Protein AF-A0A7V2CZA7-F1 (afdb_monomer)

Secondary structure (DSSP, 8-state):
----EESSSEEETTTTEEES-SS--SEEE-----TTS----SEEEE-HHHHHHHHHH--S--EEEE--BT--EEETTEEEEEEE-SSSTT-EEEEEEETTEEEEE--S--SSPPSSSPPP-----SEEEEE-TT-SGGG-PPPHHHHHHHHHHHHHHHHHTT-EEEEE--TTTHHHHHHHHHHHTT--EEE-HHHHHHHHHHHHH-TTPPP-EE--TT--TTSEEEE-GGGTTSHHHHTSTTEEEEEE-GGGGSTTHHHHHT-SEEE---SS--HHHHHHHHHHH--SEEEEESSSHHHHHHHHHHTT--EEESSS----------PPP-----------------PPPHHHHHHHHHHHHHH---HHHHHHHHHHHHHTS-HHHHHHHHHHHTT-SSSS-TT------HHHHHHHHHHHHT--HHHHHHHHHHHS-HHHHHHHHHTTTS------HHHHHHHHHHHHH-SSHHHHHHHHHHHH-

Foldseek 3Di:
DFDWADDQFTDGVQQRETEQRLEEEAEYEQQAQDNSSDDNYQEYEFAPLRVVSNCLVDDDDHHYPHDHAPDWDDDPFWIWHWWWFQQFARRTWIWIGGPVWIEIERPFHAQDHFPLYDHTDDAATQEYEYECQQLDPLLPADDLVVLLVVLQVVCVVLLVVQHEEEEAAALTRGLQRSQQSNVVVVFAEEEEPSNVSSLVSSVVVPVPRDDHHHDDPPPRTRGHYYYHLVCCPPPRNVPGPSYAYEYEALVVSPVCVCVVSVHPYYTNHYSGYHNVRVVVNCVRNVYQEYEYDYHPQLSSQVVCVVVVHHYDYSDDPNPLPQPADPDDDDDDDDDDDDDDDDDDDDDAALVNLVVVLVVQLVPDPRPSVNSVSVNVSLNPDDPVLSQCSVCVVVVHNAPDDDDQDLPCDPLLLLLLLCLLLVHDSVVLVVQCVVVVHSVVSSCVSCVVRDHDDHDHSVNSNVLSVQSSVDPDSVSNSVSSNVVSD

Mean predicted aligned error: 14.5 Å

Structure (mmCIF, N/CA/C/O backbone):
data_AF-A0A7V2CZA7-F1
#
_entry.id   AF-A0A7V2CZA7-F1
#
loop_
_atom_site.group_PDB
_atom_site.id
_atom_site.type_symbol
_atom_site.label_atom_id
_atom_site.label_alt_id
_atom_site.label_comp_id
_atom_site.label_asym_id
_atom_site.label_entity_id
_atom_site.label_seq_id
_atom_site.pdbx_PDB_ins_code
_atom_site.Cartn_x
_atom_site.Cartn_y
_atom_site.Cartn_z
_atom_site.occupancy
_atom_site.B_iso_or_equiv
_atom_site.auth_seq_id
_atom_site.auth_comp_id
_atom_site.auth_asym_id
_atom_site.auth_atom_id
_atom_site.pdbx_PDB_model_num
ATOM 1 N N . MET A 1 1 ? 8.203 3.284 -24.049 1.00 83.50 1 MET A N 1
ATOM 2 C CA . MET A 1 1 ? 7.772 2.847 -22.708 1.00 83.50 1 MET A CA 1
ATOM 3 C C . MET A 1 1 ? 8.100 3.965 -21.741 1.00 83.50 1 MET A C 1
ATOM 5 O O . MET A 1 1 ? 9.229 4.439 -21.784 1.00 83.50 1 MET A O 1
ATOM 9 N N . ILE A 1 2 ? 7.146 4.369 -20.901 1.00 89.81 2 ILE A N 1
ATOM 10 C CA . ILE A 1 2 ? 7.311 5.478 -19.946 1.00 89.81 2 ILE A CA 1
ATOM 11 C C . ILE A 1 2 ? 8.544 5.245 -19.054 1.00 89.81 2 ILE A C 1
ATOM 13 O O . ILE A 1 2 ? 8.735 4.148 -18.523 1.00 89.81 2 ILE A O 1
ATOM 17 N N . GLU A 1 3 ? 9.399 6.254 -18.887 1.00 92.38 3 GLU A N 1
ATOM 18 C CA . GLU A 1 3 ? 10.562 6.176 -17.996 1.00 92.38 3 GLU A CA 1
ATOM 19 C C . GLU A 1 3 ? 10.116 6.343 -16.537 1.00 92.38 3 GLU A C 1
ATOM 21 O O . GLU A 1 3 ? 9.298 7.203 -16.219 1.00 92.38 3 GLU A O 1
ATOM 26 N N . VAL A 1 4 ? 10.661 5.517 -15.641 1.00 94.56 4 VAL A N 1
ATOM 27 C CA . VAL A 1 4 ? 10.362 5.554 -14.204 1.00 94.56 4 VAL A CA 1
ATOM 28 C C . VAL A 1 4 ? 11.678 5.688 -13.451 1.00 94.56 4 VAL A C 1
ATOM 30 O O . VAL A 1 4 ? 12.551 4.829 -13.590 1.00 94.56 4 VAL A O 1
ATOM 33 N N . ARG A 1 5 ? 11.836 6.762 -12.672 1.00 92.56 5 ARG A N 1
ATOM 34 C CA . ARG A 1 5 ? 13.053 7.041 -11.894 1.00 92.56 5 ARG A CA 1
ATOM 35 C C . ARG A 1 5 ? 12.774 6.999 -10.397 1.00 92.56 5 ARG A C 1
ATOM 37 O O . ARG A 1 5 ? 11.763 7.531 -9.948 1.00 92.56 5 ARG A O 1
ATOM 44 N N . ALA A 1 6 ? 13.694 6.416 -9.633 1.00 86.19 6 ALA A N 1
ATOM 45 C CA . ALA A 1 6 ? 13.681 6.447 -8.173 1.00 86.19 6 ALA A CA 1
ATOM 46 C C . ALA A 1 6 ? 14.638 7.545 -7.669 1.00 86.19 6 ALA A C 1
ATOM 48 O O . ALA A 1 6 ? 15.853 7.360 -7.636 1.00 86.19 6 ALA A O 1
ATOM 49 N N . GLU A 1 7 ? 14.098 8.711 -7.307 1.00 77.31 7 GLU A N 1
ATOM 50 C CA . GLU A 1 7 ? 14.854 9.921 -6.929 1.00 77.31 7 GLU A CA 1
ATOM 51 C C . GLU A 1 7 ? 14.333 10.506 -5.596 1.00 77.31 7 GLU A C 1
ATOM 53 O O . GLU A 1 7 ? 13.890 11.657 -5.502 1.00 77.31 7 GLU A O 1
ATOM 58 N N . GLY A 1 8 ? 14.339 9.687 -4.535 1.00 65.56 8 GLY A N 1
ATOM 59 C CA . GLY A 1 8 ? 13.712 10.041 -3.251 1.00 65.56 8 GLY A CA 1
ATOM 60 C C . GLY A 1 8 ? 12.179 10.056 -3.330 1.00 65.56 8 GLY A C 1
ATOM 61 O O . GLY A 1 8 ? 11.529 10.905 -2.715 1.00 65.56 8 GLY A O 1
ATOM 62 N N . GLY A 1 9 ? 11.635 9.153 -4.148 1.00 79.06 9 GLY A N 1
ATOM 63 C CA . GLY A 1 9 ? 10.251 9.053 -4.610 1.00 79.06 9 GLY A CA 1
ATOM 64 C C . GLY A 1 9 ? 10.223 8.541 -6.056 1.00 79.06 9 GLY A C 1
ATOM 65 O O . GLY A 1 9 ? 11.267 8.500 -6.713 1.00 79.06 9 GLY A O 1
ATOM 66 N N . ILE A 1 10 ? 9.047 8.169 -6.562 1.00 94.12 10 ILE A N 1
ATOM 67 C CA . ILE A 1 10 ? 8.890 7.692 -7.942 1.00 94.12 10 ILE A CA 1
ATOM 68 C C . ILE A 1 10 ? 8.581 8.894 -8.836 1.00 94.12 10 ILE A C 1
ATOM 70 O O . ILE A 1 10 ? 7.590 9.590 -8.621 1.00 94.12 10 ILE A O 1
ATOM 74 N N . HIS A 1 11 ? 9.423 9.154 -9.831 1.00 95.56 11 HIS A N 1
ATOM 75 C CA . HIS A 1 11 ? 9.265 10.261 -10.770 1.00 95.56 11 HIS A CA 1
ATOM 76 C C . HIS A 1 11 ? 9.038 9.741 -12.188 1.00 95.56 11 HIS A C 1
ATOM 78 O O . HIS A 1 11 ? 9.745 8.834 -12.637 1.00 95.56 11 HIS A O 1
ATOM 84 N N . LEU A 1 12 ? 8.079 10.351 -12.889 1.00 95.38 12 LEU A N 1
ATOM 85 C CA . LEU A 1 12 ? 7.796 10.122 -14.305 1.00 95.38 12 LEU A CA 1
ATOM 86 C C . LEU A 1 12 ? 8.189 11.383 -15.101 1.00 95.38 12 LEU A C 1
ATOM 88 O O . LEU A 1 12 ? 7.359 12.287 -15.244 1.00 95.38 12 LEU A O 1
ATOM 92 N N . PRO A 1 13 ? 9.437 11.493 -15.604 1.00 92.88 13 PRO A N 1
ATOM 93 C CA . PRO A 1 13 ? 9.952 12.726 -16.205 1.00 92.88 13 PRO A CA 1
ATOM 94 C C . PRO A 1 13 ? 9.136 13.223 -17.403 1.00 92.88 13 PRO A C 1
ATOM 96 O O . PRO A 1 13 ? 8.923 14.428 -17.540 1.00 92.88 13 PRO A O 1
ATOM 99 N N . GLN A 1 14 ? 8.652 12.308 -18.249 1.00 91.88 14 GLN A N 1
ATOM 100 C CA . GLN A 1 14 ? 7.836 12.646 -19.419 1.00 91.88 14 GLN A CA 1
ATOM 101 C C . GLN A 1 14 ? 6.513 13.303 -19.008 1.00 91.88 14 GLN A C 1
ATOM 103 O O . GLN A 1 14 ? 6.164 14.372 -19.506 1.00 91.88 14 GLN A O 1
ATOM 108 N N . ALA A 1 15 ? 5.821 12.706 -18.034 1.00 90.62 15 ALA A N 1
ATOM 109 C CA . ALA A 1 15 ? 4.555 13.207 -17.508 1.00 90.62 15 ALA A CA 1
ATOM 110 C C . ALA A 1 15 ? 4.728 14.412 -16.561 1.00 90.62 15 ALA A C 1
ATOM 112 O O . ALA A 1 15 ? 3.780 15.161 -16.336 1.00 90.62 15 ALA A O 1
ATOM 113 N N . GLY A 1 16 ? 5.931 14.623 -16.014 1.00 92.75 16 GLY A N 1
ATOM 114 C CA . GLY A 1 16 ? 6.218 15.696 -15.060 1.00 92.75 16 GLY A CA 1
ATOM 115 C C . GLY A 1 16 ? 5.486 15.532 -13.725 1.00 92.75 16 GLY A C 1
ATOM 116 O O . GLY A 1 16 ? 5.157 16.531 -13.083 1.00 92.75 16 GLY A O 1
ATOM 117 N N . ILE A 1 17 ? 5.196 14.290 -13.324 1.00 95.75 17 ILE A N 1
ATOM 118 C CA . ILE A 1 17 ? 4.459 13.958 -12.099 1.00 95.75 17 ILE A CA 1
ATOM 119 C C . ILE A 1 17 ? 5.266 13.001 -11.218 1.00 95.75 17 ILE A C 1
ATOM 121 O O . ILE A 1 17 ? 5.978 12.117 -11.703 1.00 95.75 17 ILE A O 1
ATOM 125 N N . TRP A 1 18 ? 5.149 13.192 -9.907 1.00 97.12 18 TRP A N 1
ATOM 126 C CA . TRP A 1 18 ? 5.698 12.300 -8.888 1.00 97.12 18 TRP A CA 1
ATOM 127 C C . TRP A 1 18 ? 4.602 11.408 -8.309 1.00 97.12 18 TRP A C 1
ATOM 129 O O . TRP A 1 18 ? 3.487 11.881 -8.131 1.00 97.12 18 TRP A O 1
ATOM 139 N N . LEU A 1 19 ? 4.905 10.157 -7.978 1.00 96.75 19 LEU A N 1
ATOM 140 C CA . LEU A 1 19 ? 3.955 9.222 -7.367 1.00 96.75 19 LEU A CA 1
ATOM 141 C C . LEU A 1 19 ? 4.321 9.031 -5.890 1.00 96.75 19 LEU A C 1
ATOM 143 O O . LEU A 1 19 ? 5.456 8.650 -5.594 1.00 96.75 19 LEU A O 1
ATOM 147 N N . ASP A 1 20 ? 3.398 9.390 -4.992 1.00 95.19 20 ASP A N 1
ATOM 148 C CA . ASP A 1 20 ? 3.524 9.327 -3.526 1.00 95.19 20 ASP A CA 1
ATOM 149 C C . ASP A 1 20 ? 4.887 9.771 -2.941 1.00 95.19 20 ASP A C 1
ATOM 151 O O . ASP A 1 20 ? 5.477 9.093 -2.092 1.00 95.19 20 ASP A O 1
ATOM 155 N N . PRO A 1 21 ? 5.462 10.913 -3.368 1.00 94.12 21 PRO A N 1
ATOM 156 C CA . PRO A 1 21 ? 6.739 11.354 -2.824 1.00 94.12 21 PRO A CA 1
ATOM 157 C C . PRO A 1 21 ? 6.596 11.786 -1.355 1.00 94.12 21 PRO A C 1
ATOM 159 O O . PRO A 1 21 ? 5.762 12.610 -0.996 1.00 94.12 21 PRO A O 1
ATOM 162 N N . ARG A 1 22 ? 7.515 11.328 -0.498 1.00 90.50 22 ARG A N 1
ATOM 163 C CA . ARG A 1 22 ? 7.552 11.694 0.937 1.00 90.50 22 ARG A CA 1
ATOM 164 C C . ARG A 1 22 ? 8.067 13.108 1.219 1.00 90.50 22 ARG A C 1
ATOM 166 O O . ARG A 1 22 ? 8.106 13.554 2.364 1.00 90.50 22 ARG A O 1
ATOM 173 N N . THR A 1 23 ? 8.512 13.813 0.187 1.00 91.75 23 THR A N 1
ATOM 174 C CA . THR A 1 23 ? 9.027 15.182 0.263 1.00 91.75 23 THR A CA 1
ATOM 175 C C . THR A 1 23 ? 8.195 16.099 -0.617 1.00 91.75 23 THR A C 1
ATOM 177 O O . THR A 1 23 ? 7.607 15.662 -1.602 1.00 91.75 23 THR A O 1
ATOM 180 N N . ALA A 1 24 ? 8.112 17.382 -0.258 1.00 94.25 24 ALA A N 1
ATOM 181 C CA . ALA A 1 24 ? 7.331 18.355 -1.018 1.00 94.25 24 ALA A CA 1
ATOM 182 C C . ALA A 1 24 ? 7.803 18.425 -2.483 1.00 94.25 24 ALA A C 1
ATOM 184 O O . ALA A 1 24 ? 9.002 18.449 -2.757 1.00 94.25 24 ALA A O 1
ATOM 185 N N . ARG A 1 25 ? 6.843 18.464 -3.413 1.00 95.31 25 ARG A N 1
ATOM 186 C CA . ARG A 1 25 ? 7.056 18.519 -4.869 1.00 95.31 25 ARG A CA 1
ATOM 187 C C . ARG A 1 25 ? 6.058 19.483 -5.500 1.00 95.31 25 ARG A C 1
ATOM 189 O O . ARG A 1 25 ? 5.041 19.816 -4.885 1.00 95.31 25 ARG A O 1
ATOM 196 N N . ASP A 1 26 ? 6.340 19.899 -6.730 1.00 95.31 26 ASP A N 1
ATOM 197 C CA . ASP A 1 26 ? 5.469 20.811 -7.471 1.00 95.31 26 ASP A CA 1
ATOM 198 C C . ASP A 1 26 ? 4.156 20.161 -7.904 1.00 95.31 26 ASP A C 1
ATOM 200 O O . ASP A 1 26 ? 3.103 20.775 -7.742 1.00 95.31 26 ASP A O 1
ATOM 204 N N . PHE A 1 27 ? 4.210 18.931 -8.422 1.00 96.69 27 PHE A N 1
ATOM 205 C CA . PHE A 1 27 ? 3.036 18.164 -8.827 1.00 96.69 27 PHE A CA 1
ATOM 206 C C . PHE A 1 27 ? 3.210 16.686 -8.475 1.00 96.69 27 PHE A C 1
ATOM 208 O O . PHE A 1 27 ? 4.170 16.047 -8.913 1.00 96.69 27 PHE A O 1
ATOM 215 N N . ALA A 1 28 ? 2.296 16.159 -7.662 1.00 97.25 28 ALA A N 1
ATOM 216 C CA . ALA A 1 28 ? 2.326 1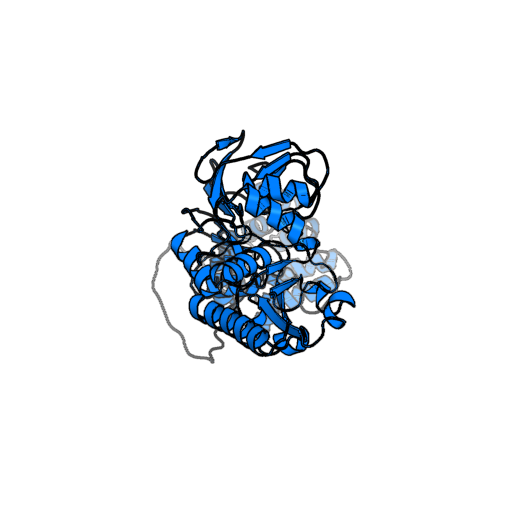4.775 -7.213 1.00 97.25 28 ALA A CA 1
ATOM 217 C C . ALA A 1 28 ? 0.955 14.109 -7.345 1.00 97.25 28 ALA A C 1
ATOM 219 O O . ALA A 1 28 ? -0.076 14.727 -7.097 1.00 97.25 28 ALA A O 1
ATOM 220 N N . PHE A 1 29 ? 0.946 12.836 -7.703 1.00 98.12 29 PHE A N 1
ATOM 221 C CA . PHE A 1 29 ? -0.166 11.946 -7.437 1.00 98.12 29 PHE A CA 1
ATOM 222 C C . PHE A 1 29 ? -0.088 11.485 -5.979 1.00 98.12 29 PHE A C 1
ATOM 224 O O . PHE A 1 29 ? 0.994 11.115 -5.522 1.00 98.12 29 PHE A O 1
ATOM 231 N N . VAL A 1 30 ? -1.220 11.541 -5.276 1.00 98.19 30 VAL A N 1
ATOM 232 C CA . VAL A 1 30 ? -1.384 11.022 -3.914 1.00 98.19 30 VAL A CA 1
ATOM 233 C C . VAL A 1 30 ? -2.401 9.889 -3.973 1.00 98.19 30 VAL A C 1
ATOM 235 O O . VAL A 1 30 ? -3.602 10.140 -4.107 1.00 98.19 30 VAL A O 1
ATOM 238 N N . SER A 1 31 ? -1.924 8.649 -3.882 1.00 98.31 31 SER A N 1
ATOM 239 C CA . SER A 1 31 ? -2.760 7.453 -4.004 1.00 98.31 31 SER A CA 1
ATOM 240 C C . SER A 1 31 ? -3.778 7.355 -2.872 1.00 98.31 31 SER A C 1
ATOM 242 O O . SER A 1 31 ? -4.944 7.034 -3.119 1.00 98.31 31 SER A O 1
ATOM 244 N N . HIS A 1 32 ? -3.354 7.668 -1.644 1.00 98.19 32 HIS A N 1
ATOM 245 C CA . HIS A 1 32 ? -4.165 7.624 -0.432 1.00 98.19 32 HIS A CA 1
ATOM 246 C C . HIS A 1 32 ? -3.547 8.458 0.709 1.00 98.19 32 HIS A C 1
ATOM 248 O O . HIS A 1 32 ? -2.438 8.977 0.612 1.00 98.19 32 HIS A O 1
ATOM 254 N N . ALA A 1 33 ? -4.283 8.609 1.815 1.00 96.88 33 ALA A N 1
ATOM 255 C CA . ALA A 1 33 ? -3.936 9.528 2.903 1.00 96.88 33 ALA A CA 1
ATOM 256 C C . ALA A 1 33 ? -3.160 8.891 4.082 1.00 96.88 33 ALA A C 1
ATOM 258 O O . ALA A 1 33 ? -3.311 9.342 5.225 1.00 96.88 33 ALA A O 1
ATOM 259 N N . HIS A 1 34 ? -2.342 7.850 3.877 1.00 94.81 34 HIS A N 1
ATOM 260 C CA . HIS A 1 34 ? -1.392 7.424 4.921 1.00 94.81 34 HIS A CA 1
ATOM 261 C C . HIS A 1 34 ? -0.171 8.335 4.977 1.00 94.81 34 HIS A C 1
ATOM 263 O O . HIS A 1 34 ? 0.193 9.001 4.016 1.00 94.81 34 HIS A O 1
ATOM 269 N N . SER A 1 35 ? 0.446 8.409 6.158 1.00 90.94 35 SER A N 1
ATOM 270 C CA . SER A 1 35 ? 1.525 9.361 6.464 1.00 90.94 35 SER A CA 1
ATOM 271 C C . SER A 1 35 ? 2.778 9.197 5.606 1.00 90.94 35 SER A C 1
ATOM 273 O O . SER A 1 35 ? 3.539 10.144 5.454 1.00 90.94 35 SER A O 1
ATOM 275 N N . ASP A 1 36 ? 3.006 8.003 5.086 1.00 89.25 36 ASP A N 1
ATOM 276 C CA . ASP A 1 36 ? 4.138 7.613 4.256 1.00 89.25 36 ASP A CA 1
ATOM 277 C C . ASP A 1 36 ? 3.904 7.820 2.753 1.00 89.25 36 ASP A C 1
ATOM 279 O O . ASP A 1 36 ? 4.855 7.678 1.989 1.00 89.25 36 ASP A O 1
ATOM 283 N N . HIS A 1 37 ? 2.706 8.272 2.362 1.00 92.88 37 HIS A N 1
ATOM 284 C CA . HIS A 1 37 ? 2.325 8.584 0.976 1.00 92.88 37 HIS A CA 1
ATOM 285 C C . HIS A 1 37 ? 1.979 10.066 0.762 1.00 92.88 37 HIS A C 1
ATOM 287 O O . HIS A 1 37 ? 1.570 10.476 -0.321 1.00 92.88 37 HIS A O 1
ATOM 293 N N . ILE A 1 38 ? 2.138 10.898 1.795 1.00 94.12 38 ILE A N 1
ATOM 294 C CA . ILE A 1 38 ? 1.705 12.297 1.777 1.00 94.12 38 ILE A CA 1
ATOM 295 C C . ILE A 1 38 ? 2.837 13.247 2.164 1.00 94.12 38 ILE A C 1
ATOM 297 O O . ILE A 1 38 ? 3.563 13.033 3.135 1.00 94.12 38 ILE A O 1
ATOM 301 N N . ALA A 1 39 ? 2.930 14.372 1.458 1.00 94.00 39 ALA A N 1
ATOM 302 C CA . ALA A 1 39 ? 3.701 15.529 1.892 1.00 94.00 39 ALA A CA 1
ATOM 303 C C . ALA A 1 39 ? 3.018 16.841 1.468 1.00 94.00 39 ALA A C 1
ATOM 305 O O . ALA A 1 39 ? 1.948 16.867 0.859 1.00 94.00 39 ALA A O 1
ATOM 306 N N . ARG A 1 40 ? 3.626 17.980 1.818 1.00 95.19 40 ARG A N 1
ATOM 307 C CA . ARG A 1 40 ? 3.103 19.315 1.480 1.00 95.19 40 ARG A CA 1
ATOM 308 C C . ARG A 1 40 ? 3.419 19.694 0.026 1.00 95.19 40 ARG A C 1
ATOM 310 O O . ARG A 1 40 ? 4.203 20.607 -0.212 1.00 95.19 40 ARG A O 1
ATOM 317 N N . HIS A 1 41 ? 2.850 18.976 -0.940 1.00 95.69 41 HIS A N 1
ATOM 318 C CA . HIS A 1 41 ? 2.989 19.307 -2.365 1.00 95.69 41 HIS A CA 1
ATOM 319 C C . HIS A 1 41 ? 2.184 20.558 -2.732 1.00 95.69 41 HIS A C 1
ATOM 321 O O . HIS A 1 41 ? 1.156 20.841 -2.111 1.00 95.69 41 HIS A O 1
ATOM 327 N N . ARG A 1 42 ? 2.642 21.283 -3.761 1.00 96.88 42 ARG A N 1
ATOM 328 C CA . ARG A 1 42 ? 1.978 22.497 -4.263 1.00 96.88 42 ARG A CA 1
ATOM 329 C C . ARG A 1 42 ? 0.693 22.170 -5.029 1.00 96.88 42 ARG A C 1
ATOM 331 O O . ARG A 1 42 ? -0.332 22.810 -4.805 1.00 96.88 42 ARG A O 1
ATOM 338 N N . ARG A 1 43 ? 0.753 21.174 -5.918 1.00 97.56 43 ARG A N 1
ATOM 339 C CA . ARG A 1 43 ? -0.379 20.633 -6.682 1.00 97.56 43 ARG A CA 1
ATOM 340 C C . ARG A 1 43 ? -0.451 19.123 -6.486 1.00 97.56 43 ARG A C 1
ATOM 342 O O . ARG A 1 43 ? 0.584 18.456 -6.510 1.00 97.56 43 ARG A O 1
ATOM 349 N N . VAL A 1 44 ? -1.656 18.590 -6.322 1.00 97.94 44 VAL A N 1
ATOM 350 C CA . VAL A 1 44 ? -1.888 17.157 -6.113 1.00 97.94 44 VAL A CA 1
ATOM 351 C C . VAL A 1 44 ? -2.991 16.621 -7.022 1.00 97.94 44 VAL A C 1
ATOM 353 O O . VAL A 1 44 ? -3.991 17.298 -7.219 1.00 97.94 44 VAL A O 1
ATOM 356 N N . LEU A 1 45 ? -2.809 15.418 -7.567 1.00 98.50 45 LEU A N 1
ATOM 357 C CA . LEU A 1 45 ? -3.845 14.614 -8.228 1.00 98.50 45 LEU A CA 1
ATOM 358 C C . LEU A 1 45 ? -4.278 13.506 -7.268 1.00 98.50 45 LEU A C 1
ATOM 360 O O . LEU A 1 45 ? -3.419 12.781 -6.771 1.00 98.50 45 LEU A O 1
ATOM 364 N N . LEU A 1 46 ? -5.575 13.389 -6.987 1.00 98.69 46 LEU A N 1
ATOM 365 C CA . LEU A 1 46 ? -6.101 12.411 -6.029 1.00 98.69 46 LEU A CA 1
ATOM 366 C C . LEU A 1 46 ? -7.618 12.201 -6.174 1.00 98.69 46 LEU A C 1
ATOM 368 O O . LEU A 1 46 ? -8.294 12.923 -6.907 1.00 98.69 46 LEU A O 1
ATOM 372 N N . SER A 1 47 ? -8.164 11.227 -5.446 1.00 98.69 47 SER A N 1
ATOM 373 C CA . SER A 1 47 ? -9.609 10.984 -5.374 1.00 98.69 47 SER A CA 1
ATOM 374 C C . SER A 1 47 ? -10.322 11.928 -4.391 1.00 98.69 47 SER A C 1
ATOM 376 O O . SER A 1 47 ? -9.717 12.504 -3.482 1.00 98.69 47 SER A O 1
ATOM 378 N N . GLY A 1 48 ? -11.645 12.055 -4.536 1.00 98.25 48 GLY A N 1
ATOM 379 C CA . GLY A 1 48 ? -12.482 12.871 -3.645 1.00 98.25 48 GLY A CA 1
ATOM 380 C C . GLY A 1 48 ? -12.384 12.482 -2.161 1.00 98.25 48 GLY A C 1
ATOM 381 O O . GLY A 1 48 ? -12.116 13.355 -1.332 1.00 98.25 48 GLY A O 1
ATOM 382 N N . PRO A 1 49 ? -12.545 11.199 -1.784 1.00 98.25 49 PRO A N 1
ATOM 383 C CA . PRO A 1 49 ? -12.405 10.798 -0.386 1.00 98.25 49 PRO A CA 1
ATOM 384 C C . PRO A 1 49 ? -10.981 10.999 0.156 1.00 98.25 49 PRO A C 1
ATOM 386 O O . PRO A 1 49 ? -10.819 11.457 1.291 1.00 98.25 49 PRO A O 1
ATOM 389 N N . THR A 1 50 ? -9.947 10.763 -0.663 1.00 98.56 50 THR A N 1
ATOM 390 C CA . THR A 1 50 ? -8.551 11.034 -0.278 1.00 98.56 50 THR A CA 1
ATOM 391 C C . THR A 1 50 ? -8.327 12.515 0.024 1.00 98.56 50 THR A C 1
ATOM 393 O O . THR A 1 50 ? -7.616 12.819 0.977 1.00 98.56 50 THR A O 1
ATOM 396 N N . SER A 1 51 ? -8.990 13.437 -0.686 1.00 97.94 51 SER A N 1
ATOM 397 C CA . SER A 1 51 ? -8.910 14.892 -0.438 1.00 97.94 51 SER A CA 1
ATOM 398 C C . SER A 1 51 ? -9.422 15.235 0.956 1.00 97.94 51 SER A C 1
ATOM 400 O O . SER A 1 51 ? -8.733 15.874 1.757 1.00 97.94 51 SER A O 1
ATOM 402 N N . ARG A 1 52 ? -10.601 14.708 1.305 1.00 97.56 52 ARG A N 1
ATOM 403 C CA . ARG A 1 52 ? -11.211 14.919 2.623 1.00 97.56 52 ARG A CA 1
ATOM 404 C C . ARG A 1 52 ? -10.332 14.375 3.750 1.00 97.56 52 ARG A C 1
ATOM 406 O O . ARG A 1 52 ? -10.136 15.054 4.757 1.00 97.56 52 ARG A O 1
ATOM 413 N N . LEU A 1 53 ? -9.772 13.177 3.576 1.00 97.75 53 LEU A N 1
ATOM 414 C CA . LEU A 1 53 ? -8.883 12.550 4.560 1.00 97.75 53 LEU A CA 1
ATOM 415 C C . LEU A 1 53 ? -7.532 13.270 4.673 1.00 97.75 53 LEU A C 1
ATOM 417 O O . LEU A 1 53 ? -7.010 13.440 5.780 1.00 97.75 53 LEU A O 1
ATOM 421 N N . LEU A 1 54 ? -6.980 13.727 3.548 1.00 96.62 54 LEU A N 1
ATOM 422 C CA . LEU A 1 54 ? -5.750 14.509 3.500 1.00 96.62 54 LEU A CA 1
ATOM 423 C C . LEU A 1 54 ? -5.916 15.829 4.258 1.00 96.62 54 LEU A C 1
ATOM 425 O O . LEU A 1 54 ? -5.035 16.178 5.041 1.00 96.62 54 LEU A O 1
ATOM 429 N N . GLY A 1 55 ? -7.057 16.510 4.112 1.00 95.69 55 GLY A N 1
ATOM 430 C CA . GLY A 1 55 ? -7.362 17.752 4.830 1.00 95.69 55 GLY A CA 1
ATOM 431 C C . GLY A 1 55 ? -7.348 17.614 6.359 1.00 95.69 55 GLY A C 1
ATOM 432 O O . GLY A 1 55 ? -6.954 18.546 7.057 1.00 95.69 55 GLY A O 1
ATOM 433 N N . VAL A 1 56 ? -7.695 16.435 6.893 1.00 94.50 56 VAL A N 1
ATOM 434 C CA . VAL A 1 56 ? -7.598 16.139 8.337 1.00 94.50 56 VAL A CA 1
ATOM 435 C C . VAL A 1 56 ? -6.145 15.938 8.784 1.00 94.50 56 VAL A C 1
ATOM 437 O O . VAL A 1 56 ? -5.791 16.267 9.916 1.00 94.50 56 VAL A O 1
ATOM 440 N N . ARG A 1 57 ? -5.291 15.382 7.917 1.00 92.25 57 ARG A N 1
ATOM 441 C CA . ARG A 1 57 ? -3.910 14.995 8.256 1.00 92.25 57 ARG A CA 1
ATOM 442 C C . ARG A 1 57 ? -2.873 16.075 7.974 1.00 92.25 57 ARG A C 1
ATOM 444 O O . ARG A 1 57 ? -1.893 16.178 8.710 1.00 92.25 57 ARG A O 1
ATOM 451 N N . LEU A 1 58 ? -3.066 16.857 6.919 1.00 92.12 58 LEU A N 1
ATOM 452 C CA . LEU A 1 58 ? -2.148 17.901 6.482 1.00 92.12 58 LEU A CA 1
ATOM 453 C C . LEU A 1 58 ? -2.886 19.199 6.195 1.00 92.12 58 LEU A C 1
ATOM 455 O O . LEU A 1 58 ? -3.441 19.412 5.116 1.00 92.12 58 LEU A O 1
ATOM 459 N N . SER A 1 59 ? -2.754 20.126 7.137 1.00 87.56 59 SER A N 1
ATOM 460 C CA . SER A 1 59 ? -3.096 21.522 6.913 1.00 87.56 59 SER A CA 1
ATOM 461 C C . SER A 1 59 ? -2.163 22.180 5.889 1.00 87.56 59 SER A C 1
ATOM 463 O O . SER A 1 59 ? -1.018 21.756 5.671 1.00 87.56 59 SER A O 1
ATOM 465 N N . GLY A 1 60 ? -2.666 23.247 5.274 1.00 86.88 60 GLY A N 1
ATOM 466 C CA . GLY A 1 60 ? -1.949 24.069 4.305 1.00 86.88 60 GLY A CA 1
ATOM 467 C C . GLY A 1 60 ? -2.685 24.165 2.975 1.00 86.88 60 GLY A C 1
ATOM 468 O O . GLY A 1 60 ? -3.467 23.286 2.620 1.00 86.88 60 GLY A O 1
ATOM 469 N N . GLU A 1 61 ? -2.414 25.246 2.253 1.00 89.88 61 GLU A N 1
ATOM 470 C CA . GLU A 1 61 ? -2.956 25.467 0.918 1.00 89.88 61 GLU A CA 1
ATOM 471 C C . GLU A 1 61 ? -2.279 24.541 -0.095 1.00 89.88 61 GLU A C 1
ATOM 473 O O . GLU A 1 61 ? -1.064 24.324 -0.058 1.00 89.88 61 GLU A O 1
ATOM 478 N N . ARG A 1 62 ? -3.084 23.984 -0.999 1.00 95.94 62 ARG A N 1
ATOM 479 C CA . ARG A 1 62 ? -2.637 23.191 -2.143 1.00 95.94 62 ARG A CA 1
ATOM 480 C C . ARG A 1 62 ? -3.670 23.280 -3.254 1.00 95.94 62 ARG A C 1
ATOM 482 O O . ARG A 1 62 ? -4.852 23.482 -2.989 1.00 95.94 62 ARG A O 1
ATOM 489 N N . VAL A 1 63 ? -3.220 23.118 -4.491 1.00 97.88 63 VAL A N 1
ATOM 490 C CA . VAL A 1 63 ? -4.112 22.979 -5.645 1.00 97.88 63 VAL A CA 1
ATOM 491 C C . VAL A 1 63 ? -4.468 21.504 -5.795 1.00 97.88 63 VAL A C 1
ATOM 493 O O . VAL A 1 63 ? -3.573 20.681 -5.982 1.00 97.88 63 VAL A O 1
ATOM 496 N N . GLU A 1 64 ? -5.753 21.168 -5.715 1.00 97.88 64 GLU A N 1
ATOM 497 C CA . GLU A 1 64 ? -6.228 19.785 -5.828 1.00 97.88 64 GLU A CA 1
ATOM 498 C C . GLU A 1 64 ? -6.891 19.527 -7.183 1.00 97.88 64 GLU A C 1
ATOM 500 O O . GLU A 1 64 ? -7.890 20.144 -7.541 1.00 97.88 64 GLU A O 1
ATOM 505 N N . GLU A 1 65 ? -6.336 18.577 -7.927 1.00 97.88 65 GLU A N 1
ATOM 506 C CA . GLU A 1 65 ? -6.943 17.965 -9.101 1.00 97.88 65 GLU A CA 1
ATOM 507 C C . GLU A 1 65 ? -7.702 16.721 -8.639 1.00 97.88 65 GLU A C 1
ATOM 509 O O . GLU A 1 65 ? -7.164 15.614 -8.618 1.00 97.88 65 GLU A O 1
ATOM 514 N N . VAL A 1 66 ? -8.949 16.914 -8.213 1.00 98.25 66 VAL A N 1
ATOM 515 C CA . VAL A 1 66 ? -9.797 15.813 -7.749 1.00 98.25 66 VAL A CA 1
ATOM 516 C C . VAL A 1 66 ? -10.389 15.084 -8.952 1.00 98.25 66 VAL A C 1
ATOM 518 O O . VAL A 1 66 ? -11.070 15.703 -9.772 1.00 98.25 66 VAL A O 1
ATOM 521 N N . LEU A 1 67 ? -10.148 13.775 -9.059 1.00 98.00 67 LEU A N 1
ATOM 522 C CA . LEU A 1 67 ? -10.656 12.949 -10.157 1.00 98.00 67 LEU A CA 1
ATOM 523 C C . LEU A 1 67 ? -11.582 11.832 -9.636 1.00 98.00 67 LEU A C 1
ATOM 525 O O . LEU A 1 67 ? -11.200 11.110 -8.712 1.00 98.00 67 LEU A O 1
ATOM 529 N N . PRO A 1 68 ? -12.796 11.665 -10.198 1.00 98.00 68 PRO A N 1
ATOM 530 C CA . PRO A 1 68 ? -13.639 10.509 -9.907 1.00 98.00 68 PRO A CA 1
ATOM 531 C C . PRO A 1 68 ? -13.019 9.206 -10.424 1.00 98.00 68 PRO A C 1
ATOM 533 O O . PRO A 1 68 ? -12.305 9.196 -11.428 1.00 98.00 68 PRO A O 1
ATOM 536 N N . PHE A 1 69 ? -13.342 8.089 -9.774 1.00 98.56 69 PHE A N 1
ATOM 537 C CA . PHE A 1 69 ? -12.923 6.774 -10.251 1.00 98.56 69 PHE A CA 1
ATOM 538 C C . PHE A 1 69 ? -13.494 6.463 -11.640 1.00 98.56 69 PHE A C 1
ATOM 540 O O . PHE A 1 69 ? -14.656 6.748 -11.922 1.00 98.56 69 PHE A O 1
ATOM 547 N N . GLY A 1 70 ? -12.669 5.871 -12.505 1.00 98.06 70 GLY A N 1
ATOM 548 C CA . GLY A 1 70 ? -13.043 5.461 -13.861 1.00 98.06 70 GLY A CA 1
ATOM 549 C C . GLY A 1 70 ? -13.259 6.607 -14.856 1.00 98.06 70 GLY A C 1
ATOM 550 O O . GLY A 1 70 ? -13.569 6.337 -16.013 1.00 98.06 70 GLY A O 1
ATOM 551 N N . ALA A 1 71 ? -13.092 7.867 -14.441 1.00 96.88 71 ALA A N 1
ATOM 552 C CA . ALA A 1 71 ? -13.239 9.028 -15.311 1.00 96.88 71 ALA A CA 1
ATOM 553 C C . ALA A 1 71 ? -11.866 9.462 -15.862 1.00 96.88 71 ALA A C 1
ATOM 555 O O . ALA A 1 71 ? -11.091 10.063 -15.114 1.00 96.88 71 ALA A O 1
ATOM 556 N N . PRO A 1 72 ? -11.535 9.184 -17.138 1.00 97.25 72 PRO A N 1
ATOM 557 C CA . PRO A 1 72 ? -10.282 9.641 -17.725 1.00 97.25 72 PRO A CA 1
ATOM 558 C C . PRO A 1 72 ? -10.259 11.168 -17.842 1.00 97.25 72 PRO A C 1
ATOM 560 O O . PRO A 1 72 ? -11.252 11.790 -18.229 1.00 97.25 72 PRO A O 1
ATOM 563 N N . ARG A 1 73 ? -9.105 11.774 -17.557 1.00 97.94 73 ARG A N 1
ATOM 564 C CA . ARG A 1 73 ? -8.866 13.209 -17.738 1.00 97.94 73 ARG A CA 1
ATOM 565 C C . ARG A 1 73 ? -7.530 13.460 -18.415 1.00 97.94 73 ARG A C 1
ATOM 567 O O . ARG A 1 73 ? -6.507 12.901 -18.021 1.00 97.94 73 ARG A O 1
ATOM 574 N N . ASP A 1 74 ? -7.563 14.336 -19.409 1.00 97.25 74 ASP A N 1
ATOM 575 C CA . ASP A 1 74 ? -6.380 14.774 -20.135 1.00 97.25 74 ASP A CA 1
ATOM 576 C C . ASP A 1 74 ? -5.649 15.876 -19.353 1.00 97.25 74 ASP A C 1
ATOM 578 O O . ASP A 1 74 ? -6.248 16.846 -18.876 1.00 97.25 74 ASP A O 1
ATOM 582 N N . PHE A 1 75 ? -4.341 15.698 -19.215 1.00 93.94 75 PHE A N 1
ATOM 583 C CA . PHE A 1 75 ? -3.368 16.679 -18.749 1.00 93.94 75 PHE A CA 1
ATOM 584 C C . PHE A 1 75 ? -2.421 16.984 -19.914 1.00 93.94 75 PHE A C 1
ATOM 586 O O . PHE A 1 75 ? -2.305 16.177 -20.832 1.00 93.94 75 PHE A O 1
ATOM 593 N N . ASP A 1 76 ? -1.699 18.108 -19.864 1.00 88.25 76 ASP A N 1
ATOM 594 C CA . ASP A 1 76 ? -0.862 18.602 -20.976 1.00 88.25 76 ASP A CA 1
ATOM 595 C C . ASP A 1 76 ? 0.042 17.546 -21.639 1.00 88.25 76 ASP A C 1
ATOM 597 O O . ASP A 1 76 ? 0.393 17.687 -22.806 1.00 88.25 76 ASP A O 1
ATOM 601 N N . ARG A 1 77 ? 0.461 16.515 -20.893 1.00 91.38 77 ARG A N 1
ATOM 602 C CA . ARG A 1 77 ? 1.408 15.492 -21.357 1.00 91.38 77 ARG A CA 1
ATOM 603 C C . ARG A 1 77 ? 0.898 14.059 -21.259 1.00 91.38 77 ARG A C 1
ATOM 605 O O . ARG A 1 77 ? 1.565 13.166 -21.751 1.00 91.38 77 ARG A O 1
ATOM 612 N N . PHE A 1 78 ? -0.217 13.801 -20.585 1.00 96.06 78 PHE A N 1
ATOM 613 C CA . PHE A 1 78 ? -0.686 12.438 -20.323 1.00 96.06 78 PHE A CA 1
ATOM 614 C C . PHE A 1 78 ? -2.184 12.422 -20.041 1.00 96.06 78 PHE A C 1
ATOM 616 O O . PHE A 1 78 ? -2.751 13.414 -19.587 1.00 96.06 78 PHE A O 1
ATOM 623 N N . ARG A 1 79 ? -2.815 11.267 -20.226 1.00 98.06 79 ARG A N 1
ATOM 624 C CA . ARG A 1 79 ? -4.162 10.995 -19.725 1.00 98.06 79 ARG A CA 1
ATOM 625 C C . ARG A 1 79 ? -4.066 10.185 -18.439 1.00 98.06 79 ARG A C 1
ATOM 627 O O . ARG A 1 79 ? -3.281 9.244 -18.359 1.00 98.06 79 ARG A O 1
ATOM 634 N N . ALA A 1 80 ? -4.845 10.559 -17.430 1.00 98.38 80 ALA A N 1
ATOM 635 C CA . ALA A 1 80 ? -4.917 9.843 -16.161 1.00 98.38 80 ALA A CA 1
ATOM 636 C C . ALA A 1 80 ? -6.332 9.355 -15.868 1.00 98.38 80 ALA A C 1
ATOM 638 O O . ALA A 1 80 ? -7.302 10.085 -16.068 1.00 98.38 80 ALA A O 1
ATOM 639 N N . THR A 1 81 ? -6.421 8.143 -15.327 1.00 98.75 81 THR A N 1
ATOM 640 C CA . THR A 1 81 ? -7.646 7.553 -14.782 1.00 98.75 81 THR A CA 1
ATOM 641 C C . THR A 1 81 ? -7.340 6.987 -13.402 1.00 98.75 81 THR A C 1
ATOM 643 O O . THR A 1 81 ? -6.383 6.228 -13.244 1.00 98.75 81 THR A O 1
ATOM 646 N N . LEU A 1 82 ? -8.149 7.339 -12.399 1.00 98.88 82 LEU A N 1
ATOM 647 C CA . LEU A 1 82 ? -8.054 6.720 -11.077 1.00 98.88 82 LEU A CA 1
ATOM 648 C C . LEU A 1 82 ? -8.916 5.461 -11.030 1.00 98.88 82 LEU A C 1
ATOM 650 O O . LEU A 1 82 ? -10.081 5.489 -11.426 1.00 98.88 82 LEU A O 1
ATOM 654 N N . LEU A 1 83 ? -8.362 4.372 -10.511 1.00 98.81 83 LEU A N 1
ATOM 655 C CA . LEU A 1 83 ? -9.077 3.124 -10.247 1.00 98.81 83 LEU A CA 1
ATOM 656 C C . LEU A 1 83 ? -9.051 2.864 -8.736 1.00 98.81 83 LEU A C 1
ATOM 658 O O . LEU A 1 83 ? -8.032 3.144 -8.112 1.00 98.81 83 LEU A O 1
ATOM 662 N N . PRO A 1 84 ? -10.133 2.379 -8.111 1.00 98.62 84 PRO A N 1
ATOM 663 C CA . PRO A 1 84 ? -10.121 2.076 -6.683 1.00 98.62 84 PRO A CA 1
ATOM 664 C C . PRO A 1 84 ? -9.062 1.015 -6.357 1.00 98.62 84 PRO A C 1
ATOM 666 O O . PRO A 1 84 ? -8.929 0.027 -7.075 1.00 98.62 84 PRO A O 1
ATOM 669 N N . ALA A 1 85 ? -8.311 1.210 -5.271 1.00 98.50 85 ALA A N 1
ATOM 670 C CA . ALA A 1 85 ? -7.230 0.307 -4.864 1.00 98.50 85 ALA A CA 1
ATOM 671 C C . ALA A 1 85 ? -7.642 -0.714 -3.788 1.00 98.50 85 ALA A C 1
ATOM 673 O O . ALA A 1 85 ? -6.892 -1.647 -3.516 1.00 98.50 85 ALA A O 1
ATOM 674 N N . GLY A 1 86 ? -8.804 -0.555 -3.145 1.00 97.44 86 GLY A N 1
ATOM 675 C CA . GLY A 1 86 ? -9.274 -1.474 -2.094 1.00 97.44 86 GLY A CA 1
ATOM 676 C C . GLY A 1 86 ? -8.527 -1.408 -0.761 1.00 97.44 86 GLY A C 1
ATOM 677 O O . GLY A 1 86 ? -8.822 -2.187 0.138 1.00 97.44 86 GLY A O 1
ATOM 678 N N . HIS A 1 87 ? -7.586 -0.477 -0.603 1.00 97.75 87 HIS A N 1
ATOM 679 C CA . HIS A 1 87 ? -6.747 -0.360 0.591 1.00 97.75 87 HIS A CA 1
ATOM 680 C C . HIS A 1 87 ? -7.423 0.410 1.742 1.00 97.75 87 HIS A C 1
ATOM 682 O O . HIS A 1 87 ? -7.693 -0.138 2.807 1.00 97.75 87 HIS A O 1
ATOM 688 N N . VAL A 1 88 ? -7.752 1.684 1.516 1.00 97.69 88 VAL A N 1
ATOM 689 C CA . VAL A 1 88 ? -8.543 2.537 2.422 1.00 97.69 88 VAL A CA 1
ATOM 690 C C . VAL A 1 88 ? -9.564 3.327 1.605 1.00 97.69 88 VAL A C 1
ATOM 692 O O . VAL A 1 88 ? -9.444 3.383 0.384 1.00 97.69 88 VAL A O 1
ATOM 695 N N . LEU A 1 89 ? -10.560 3.951 2.244 1.00 98.00 89 LEU A N 1
ATOM 696 C CA . LEU A 1 89 ? -11.553 4.769 1.536 1.00 98.00 89 LEU A CA 1
ATOM 697 C C . LEU A 1 89 ? -10.876 5.841 0.665 1.00 98.00 89 LEU A C 1
ATOM 699 O O . LEU A 1 89 ? -10.098 6.656 1.168 1.00 98.00 89 LEU A O 1
ATOM 703 N N . GLY A 1 90 ? -11.181 5.837 -0.632 1.00 98.06 90 GLY A N 1
ATOM 704 C CA . GLY A 1 90 ? -10.586 6.721 -1.632 1.00 98.06 90 GLY A CA 1
ATOM 705 C C . GLY A 1 90 ? -9.215 6.304 -2.152 1.00 98.06 90 GLY A C 1
ATOM 706 O O . GLY A 1 90 ? -8.708 6.978 -3.053 1.00 98.06 90 GLY A O 1
ATOM 707 N N . ALA A 1 91 ? -8.603 5.239 -1.631 1.00 98.56 91 ALA A N 1
ATOM 708 C CA . ALA A 1 91 ? -7.318 4.769 -2.133 1.00 98.56 91 ALA A CA 1
ATOM 709 C C . ALA A 1 91 ? -7.422 4.443 -3.623 1.00 98.56 91 ALA A C 1
ATOM 711 O O . ALA A 1 91 ? -8.387 3.815 -4.069 1.00 98.56 91 ALA A O 1
ATOM 712 N N . SER A 1 92 ? -6.437 4.894 -4.392 1.00 98.69 92 SER A N 1
ATOM 713 C CA . SER A 1 92 ? -6.503 4.877 -5.847 1.00 98.69 92 SER A CA 1
ATOM 714 C C . SER A 1 92 ? -5.222 4.358 -6.486 1.00 98.69 92 SER A C 1
ATOM 716 O O . SER A 1 92 ? -4.127 4.802 -6.152 1.00 98.69 92 SER A O 1
ATOM 718 N N . MET A 1 93 ? -5.381 3.455 -7.452 1.00 98.81 93 MET A N 1
ATOM 719 C CA . MET A 1 93 ? -4.378 3.187 -8.471 1.00 98.81 93 MET A CA 1
ATOM 720 C C . MET A 1 93 ? -4.463 4.277 -9.544 1.00 98.81 93 MET A C 1
ATOM 722 O O . MET A 1 93 ? -5.552 4.757 -9.873 1.00 98.81 93 MET A O 1
ATOM 726 N N . LEU A 1 94 ? -3.326 4.636 -10.131 1.00 98.69 94 LEU A N 1
ATOM 727 C CA . LEU A 1 94 ? -3.236 5.571 -11.247 1.00 98.69 94 LEU A CA 1
ATOM 728 C C . LEU A 1 94 ? -2.921 4.808 -12.532 1.00 98.69 94 LEU A C 1
ATOM 730 O O . LEU A 1 94 ? -1.807 4.309 -12.696 1.00 98.69 94 LEU A O 1
ATOM 734 N N . LEU A 1 95 ? -3.877 4.768 -13.459 1.00 98.75 95 LEU A N 1
ATOM 735 C CA . LEU A 1 95 ? -3.613 4.417 -14.850 1.00 98.75 95 LEU A CA 1
ATOM 736 C C . LEU A 1 95 ? -3.201 5.687 -15.596 1.00 98.75 95 LEU A C 1
ATOM 738 O O . LEU A 1 95 ? -3.991 6.626 -15.707 1.00 98.75 95 LEU A O 1
ATOM 742 N N . LEU A 1 96 ? -1.972 5.704 -16.099 1.00 98.06 96 LEU A N 1
ATOM 743 C CA . LEU A 1 96 ? -1.407 6.792 -16.885 1.00 98.06 96 LEU A CA 1
ATOM 744 C C . LEU A 1 96 ? -1.151 6.323 -18.316 1.00 98.06 96 LEU A C 1
ATOM 746 O O . LEU A 1 96 ? -0.450 5.337 -18.544 1.00 98.06 96 LEU A O 1
ATOM 750 N N . GLU A 1 97 ? -1.683 7.066 -19.277 1.00 97.88 97 GLU A N 1
ATOM 751 C CA . GLU A 1 97 ? -1.518 6.831 -20.709 1.00 97.88 97 GLU A CA 1
ATOM 752 C C . GLU A 1 97 ? -0.721 7.991 -21.323 1.00 97.88 97 GLU A C 1
ATOM 754 O O . GLU A 1 97 ? -1.063 9.164 -21.155 1.00 97.88 97 GLU A O 1
ATOM 759 N N . HIS A 1 98 ? 0.365 7.658 -22.018 1.00 94.69 98 HIS A N 1
ATOM 760 C CA . HIS A 1 98 ? 1.258 8.587 -22.710 1.00 94.69 98 HIS A CA 1
ATOM 761 C C . HIS A 1 98 ? 1.503 8.083 -24.139 1.00 94.69 98 HIS A C 1
ATOM 763 O O . HIS A 1 98 ? 1.370 6.890 -24.409 1.00 94.69 98 HIS A O 1
ATOM 769 N N . GLU A 1 99 ? 1.974 8.947 -25.041 1.00 90.69 99 GLU A N 1
ATOM 770 C CA . GLU A 1 99 ? 2.365 8.557 -26.412 1.00 90.69 99 GLU A CA 1
ATOM 771 C C . GLU A 1 99 ? 3.424 7.434 -26.450 1.00 90.69 99 GLU A C 1
ATOM 773 O O . GLU A 1 99 ? 3.559 6.714 -27.434 1.00 90.69 99 GLU A O 1
ATOM 778 N N . GLU A 1 100 ? 4.165 7.250 -25.354 1.00 89.00 100 GLU A N 1
ATOM 779 C CA . GLU A 1 100 ? 5.243 6.264 -25.232 1.00 89.00 100 GLU A CA 1
ATOM 780 C C . GLU A 1 100 ? 4.788 4.929 -24.616 1.00 89.00 100 GLU A C 1
ATOM 782 O O . GLU A 1 100 ? 5.616 4.020 -24.490 1.00 89.00 100 GLU A O 1
ATOM 787 N N . GLY A 1 101 ? 3.529 4.810 -24.180 1.00 94.94 101 GLY A N 1
ATOM 788 C CA . GLY A 1 101 ? 2.960 3.605 -23.568 1.00 94.94 101 GLY A CA 1
ATOM 789 C C . GLY A 1 101 ? 2.053 3.900 -22.369 1.00 94.94 101 GLY A C 1
ATOM 790 O O . GLY A 1 101 ? 1.748 5.052 -22.066 1.00 94.94 101 GLY A O 1
ATOM 791 N N . SER A 1 102 ? 1.645 2.845 -21.662 1.00 97.69 102 SER A N 1
ATOM 792 C CA . SER A 1 102 ? 0.793 2.932 -20.470 1.00 97.69 102 SER A CA 1
ATOM 793 C C . SER A 1 102 ? 1.485 2.406 -19.213 1.00 97.69 102 SER A C 1
ATOM 795 O O . SER A 1 102 ? 2.312 1.487 -19.260 1.00 97.69 102 SER A O 1
ATOM 797 N N . LEU A 1 103 ? 1.147 3.006 -18.074 1.00 98.44 103 LEU A N 1
ATOM 798 C CA . LEU A 1 103 ? 1.663 2.653 -16.759 1.00 98.44 103 LEU A CA 1
ATOM 799 C C . LEU A 1 103 ? 0.511 2.569 -15.760 1.00 98.44 103 LEU A C 1
ATOM 801 O O . LEU A 1 103 ? -0.267 3.511 -15.648 1.00 98.44 103 LEU A O 1
ATOM 805 N N . LEU A 1 104 ? 0.431 1.471 -15.012 1.00 98.75 104 LEU A N 1
ATOM 806 C CA . LEU A 1 104 ? -0.433 1.363 -13.839 1.00 98.75 104 LEU A CA 1
ATOM 807 C C . LEU A 1 104 ? 0.439 1.452 -12.588 1.00 98.75 104 LEU A C 1
ATOM 809 O O . LEU A 1 104 ? 1.327 0.622 -12.398 1.00 98.75 104 LEU A O 1
ATOM 813 N N . TYR A 1 105 ? 0.195 2.452 -11.747 1.00 98.62 105 TYR A N 1
ATOM 814 C CA . TYR A 1 105 ? 0.786 2.553 -10.416 1.00 98.62 105 TYR A CA 1
ATOM 815 C C . TYR A 1 105 ? -0.254 2.192 -9.366 1.00 98.62 105 TYR A C 1
ATOM 817 O O . TYR A 1 105 ? -1.327 2.791 -9.350 1.00 98.62 105 TYR A O 1
ATOM 825 N N . THR A 1 106 ? 0.045 1.233 -8.493 1.00 98.69 106 THR A N 1
ATOM 826 C CA . THR A 1 106 ? -0.962 0.720 -7.556 1.00 98.69 106 THR A CA 1
ATOM 827 C C . THR A 1 106 ? -1.185 1.616 -6.344 1.00 98.69 106 THR A C 1
ATOM 829 O O . THR A 1 106 ? -2.267 1.565 -5.768 1.00 98.69 106 THR A O 1
ATOM 832 N N . GLY A 1 107 ? -0.174 2.389 -5.925 1.00 97.38 107 GLY A N 1
ATOM 833 C CA . GLY A 1 107 ? -0.092 2.806 -4.521 1.00 97.38 107 GLY A CA 1
ATOM 834 C C . GLY A 1 107 ? -0.144 1.577 -3.606 1.00 97.38 107 GLY A C 1
ATOM 835 O O . GLY A 1 107 ? 0.241 0.484 -4.032 1.00 97.38 107 GLY A O 1
ATOM 836 N N . ASP A 1 108 ? -0.687 1.737 -2.405 1.00 98.06 108 ASP A N 1
ATOM 837 C CA . ASP A 1 108 ? -1.068 0.594 -1.574 1.00 98.06 108 ASP A CA 1
ATOM 838 C C . ASP A 1 108 ? -2.433 0.057 -2.007 1.00 98.06 108 ASP A C 1
ATOM 840 O O . ASP A 1 108 ? -3.361 0.826 -2.284 1.00 98.06 108 ASP A O 1
ATOM 844 N N . PHE A 1 109 ? -2.567 -1.268 -2.086 1.00 98.44 109 PHE A N 1
ATOM 845 C CA . PHE A 1 109 ? -3.771 -1.898 -2.630 1.00 98.44 109 PHE A CA 1
ATOM 846 C C . PHE A 1 109 ? -4.119 -3.217 -1.947 1.00 98.44 109 PHE A C 1
ATOM 848 O O . PHE A 1 109 ? -3.266 -3.908 -1.395 1.00 98.44 109 PHE A O 1
ATOM 855 N N . ASN A 1 110 ? -5.385 -3.615 -2.056 1.00 97.56 110 ASN A N 1
ATOM 856 C CA . ASN A 1 110 ? -5.863 -4.922 -1.631 1.00 97.56 110 ASN A CA 1
ATOM 857 C C . ASN A 1 110 ? -6.976 -5.411 -2.552 1.00 97.56 110 ASN A C 1
ATOM 859 O O . ASN A 1 110 ? -8.001 -4.754 -2.710 1.00 97.56 110 ASN A O 1
ATOM 863 N N . LEU A 1 111 ? -6.780 -6.584 -3.160 1.00 96.62 111 LEU A N 1
ATOM 864 C CA . LEU A 1 111 ? -7.778 -7.175 -4.061 1.00 96.62 111 LEU A CA 1
ATOM 865 C C . LEU A 1 111 ? -8.953 -7.808 -3.316 1.00 96.62 111 LEU A C 1
ATOM 867 O O . LEU A 1 111 ? -9.984 -8.094 -3.923 1.00 96.62 111 LEU A O 1
ATOM 871 N N . ARG A 1 112 ? -8.793 -8.081 -2.018 1.00 93.94 112 ARG A N 1
ATOM 872 C CA . ARG A 1 112 ? -9.860 -8.652 -1.200 1.00 93.94 112 ARG A CA 1
ATOM 873 C C . ARG A 1 112 ? -10.848 -7.537 -0.849 1.00 93.94 112 ARG A C 1
ATOM 875 O O . ARG A 1 112 ? -10.408 -6.491 -0.378 1.00 93.94 112 ARG A O 1
ATOM 882 N N . PRO A 1 113 ? -12.160 -7.735 -1.060 1.00 90.00 113 PRO A N 1
ATOM 883 C CA . PRO A 1 113 ? -13.143 -6.688 -0.816 1.00 90.00 113 PRO A CA 1
ATOM 884 C C . PRO A 1 113 ? -13.206 -6.351 0.680 1.00 90.00 113 PRO A C 1
ATOM 886 O O . PRO A 1 113 ? -13.535 -7.208 1.499 1.00 90.00 113 PRO A O 1
ATOM 889 N N . GLY A 1 114 ? -12.887 -5.102 1.023 1.00 87.31 114 GLY A N 1
ATOM 890 C CA . GLY A 1 114 ? -13.102 -4.543 2.357 1.00 87.31 114 GLY A CA 1
ATOM 891 C C . GLY A 1 114 ? -14.520 -3.990 2.515 1.00 87.31 114 GLY A C 1
ATOM 892 O O . GLY A 1 114 ? -15.196 -3.680 1.537 1.00 87.31 114 GLY A O 1
ATOM 893 N N . ILE A 1 115 ? -14.976 -3.832 3.760 1.00 92.00 115 ILE A N 1
ATOM 894 C CA . ILE A 1 115 ? -16.336 -3.331 4.063 1.00 92.00 115 ILE A CA 1
ATOM 895 C C . ILE A 1 115 ? -16.394 -1.827 4.383 1.00 92.00 115 ILE A C 1
ATOM 897 O O . ILE A 1 115 ? -17.454 -1.282 4.704 1.00 92.00 115 ILE A O 1
ATOM 901 N N . ALA A 1 116 ? -15.243 -1.156 4.344 1.00 93.62 116 ALA A N 1
ATOM 902 C CA . ALA A 1 116 ? -15.092 0.264 4.661 1.00 93.62 116 ALA A CA 1
ATOM 903 C C . ALA A 1 116 ? -14.403 1.063 3.536 1.00 93.62 116 ALA A C 1
ATOM 905 O O . ALA A 1 116 ? -14.036 2.216 3.744 1.00 93.62 116 ALA A O 1
ATOM 906 N N . CYS A 1 117 ? -14.215 0.469 2.358 1.00 95.25 117 CYS A N 1
ATOM 907 C CA . CYS A 1 117 ? -13.565 1.085 1.202 1.00 95.25 117 CYS A CA 1
ATOM 908 C C . CYS A 1 117 ? -14.167 0.558 -0.110 1.00 95.25 117 CYS A C 1
ATOM 910 O O . CYS A 1 117 ? -14.945 -0.395 -0.123 1.00 95.25 117 CYS A O 1
ATOM 912 N N . GLU A 1 118 ? -13.824 1.204 -1.220 1.00 97.12 118 GLU A N 1
ATOM 913 C CA . GLU A 1 118 ? -14.211 0.786 -2.562 1.00 97.12 118 GLU A CA 1
ATOM 914 C C . GLU A 1 118 ? -13.554 -0.551 -2.937 1.00 97.12 118 GLU A C 1
ATOM 916 O O . GLU A 1 118 ? -12.397 -0.793 -2.613 1.00 97.12 118 GLU A O 1
ATOM 921 N N . THR A 1 119 ? -14.255 -1.420 -3.672 1.00 97.19 119 THR A N 1
ATOM 922 C CA . THR A 1 119 ? -13.645 -2.653 -4.201 1.00 97.19 119 THR A CA 1
ATOM 923 C C . THR A 1 119 ? -12.572 -2.314 -5.231 1.00 97.19 119 THR A C 1
ATOM 925 O O . THR A 1 119 ? -12.811 -1.488 -6.112 1.00 97.19 119 THR A O 1
ATOM 928 N N . ALA A 1 120 ? -11.407 -2.960 -5.133 1.00 98.06 120 ALA A N 1
ATOM 929 C CA . ALA A 1 120 ? -10.307 -2.712 -6.051 1.00 98.06 120 ALA A CA 1
ATOM 930 C C . ALA A 1 120 ? -10.688 -2.997 -7.512 1.00 98.06 120 ALA A C 1
ATOM 932 O O . ALA A 1 120 ? -11.368 -3.980 -7.813 1.00 98.06 120 ALA A O 1
ATOM 933 N N . ALA A 1 121 ? -10.191 -2.162 -8.417 1.00 97.94 121 ALA A N 1
ATOM 934 C CA . ALA A 1 121 ? -10.262 -2.365 -9.854 1.00 97.94 121 ALA A CA 1
ATOM 935 C C . ALA A 1 121 ? -8.898 -2.066 -10.481 1.00 97.94 121 ALA A C 1
ATOM 937 O O . ALA A 1 121 ? -8.117 -1.266 -9.970 1.00 97.94 121 ALA A O 1
ATOM 938 N N . TRP A 1 122 ? -8.618 -2.704 -11.609 1.00 97.94 122 TRP A N 1
ATOM 939 C CA . TRP A 1 122 ? -7.350 -2.590 -12.323 1.00 97.94 122 TRP A CA 1
ATOM 940 C C . TRP A 1 122 ? -7.600 -2.571 -13.829 1.00 97.94 122 TRP A C 1
ATOM 942 O O . TRP A 1 122 ? -8.681 -2.918 -14.309 1.00 97.94 122 TRP A O 1
ATOM 952 N N . ALA A 1 123 ? -6.582 -2.163 -14.578 1.00 98.00 123 ALA A N 1
ATOM 953 C CA . ALA A 1 123 ? -6.604 -2.125 -16.031 1.00 98.00 123 ALA A CA 1
ATOM 954 C C . ALA A 1 123 ? -5.283 -2.675 -16.591 1.00 98.00 123 ALA A C 1
ATOM 956 O O . ALA A 1 123 ? -4.255 -2.572 -15.916 1.00 98.00 123 ALA A O 1
ATOM 957 N N . PRO A 1 124 ? -5.279 -3.237 -17.812 1.00 98.31 124 PRO A N 1
ATOM 958 C CA . PRO A 1 124 ? -4.041 -3.607 -18.485 1.00 98.31 124 PRO A CA 1
ATOM 959 C C . PRO A 1 124 ? -3.115 -2.399 -18.668 1.00 98.31 124 PRO A C 1
ATOM 961 O O . PRO A 1 124 ? -3.572 -1.301 -18.988 1.00 98.31 124 PRO A O 1
ATOM 964 N N . ALA A 1 125 ? -1.808 -2.606 -18.511 1.00 98.25 125 ALA A N 1
ATOM 965 C CA . ALA A 1 125 ? -0.800 -1.572 -18.736 1.00 98.25 125 ALA A CA 1
ATOM 966 C C . ALA A 1 125 ? 0.535 -2.181 -19.175 1.00 98.25 125 ALA A C 1
ATOM 968 O O . ALA A 1 125 ? 0.877 -3.289 -18.775 1.00 98.25 125 ALA A O 1
ATOM 969 N N . GLU A 1 126 ? 1.332 -1.457 -19.967 1.00 98.19 126 GLU A N 1
ATOM 970 C CA . GLU A 1 126 ? 2.641 -1.965 -20.400 1.00 98.19 126 GLU A CA 1
ATOM 971 C C . GLU A 1 126 ? 3.656 -2.049 -19.249 1.00 98.19 126 GLU A C 1
ATOM 973 O O . GLU A 1 126 ? 4.475 -2.970 -19.212 1.00 98.19 126 GLU A O 1
ATOM 978 N N . THR A 1 127 ? 3.623 -1.086 -18.322 1.00 98.38 127 THR A N 1
ATOM 979 C CA . THR A 1 127 ? 4.413 -1.088 -17.081 1.00 98.38 127 THR A CA 1
ATOM 980 C C . THR A 1 127 ? 3.485 -1.159 -15.876 1.00 98.38 127 THR A C 1
ATOM 982 O O . THR A 1 127 ? 2.608 -0.313 -15.727 1.00 98.38 127 THR A O 1
ATOM 985 N N . LEU A 1 128 ? 3.727 -2.108 -14.977 1.00 98.69 128 LEU A N 1
ATOM 986 C CA . LEU A 1 128 ? 3.097 -2.144 -13.659 1.00 98.69 128 LEU A CA 1
ATOM 987 C C . LEU A 1 128 ? 4.108 -1.684 -12.610 1.00 98.69 128 LEU A C 1
ATOM 989 O O . LEU A 1 128 ? 5.163 -2.295 -12.477 1.00 98.69 128 LEU A O 1
ATOM 993 N N . VAL A 1 129 ? 3.796 -0.627 -11.868 1.00 98.38 129 VAL A N 1
ATOM 994 C CA . VAL A 1 129 ? 4.543 -0.215 -10.676 1.00 98.38 129 VAL A CA 1
ATOM 995 C C . VAL A 1 129 ? 3.695 -0.571 -9.461 1.00 98.38 129 VAL A C 1
ATOM 997 O O . VAL A 1 129 ? 2.635 0.024 -9.277 1.00 98.38 129 VAL A O 1
ATOM 1000 N N . MET A 1 130 ? 4.124 -1.544 -8.656 1.00 98.31 130 MET A N 1
ATOM 1001 C CA . MET A 1 130 ? 3.279 -2.098 -7.593 1.00 98.31 130 MET A CA 1
ATOM 1002 C C . MET A 1 130 ? 3.954 -2.196 -6.230 1.00 98.31 130 MET A C 1
ATOM 1004 O O . MET A 1 130 ? 5.153 -2.476 -6.142 1.00 98.31 130 MET A O 1
ATOM 1008 N N . GLU A 1 131 ? 3.160 -2.006 -5.174 1.00 96.94 131 GLU A N 1
ATOM 1009 C CA . GLU A 1 131 ? 3.595 -2.291 -3.809 1.00 96.94 131 GLU A CA 1
ATOM 1010 C C . GLU A 1 131 ? 3.828 -3.792 -3.580 1.00 96.94 131 GLU A C 1
ATOM 1012 O O . GLU A 1 131 ? 3.221 -4.652 -4.223 1.00 96.94 131 GLU A O 1
ATOM 1017 N N . THR A 1 132 ? 4.723 -4.108 -2.648 1.00 97.06 132 THR A N 1
ATOM 1018 C CA . THR A 1 132 ? 5.063 -5.482 -2.268 1.00 97.06 132 THR A CA 1
ATOM 1019 C C . THR A 1 132 ? 5.236 -5.627 -0.756 1.00 97.06 132 THR A C 1
ATOM 1021 O O . THR A 1 132 ? 6.108 -6.367 -0.285 1.00 97.06 132 THR A O 1
ATOM 1024 N N . THR A 1 133 ? 4.388 -4.951 0.034 1.00 94.25 133 THR A N 1
ATOM 1025 C CA . THR A 1 133 ? 4.419 -4.989 1.512 1.00 94.25 133 THR A CA 1
ATOM 1026 C C . THR A 1 133 ? 4.473 -6.419 2.045 1.00 94.25 133 THR A C 1
ATOM 1028 O O . THR A 1 133 ? 5.253 -6.730 2.947 1.00 94.25 133 THR A O 1
ATOM 1031 N N . PHE A 1 134 ? 3.711 -7.314 1.414 1.00 95.44 134 PHE A N 1
ATOM 1032 C CA . PHE A 1 134 ? 3.632 -8.737 1.737 1.00 95.44 134 PHE A CA 1
ATOM 1033 C C . PHE A 1 134 ? 4.161 -9.643 0.611 1.00 95.44 134 PHE A C 1
ATOM 1035 O O . PHE A 1 134 ? 3.670 -10.749 0.398 1.00 95.44 134 PHE A O 1
ATOM 1042 N N . GLY A 1 135 ? 5.224 -9.204 -0.072 1.00 95.06 135 GLY A N 1
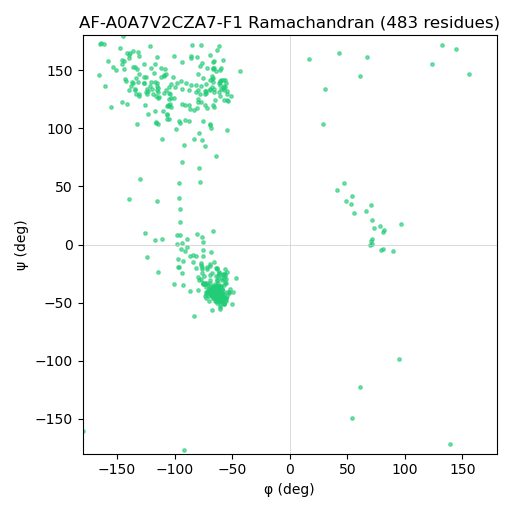ATOM 1043 C CA . GLY A 1 135 ? 5.865 -9.878 -1.212 1.00 95.06 135 GLY A CA 1
ATOM 1044 C C . GLY A 1 135 ? 6.583 -11.211 -0.942 1.00 95.06 135 GLY A C 1
ATOM 1045 O O . GLY A 1 135 ? 7.288 -11.701 -1.817 1.00 95.06 135 GLY A O 1
ATOM 1046 N N . LEU A 1 136 ? 6.416 -11.837 0.229 1.00 92.69 136 LEU A N 1
ATOM 1047 C CA . LEU A 1 136 ? 7.004 -13.154 0.528 1.00 92.69 136 LEU A CA 1
ATOM 1048 C C . LEU A 1 136 ? 5.937 -14.257 0.586 1.00 92.69 136 LEU A C 1
ATOM 1050 O O . LEU A 1 136 ? 4.882 -14.028 1.180 1.00 92.69 136 LEU A O 1
ATOM 1054 N N . PRO A 1 137 ? 6.240 -15.496 0.140 1.00 91.75 137 PRO A N 1
ATOM 1055 C CA . PRO A 1 137 ? 5.299 -16.622 0.176 1.00 91.75 137 PRO A CA 1
ATOM 1056 C C . PRO A 1 137 ? 4.683 -16.930 1.549 1.00 91.75 137 PRO A C 1
ATOM 1058 O O . PRO A 1 137 ? 3.606 -17.514 1.619 1.00 91.75 137 PRO A O 1
ATOM 1061 N N . ARG A 1 138 ? 5.343 -16.544 2.650 1.00 89.25 138 ARG A N 1
ATOM 1062 C CA . ARG A 1 138 ? 4.812 -16.710 4.015 1.00 89.25 138 ARG A CA 1
ATOM 1063 C C . ARG A 1 138 ? 3.617 -15.803 4.336 1.00 89.25 138 ARG A C 1
ATOM 1065 O O . ARG A 1 138 ? 2.908 -16.076 5.295 1.00 89.25 138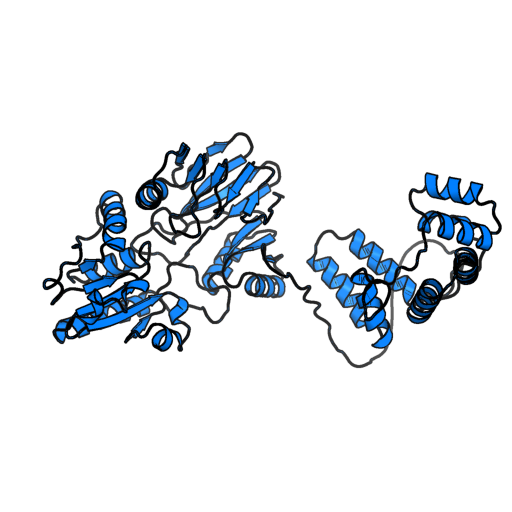 ARG A O 1
ATOM 1072 N N . TYR A 1 139 ? 3.377 -14.751 3.552 1.00 94.81 139 TYR A N 1
ATOM 1073 C CA . TYR A 1 139 ? 2.228 -13.849 3.703 1.00 94.81 139 TYR A CA 1
ATOM 1074 C C . TYR A 1 139 ? 1.064 -14.231 2.783 1.00 94.81 139 TYR A C 1
ATOM 1076 O O . TYR A 1 139 ? 0.380 -13.387 2.200 1.00 94.81 139 TYR A O 1
ATOM 1084 N N . ARG A 1 140 ? 0.829 -15.535 2.648 1.00 94.06 140 ARG A N 1
ATOM 1085 C CA . ARG A 1 140 ? -0.425 -16.068 2.120 1.00 94.06 140 ARG A CA 1
ATOM 1086 C C . ARG A 1 140 ? -1.462 -16.011 3.231 1.00 94.06 140 ARG A C 1
ATOM 1088 O O . ARG A 1 140 ? -1.489 -16.871 4.108 1.00 94.06 140 ARG A O 1
ATOM 1095 N N . PHE A 1 141 ? -2.253 -14.945 3.232 1.00 93.75 141 PHE A N 1
ATOM 1096 C CA . PHE A 1 141 ? -3.241 -14.718 4.279 1.00 93.75 141 PHE A CA 1
ATOM 1097 C C . PHE A 1 141 ? -4.366 -15.759 4.231 1.00 93.75 141 PHE A C 1
ATOM 1099 O O . PHE A 1 141 ? -4.815 -16.101 3.129 1.00 93.75 141 PHE A O 1
ATOM 1106 N N . PRO A 1 142 ? -4.871 -16.200 5.399 1.00 91.12 142 PRO A N 1
ATOM 1107 C CA . PRO A 1 142 ? -6.036 -17.080 5.482 1.00 91.12 142 PRO A CA 1
ATOM 1108 C C . PRO A 1 142 ? -7.298 -16.417 4.891 1.00 91.12 142 PRO A C 1
ATOM 1110 O O . PRO A 1 142 ? -7.280 -15.217 4.582 1.00 91.12 142 PRO A O 1
ATOM 1113 N N . PRO A 1 143 ? -8.400 -17.174 4.734 1.00 92.38 143 PRO A N 1
ATOM 1114 C CA . PRO A 1 143 ? -9.693 -16.622 4.335 1.00 92.38 143 PRO A CA 1
ATOM 1115 C C . PRO A 1 143 ? -10.134 -15.486 5.261 1.00 92.38 143 PRO A C 1
ATOM 1117 O O . PRO A 1 143 ? -10.144 -15.648 6.486 1.00 92.38 143 PRO A O 1
ATOM 1120 N N . THR A 1 144 ? -10.511 -14.350 4.679 1.00 93.25 144 THR A N 1
ATOM 1121 C CA . THR A 1 144 ? -10.857 -13.121 5.408 1.00 93.25 144 THR A CA 1
ATOM 1122 C C . THR A 1 144 ? -12.000 -13.365 6.393 1.00 93.25 144 THR A C 1
ATOM 1124 O O . THR A 1 144 ? -11.943 -12.926 7.539 1.00 93.25 144 THR A O 1
ATOM 1127 N N . GLU A 1 145 ? -12.989 -14.156 5.987 1.00 93.12 145 GLU A N 1
ATOM 1128 C CA . GLU A 1 145 ? -14.186 -14.486 6.758 1.00 93.12 145 GLU A CA 1
ATOM 1129 C C . GLU A 1 145 ? -13.835 -15.228 8.052 1.00 93.12 145 GLU A C 1
ATOM 1131 O O . GLU A 1 145 ? -14.394 -14.930 9.105 1.00 93.12 145 GLU A O 1
ATOM 1136 N N . SER A 1 146 ? -12.863 -16.148 8.007 1.00 92.00 146 SER A N 1
ATOM 1137 C CA . SER A 1 146 ? -12.415 -16.864 9.210 1.00 92.00 146 SER A CA 1
ATOM 1138 C C . SER A 1 146 ? -11.708 -15.949 10.209 1.00 92.00 146 SER A C 1
ATOM 1140 O O . SER A 1 146 ? -11.912 -16.077 11.415 1.00 92.00 146 SER A O 1
ATOM 1142 N N . VAL A 1 147 ? -10.918 -14.987 9.719 1.00 94.94 147 VAL A N 1
ATOM 1143 C CA . VAL A 1 147 ? -10.212 -14.030 10.579 1.00 94.94 147 VAL A CA 1
ATOM 1144 C C . VAL A 1 147 ? -11.205 -13.062 11.215 1.00 94.94 147 VAL A C 1
ATOM 1146 O O . VAL A 1 147 ? -11.100 -12.769 12.406 1.00 94.94 147 VAL A O 1
ATOM 1149 N N . ILE A 1 148 ? -12.192 -12.604 10.440 1.00 96.56 148 ILE A N 1
ATOM 1150 C CA . ILE A 1 148 ? -13.296 -11.776 10.932 1.00 96.56 148 ILE A CA 1
ATOM 1151 C C . ILE A 1 148 ? -14.094 -12.525 12.002 1.00 96.56 148 ILE A C 1
ATOM 1153 O O . ILE A 1 148 ? -14.361 -11.952 13.055 1.00 96.56 148 ILE A O 1
ATOM 1157 N N . ALA A 1 149 ? -14.438 -13.797 11.777 1.00 94.69 149 ALA A N 1
ATOM 1158 C CA . ALA A 1 149 ? -15.151 -14.602 12.765 1.00 94.69 149 ALA A CA 1
ATOM 1159 C C . ALA A 1 149 ? -14.380 -14.662 14.094 1.00 94.69 149 ALA A C 1
ATOM 1161 O O . ALA A 1 149 ? -14.930 -14.285 15.126 1.00 94.69 149 ALA A O 1
ATOM 1162 N N . SER A 1 150 ? -13.080 -14.987 14.055 1.00 92.50 150 SER A N 1
ATOM 1163 C CA . SER A 1 150 ? -12.227 -15.004 15.253 1.00 92.50 150 SER A CA 1
ATOM 1164 C C . SER A 1 150 ? -12.127 -13.643 15.948 1.00 92.50 150 SER A C 1
ATOM 1166 O O . SER A 1 150 ? -12.076 -13.577 17.175 1.00 92.50 150 SER A O 1
ATOM 1168 N N . PHE A 1 151 ? -12.097 -12.546 15.186 1.00 98.25 151 PHE A N 1
ATOM 1169 C CA . PHE A 1 151 ? -12.113 -11.196 15.749 1.00 98.25 151 PHE A CA 1
ATOM 1170 C C . PHE A 1 151 ? -13.420 -10.909 16.500 1.00 98.25 151 PHE A C 1
ATOM 1172 O O . PHE A 1 151 ? -13.395 -10.408 17.625 1.00 98.25 151 PHE A O 1
ATOM 1179 N N . LEU A 1 152 ? -14.561 -11.231 15.890 1.00 98.19 152 LEU A N 1
ATOM 1180 C CA . LEU A 1 152 ? -15.869 -10.992 16.489 1.00 98.19 152 LEU A CA 1
ATOM 1181 C C . LEU A 1 152 ? -16.117 -11.897 17.703 1.00 98.19 152 LEU A C 1
ATOM 1183 O O . LEU A 1 152 ? -16.667 -11.418 18.693 1.00 98.19 152 LEU A O 1
ATOM 1187 N N . ASP A 1 153 ? -15.676 -13.157 17.655 1.00 95.75 153 ASP A N 1
ATOM 1188 C CA . ASP A 1 153 ? -15.718 -14.087 18.791 1.00 95.75 153 ASP A CA 1
ATOM 1189 C C . ASP A 1 153 ? -14.900 -13.549 19.967 1.00 95.75 153 ASP A C 1
ATOM 1191 O O . ASP A 1 153 ? -15.429 -13.411 21.067 1.00 95.75 153 ASP A O 1
ATOM 1195 N N . PHE A 1 154 ? -13.659 -13.115 19.721 1.00 97.12 154 PHE A N 1
ATOM 1196 C CA . PHE A 1 154 ? -12.817 -12.502 20.749 1.00 97.12 154 PHE A CA 1
ATOM 1197 C C . PHE A 1 154 ? -13.502 -11.307 21.428 1.00 97.12 154 PHE A C 1
ATOM 1199 O O . PHE A 1 154 ? -13.448 -11.162 22.654 1.00 97.12 154 PHE A O 1
ATOM 1206 N N . CYS A 1 155 ? -14.136 -10.433 20.640 1.00 97.88 155 CYS A N 1
ATOM 1207 C CA . CYS A 1 155 ? -14.851 -9.279 21.173 1.00 97.88 155 CYS A CA 1
ATOM 1208 C C . CYS A 1 155 ? -16.069 -9.699 22.006 1.00 97.88 155 CYS A C 1
ATOM 1210 O O . CYS A 1 155 ? -16.234 -9.177 23.109 1.00 97.88 155 CYS A O 1
ATOM 1212 N N . ARG A 1 156 ? -16.883 -10.647 21.522 1.00 97.75 156 ARG A N 1
ATOM 1213 C CA . ARG A 1 156 ? -18.056 -11.164 22.247 1.00 97.75 156 ARG A CA 1
ATOM 1214 C C . ARG A 1 156 ? -17.671 -11.813 23.569 1.00 97.75 156 ARG A C 1
ATOM 1216 O O . ARG A 1 156 ? -18.162 -11.373 24.602 1.00 97.75 156 ARG A O 1
ATOM 1223 N N . GLU A 1 157 ? -16.742 -12.765 23.547 1.00 95.38 157 GLU A N 1
ATOM 1224 C CA . GLU A 1 157 ? -16.267 -13.463 24.748 1.00 95.38 157 GLU A CA 1
ATOM 1225 C C . GLU A 1 157 ? -15.752 -12.475 25.797 1.00 95.38 157 GLU A C 1
ATOM 1227 O O . GLU A 1 157 ? -16.117 -12.538 26.968 1.00 95.38 157 GLU A O 1
ATOM 1232 N N . THR A 1 158 ? -14.941 -11.502 25.367 1.00 96.25 158 THR A N 1
ATOM 1233 C CA . THR A 1 158 ? -14.405 -10.489 26.281 1.00 96.25 158 THR A CA 1
ATOM 1234 C C . THR A 1 158 ? -15.523 -9.668 26.928 1.00 96.25 158 THR A C 1
ATOM 1236 O O . THR A 1 158 ? -15.428 -9.340 28.109 1.00 96.25 158 THR A O 1
ATOM 1239 N N . LEU A 1 159 ? -16.569 -9.309 26.179 1.00 96.81 159 LEU A N 1
ATOM 1240 C CA . LEU A 1 159 ? -17.702 -8.545 26.706 1.00 96.81 159 LEU A CA 1
ATOM 1241 C C . LEU A 1 159 ? -18.583 -9.390 27.640 1.00 96.81 159 LEU A C 1
ATOM 1243 O O . LEU A 1 159 ? -19.000 -8.889 28.685 1.00 96.81 159 LEU A O 1
ATOM 1247 N N . GLU A 1 160 ? -18.833 -10.656 27.299 1.00 95.69 160 GLU A N 1
ATOM 1248 C CA . GLU A 1 160 ? -19.603 -11.613 28.110 1.00 95.69 160 GLU A CA 1
ATOM 1249 C C . GLU A 1 160 ? -18.930 -11.899 29.462 1.00 95.69 160 GLU A C 1
ATOM 1251 O O . GLU A 1 160 ? -19.607 -12.004 30.485 1.00 95.69 160 GLU A O 1
ATOM 1256 N N . GLU A 1 161 ? -17.596 -11.914 29.501 1.00 94.00 161 GLU A N 1
ATOM 1257 C CA . GLU A 1 161 ? -16.789 -12.027 30.727 1.00 94.00 161 GLU A CA 1
ATOM 1258 C C . GLU A 1 161 ? -16.734 -10.721 31.550 1.00 94.00 161 GLU A C 1
ATOM 1260 O O . GLU A 1 161 ? -16.052 -10.642 32.576 1.00 94.00 161 GLU A O 1
ATOM 1265 N N . GLY A 1 162 ? -17.431 -9.664 31.118 1.00 93.31 162 GLY A N 1
ATOM 1266 C CA . GLY A 1 162 ? -17.403 -8.352 31.767 1.00 93.31 162 GLY A CA 1
ATOM 1267 C C . GLY A 1 162 ? -16.084 -7.597 31.564 1.00 93.31 162 GLY A C 1
ATOM 1268 O O . GLY A 1 162 ? -15.747 -6.709 32.353 1.00 93.31 162 GLY A O 1
ATOM 1269 N N . GLY A 1 163 ? -15.318 -7.947 30.534 1.00 95.88 163 GLY A N 1
ATOM 1270 C CA . GLY A 1 163 ? -14.096 -7.270 30.124 1.00 95.88 163 GLY A CA 1
ATOM 1271 C C . GLY A 1 163 ? -14.317 -6.182 29.071 1.00 95.88 163 GLY A C 1
ATOM 1272 O O . GLY A 1 163 ? -15.437 -5.866 28.666 1.00 95.88 163 GLY A O 1
ATOM 1273 N N . VAL A 1 164 ? -13.209 -5.590 28.622 1.00 98.19 164 VAL A N 1
ATOM 1274 C CA . VAL A 1 164 ? -13.187 -4.592 27.539 1.00 98.19 164 VAL A CA 1
ATOM 1275 C C . VAL A 1 164 ? -12.256 -5.075 26.426 1.00 98.19 164 VAL A C 1
ATOM 1277 O O . VAL A 1 164 ? -11.039 -5.124 26.646 1.00 98.19 164 VAL A O 1
ATOM 1280 N N . PRO A 1 165 ? -12.773 -5.412 25.230 1.00 98.44 165 PRO A N 1
ATOM 1281 C CA . PRO A 1 165 ? -11.922 -5.741 24.098 1.00 98.44 165 PRO A CA 1
ATOM 1282 C C . PRO A 1 165 ? -11.285 -4.462 23.550 1.00 98.44 165 PRO A C 1
ATOM 1284 O O . PRO A 1 165 ? -11.961 -3.520 23.133 1.00 98.44 165 PRO A O 1
ATOM 1287 N N . VAL A 1 166 ? -9.956 -4.429 23.572 1.00 98.25 166 VAL A N 1
ATOM 1288 C CA . VAL A 1 166 ? -9.130 -3.338 23.058 1.00 98.25 166 VAL A CA 1
ATOM 1289 C C . VAL A 1 166 ? -8.509 -3.778 21.738 1.00 98.25 166 VAL A C 1
ATOM 1291 O O . VAL A 1 166 ? -7.603 -4.608 21.702 1.00 98.25 166 VAL A O 1
ATOM 1294 N N . VAL A 1 167 ? -8.992 -3.199 20.646 1.00 98.50 167 VAL A N 1
ATOM 1295 C CA . VAL A 1 167 ? -8.578 -3.510 19.278 1.00 98.50 167 VAL A CA 1
ATOM 1296 C C . VAL A 1 167 ? -7.467 -2.559 18.854 1.00 98.50 167 VAL A C 1
ATOM 1298 O O . VAL A 1 167 ? -7.650 -1.342 18.839 1.00 98.50 167 VAL A O 1
ATOM 1301 N N . LEU A 1 168 ? -6.309 -3.106 18.499 1.00 97.4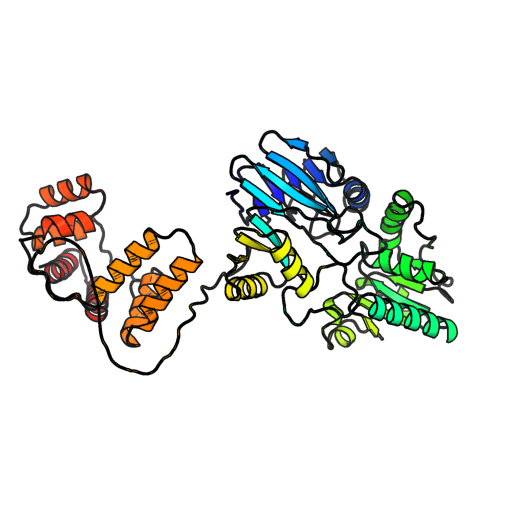4 168 LEU A N 1
ATOM 1302 C CA . LEU A 1 168 ? -5.147 -2.375 18.011 1.00 97.44 168 LEU A CA 1
ATOM 1303 C C . LEU A 1 168 ? -5.139 -2.400 16.481 1.00 97.44 168 LEU A C 1
ATOM 1305 O O . LEU A 1 168 ? -4.832 -3.430 15.876 1.00 97.44 168 LEU A O 1
ATOM 1309 N N . ALA A 1 169 ? -5.467 -1.261 15.871 1.00 95.94 169 ALA A N 1
ATOM 1310 C CA . ALA A 1 169 ? -5.626 -1.097 14.428 1.00 95.94 169 ALA A CA 1
ATOM 1311 C C . ALA A 1 169 ? -5.106 0.274 13.965 1.00 95.94 169 ALA A C 1
ATOM 1313 O O . ALA A 1 169 ? -5.262 1.272 14.671 1.00 95.94 169 ALA A O 1
ATOM 1314 N N . TYR A 1 170 ? -4.475 0.342 12.788 1.00 93.94 170 TYR A N 1
ATOM 1315 C CA . TYR A 1 170 ? -3.972 1.604 12.230 1.00 93.94 170 TYR A CA 1
ATOM 1316 C C . TYR A 1 170 ? -5.090 2.644 12.096 1.00 93.94 170 TYR A C 1
ATOM 1318 O O . TYR A 1 170 ? -6.219 2.312 11.745 1.00 93.94 170 TYR A O 1
ATOM 1326 N N . SER A 1 171 ? -4.773 3.915 12.373 1.00 94.88 171 SER A N 1
ATOM 1327 C CA . SER A 1 171 ? -5.798 4.953 12.553 1.00 94.88 171 SER A CA 1
ATOM 1328 C C . SER A 1 171 ? -6.655 5.251 11.315 1.00 94.88 171 SER A C 1
ATOM 1330 O O . SER A 1 171 ? -7.728 5.835 11.457 1.00 94.88 171 SER A O 1
ATOM 1332 N N . LEU A 1 172 ? -6.160 4.912 10.120 1.00 95.81 172 LEU A N 1
ATOM 1333 C CA . LEU A 1 172 ? -6.859 5.031 8.841 1.00 95.81 172 LEU A CA 1
ATOM 1334 C C . LEU A 1 172 ? -6.857 3.664 8.149 1.00 95.81 172 LEU A C 1
ATOM 1336 O O . LEU A 1 172 ? -5.783 3.078 8.033 1.00 95.81 172 LEU A O 1
ATOM 1340 N N . GLY A 1 173 ? -8.016 3.208 7.675 1.00 95.62 173 GLY A N 1
ATOM 1341 C CA . GLY A 1 173 ? -8.207 1.880 7.090 1.00 95.62 173 GLY A CA 1
ATOM 1342 C C . GLY A 1 173 ? -8.710 0.901 8.141 1.00 95.62 173 GLY A C 1
ATOM 1343 O O . GLY A 1 173 ? -9.890 0.914 8.498 1.00 95.62 173 GLY A O 1
ATOM 1344 N N . LYS A 1 174 ? -7.792 0.107 8.700 1.00 96.38 174 LYS A N 1
ATOM 1345 C CA . LYS A 1 174 ? -8.097 -0.993 9.624 1.00 96.38 174 LYS A CA 1
ATOM 1346 C C . LYS A 1 174 ? -8.984 -0.607 10.801 1.00 96.38 174 LYS A C 1
ATOM 1348 O O . LYS A 1 174 ? -9.833 -1.396 11.202 1.00 96.38 174 LYS A O 1
ATOM 1353 N N . ALA A 1 175 ? -8.802 0.581 11.383 1.00 97.81 175 ALA A N 1
ATOM 1354 C CA . ALA A 1 175 ? -9.641 1.020 12.497 1.00 97.81 175 ALA A CA 1
ATOM 1355 C C . ALA A 1 175 ? -11.104 1.235 12.080 1.00 97.81 175 ALA A C 1
ATOM 1357 O O . ALA A 1 175 ? -12.002 0.903 12.849 1.00 97.81 175 ALA A O 1
ATOM 1358 N N . GLN A 1 176 ? -11.348 1.773 10.883 1.00 98.19 176 GLN A N 1
ATOM 1359 C CA . GLN A 1 176 ? -12.692 1.978 10.341 1.00 98.19 176 GLN A CA 1
ATOM 1360 C C . GLN A 1 176 ? -13.332 0.652 9.917 1.00 98.19 176 GLN A C 1
ATOM 1362 O O . GLN A 1 176 ? -14.519 0.451 10.163 1.00 98.19 176 GLN A O 1
ATOM 1367 N N . GLU A 1 177 ? -12.550 -0.279 9.366 1.00 97.81 177 GLU A N 1
ATOM 1368 C CA . GLU A 1 177 ? -13.023 -1.638 9.082 1.00 97.81 177 GLU A CA 1
ATOM 1369 C C . GLU A 1 177 ? -13.406 -2.383 10.371 1.00 97.81 177 GLU A C 1
ATOM 1371 O O . GLU A 1 177 ? -14.510 -2.909 10.479 1.00 97.81 177 GLU A O 1
ATOM 1376 N N . ALA A 1 178 ? -12.544 -2.364 11.391 1.00 98.31 178 ALA A N 1
ATOM 1377 C CA . ALA A 1 178 ? -12.818 -2.993 12.683 1.00 98.31 178 ALA A CA 1
ATOM 1378 C C . ALA A 1 178 ? -14.041 -2.386 13.389 1.00 98.31 178 ALA A C 1
ATOM 1380 O O . ALA A 1 178 ? -14.811 -3.108 14.023 1.00 98.31 178 ALA A O 1
ATOM 1381 N N . LEU A 1 179 ? -14.229 -1.068 13.262 1.00 98.44 179 LEU A N 1
ATOM 1382 C CA . LEU A 1 179 ? -15.407 -0.353 13.755 1.00 98.44 179 LEU A CA 1
ATOM 1383 C C . LEU A 1 179 ? -16.667 -0.879 13.078 1.00 98.44 179 LEU A C 1
ATOM 1385 O O . LEU A 1 179 ? -17.601 -1.267 13.777 1.00 98.44 179 LEU A O 1
ATOM 1389 N N . ARG A 1 180 ? -16.664 -0.929 11.740 1.00 98.06 180 ARG A N 1
ATOM 1390 C CA . ARG A 1 180 ? -17.783 -1.431 10.942 1.00 98.06 180 ARG A CA 1
ATOM 1391 C C . ARG A 1 180 ? -18.133 -2.866 11.330 1.00 98.06 180 ARG A C 1
ATOM 1393 O O . ARG A 1 180 ? -19.268 -3.126 11.701 1.00 98.06 180 ARG A O 1
ATOM 1400 N N . LEU A 1 181 ? -17.136 -3.752 11.362 1.00 98.12 181 LEU A N 1
ATOM 1401 C CA . LEU A 1 181 ? -17.295 -5.157 11.748 1.00 98.12 181 LEU A CA 1
ATOM 1402 C C . LEU A 1 181 ? -17.924 -5.318 13.136 1.00 98.12 181 LEU A C 1
ATOM 1404 O O . LEU A 1 181 ? -18.862 -6.093 13.309 1.00 98.12 181 LEU A O 1
ATOM 1408 N N . ALA A 1 182 ? -17.406 -4.601 14.137 1.00 98.44 182 ALA A N 1
ATOM 1409 C CA . ALA A 1 182 ? -17.904 -4.718 15.501 1.00 98.44 182 ALA A CA 1
ATOM 1410 C C . ALA A 1 182 ? -19.330 -4.160 15.644 1.00 98.44 182 ALA A C 1
ATOM 1412 O O . ALA A 1 182 ? -20.171 -4.773 16.303 1.00 98.44 182 ALA A O 1
ATOM 1413 N N . ALA A 1 183 ? -19.610 -3.020 15.013 1.00 98.06 183 ALA A N 1
ATOM 1414 C CA . ALA A 1 183 ? -20.917 -2.380 15.077 1.00 98.06 183 ALA A CA 1
ATOM 1415 C C . ALA A 1 183 ? -21.996 -3.167 14.318 1.00 98.06 183 ALA A C 1
ATOM 1417 O O . ALA A 1 183 ? -23.089 -3.349 14.851 1.00 98.06 183 ALA A O 1
ATOM 1418 N N . ASP A 1 184 ? -21.681 -3.706 13.136 1.00 96.94 184 ASP A N 1
ATOM 1419 C CA . ASP A 1 184 ? -22.593 -4.560 12.361 1.00 96.94 184 ASP A CA 1
ATOM 1420 C C . ASP A 1 184 ? -22.917 -5.865 13.118 1.00 96.94 184 ASP A C 1
ATOM 1422 O O . ASP A 1 184 ? -24.006 -6.420 12.987 1.00 96.94 184 ASP A O 1
ATOM 1426 N N . ALA A 1 185 ? -22.008 -6.321 13.988 1.00 97.62 185 ALA A N 1
ATOM 1427 C CA . ALA A 1 185 ? -22.239 -7.424 14.921 1.00 97.62 185 ALA A CA 1
ATOM 1428 C C . ALA A 1 185 ? -23.010 -7.020 16.201 1.00 97.62 185 ALA A C 1
ATOM 1430 O O . ALA A 1 185 ? -23.103 -7.814 17.138 1.00 97.62 185 ALA A O 1
ATOM 1431 N N . GLY A 1 186 ? -23.554 -5.800 16.267 1.00 97.75 186 GLY A N 1
ATOM 1432 C CA . GLY A 1 186 ? -24.379 -5.310 17.374 1.00 97.75 186 GLY A CA 1
ATOM 1433 C C . GLY A 1 186 ? -23.601 -4.808 18.594 1.00 97.75 186 GLY A C 1
ATOM 1434 O O . GLY A 1 186 ? -24.202 -4.567 19.642 1.00 97.75 186 GLY A O 1
ATOM 1435 N N . MET A 1 187 ? -22.277 -4.642 18.498 1.00 98.19 187 MET A N 1
ATOM 1436 C CA . MET A 1 187 ? -21.457 -4.168 19.616 1.00 98.19 187 MET A CA 1
ATOM 1437 C C . MET A 1 187 ? -21.331 -2.643 19.615 1.00 98.19 187 MET A C 1
ATOM 1439 O O . MET A 1 187 ? -21.103 -2.009 18.588 1.00 98.19 187 MET A O 1
ATOM 1443 N N . SER A 1 188 ? -21.414 -2.036 20.799 1.00 98.06 188 SER A N 1
ATOM 1444 C CA . SER A 1 188 ? -21.143 -0.603 20.958 1.00 98.06 188 SER A CA 1
ATOM 1445 C C . SER A 1 188 ? -19.644 -0.326 20.834 1.00 98.06 188 SER A C 1
ATOM 1447 O O . SER A 1 188 ? -18.843 -0.955 21.527 1.00 98.06 188 SER A O 1
ATOM 1449 N N . VAL A 1 189 ? -19.262 0.646 20.000 1.00 98.50 189 VAL A N 1
ATOM 1450 C CA . VAL A 1 189 ? -17.852 0.946 19.704 1.00 98.50 189 VAL A CA 1
ATOM 1451 C C . VAL A 1 189 ? -17.443 2.327 20.216 1.00 98.50 189 VAL A C 1
ATOM 1453 O O . VAL A 1 189 ? -18.089 3.343 19.952 1.00 98.50 189 VAL A O 1
ATOM 1456 N N . MET A 1 190 ? -16.313 2.368 20.918 1.00 98.44 190 MET A N 1
ATOM 1457 C CA . MET A 1 190 ? -15.554 3.576 21.215 1.00 98.44 190 MET A CA 1
ATOM 1458 C C . MET A 1 190 ? -14.246 3.597 20.432 1.00 98.44 190 MET A C 1
ATOM 1460 O O . MET A 1 190 ? -13.595 2.572 20.248 1.00 98.44 190 MET A O 1
ATOM 1464 N N . VAL A 1 191 ? -13.805 4.786 20.035 1.00 98.44 191 VAL A N 1
ATOM 1465 C CA . VAL A 1 191 ? -12.553 4.970 19.298 1.00 98.44 191 VAL A CA 1
ATOM 1466 C C . VAL A 1 191 ? -11.640 5.991 19.961 1.00 98.44 191 VAL A C 1
ATOM 1468 O O . VAL A 1 191 ? -12.073 7.010 20.509 1.00 98.44 191 VAL A O 1
ATOM 1471 N N . HIS A 1 192 ? -10.337 5.739 19.887 1.00 97.81 192 HIS A N 1
ATOM 1472 C CA . HIS A 1 192 ? -9.314 6.694 20.291 1.00 97.81 192 HIS A CA 1
ATOM 1473 C C . HIS A 1 192 ? -9.415 8.003 19.484 1.00 97.81 192 HIS A C 1
ATOM 1475 O O . HIS A 1 192 ? -9.807 8.005 18.318 1.00 97.81 192 HIS A O 1
ATOM 1481 N N . GLY A 1 193 ? -8.996 9.133 20.069 1.00 94.94 193 GLY A N 1
ATOM 1482 C CA . GLY A 1 193 ? -9.129 10.456 19.440 1.00 94.94 193 GLY A CA 1
ATOM 1483 C C . GLY A 1 193 ? -8.464 10.579 18.060 1.00 94.94 193 GLY A C 1
ATOM 1484 O O . GLY A 1 193 ? -9.013 11.234 17.181 1.00 94.94 193 GLY A O 1
ATOM 1485 N N . ALA A 1 194 ? -7.331 9.900 17.846 1.00 92.25 194 ALA A N 1
ATOM 1486 C CA . ALA A 1 194 ? -6.647 9.866 16.546 1.00 92.25 194 ALA A CA 1
ATOM 1487 C C . ALA A 1 194 ? -7.429 9.112 15.451 1.00 92.25 194 ALA A C 1
ATOM 1489 O O . ALA A 1 194 ? -7.221 9.372 14.272 1.00 92.25 194 ALA A O 1
ATOM 1490 N N . ILE A 1 195 ? -8.308 8.181 15.837 1.00 97.50 195 ILE A N 1
ATOM 1491 C CA . ILE A 1 195 ? -9.199 7.453 14.923 1.00 97.50 195 ILE A CA 1
ATOM 1492 C C . ILE A 1 195 ? -10.477 8.258 14.700 1.00 97.50 195 ILE A C 1
ATOM 1494 O O . ILE A 1 195 ? -10.945 8.351 13.572 1.00 97.50 195 ILE A O 1
ATOM 1498 N N . HIS A 1 196 ? -11.007 8.880 15.759 1.00 97.88 196 HIS A N 1
ATOM 1499 C CA . HIS A 1 196 ? -12.271 9.615 15.728 1.00 97.88 196 HIS A CA 1
ATOM 1500 C C . HIS A 1 196 ? -12.351 10.622 14.577 1.00 97.88 196 HIS A C 1
ATOM 1502 O O . HIS A 1 196 ? -13.301 10.581 13.806 1.00 97.88 196 HIS A O 1
ATOM 1508 N N . ALA A 1 197 ? -11.345 11.491 14.424 1.00 95.25 197 ALA A N 1
ATOM 1509 C CA . ALA A 1 197 ? -11.354 12.523 13.383 1.00 95.25 197 ALA A CA 1
ATOM 1510 C C . ALA A 1 197 ? -11.424 11.939 11.959 1.00 95.25 197 ALA A C 1
ATOM 1512 O O . ALA A 1 197 ? -12.086 12.496 11.093 1.00 95.25 197 ALA A O 1
ATOM 1513 N N . LEU A 1 198 ? -10.773 10.797 11.721 1.00 97.12 198 LEU A N 1
ATOM 1514 C CA . LEU A 1 198 ? -10.783 10.119 10.423 1.00 97.12 198 LEU A CA 1
ATOM 1515 C C . LEU A 1 198 ? -12.077 9.322 10.216 1.00 97.12 198 LEU A C 1
ATOM 1517 O O . LEU A 1 198 ? -12.638 9.338 9.128 1.00 97.12 198 LEU A O 1
ATOM 1521 N N . ALA A 1 199 ? -12.584 8.669 11.264 1.00 97.94 199 ALA A N 1
ATOM 1522 C CA . ALA A 1 199 ? -13.861 7.961 11.230 1.00 97.94 199 ALA A CA 1
ATOM 1523 C C . ALA A 1 199 ? -15.048 8.910 10.980 1.00 97.94 199 ALA A C 1
ATOM 1525 O O . ALA A 1 199 ? -16.015 8.513 10.341 1.00 97.94 199 ALA A O 1
ATOM 1526 N N . GLN A 1 200 ? -14.966 10.174 11.414 1.00 97.62 200 GLN A N 1
ATOM 1527 C CA . GLN A 1 200 ? -15.972 11.189 11.078 1.00 97.62 200 GLN A CA 1
ATOM 1528 C C . GLN A 1 200 ? -16.034 11.455 9.572 1.00 97.62 200 GLN A C 1
ATOM 1530 O O . GLN A 1 200 ? -17.123 11.510 9.017 1.00 97.62 200 GLN A O 1
ATOM 1535 N N . VAL A 1 201 ? -14.883 11.528 8.895 1.00 97.62 201 VAL A N 1
ATOM 1536 C CA . VAL A 1 201 ? -14.853 11.665 7.430 1.00 97.62 201 VAL A CA 1
ATOM 1537 C C . VAL A 1 201 ? -15.505 10.458 6.754 1.00 97.62 201 VAL A C 1
ATOM 1539 O O . VAL A 1 201 ? -16.245 10.631 5.793 1.00 97.62 201 VAL A O 1
ATOM 1542 N N . TYR A 1 202 ? -15.288 9.244 7.272 1.00 97.88 202 TYR A N 1
ATOM 1543 C CA . TYR A 1 202 ? -15.972 8.050 6.762 1.00 97.88 202 TYR A CA 1
ATOM 1544 C C . TYR A 1 202 ? -17.488 8.161 6.945 1.00 97.88 202 TYR A C 1
ATOM 1546 O O . TYR A 1 202 ? -18.215 7.920 5.991 1.00 97.88 202 TYR A O 1
ATOM 1554 N N . ALA A 1 203 ? -17.961 8.585 8.119 1.00 97.06 203 ALA A N 1
ATOM 1555 C CA . ALA A 1 203 ? -19.389 8.765 8.384 1.00 97.06 203 ALA A CA 1
ATOM 1556 C C . ALA A 1 203 ? -20.056 9.840 7.513 1.00 97.06 203 ALA A C 1
ATOM 1558 O O . ALA A 1 203 ? -21.235 9.734 7.197 1.00 97.06 203 ALA A O 1
ATOM 1559 N N . GLU A 1 204 ? -19.314 10.869 7.109 1.00 96.75 204 GLU A N 1
ATOM 1560 C CA . GLU A 1 204 ? -19.817 11.892 6.188 1.00 96.75 204 GLU A CA 1
ATOM 1561 C C . GLU A 1 204 ? -19.890 11.404 4.735 1.00 96.75 204 GLU A C 1
ATOM 1563 O O . GLU A 1 204 ? -20.750 11.852 3.980 1.00 96.75 204 GLU A O 1
ATOM 1568 N N . LEU A 1 205 ? -18.966 10.530 4.325 1.00 96.62 205 LEU A N 1
ATOM 1569 C CA . LEU A 1 205 ? -18.847 10.062 2.941 1.00 96.62 205 LEU A CA 1
ATOM 1570 C C . LEU A 1 205 ? -19.611 8.761 2.669 1.00 96.62 205 LEU A C 1
ATOM 1572 O O . LEU A 1 205 ? -19.975 8.502 1.524 1.00 96.62 205 LEU A O 1
ATOM 1576 N N . LEU A 1 206 ? -19.846 7.950 3.698 1.00 95.00 206 LEU A N 1
ATOM 1577 C CA . LEU A 1 206 ? -20.531 6.665 3.621 1.00 95.00 206 LEU A CA 1
ATOM 1578 C C . LEU A 1 206 ? -21.833 6.744 4.441 1.00 95.00 206 LEU A C 1
ATOM 1580 O O . LEU A 1 206 ? -21.768 6.692 5.669 1.00 95.00 206 LEU A O 1
ATOM 1584 N N . PRO A 1 207 ? -23.012 6.840 3.793 1.00 88.12 207 PRO A N 1
ATOM 1585 C CA . PRO A 1 207 ? -24.293 7.014 4.486 1.00 88.12 207 PRO A CA 1
ATOM 1586 C C . PRO A 1 207 ? -24.615 5.928 5.521 1.00 88.12 207 PRO A C 1
ATOM 1588 O O . PRO A 1 207 ? -25.210 6.224 6.553 1.00 88.12 207 PRO A O 1
ATOM 1591 N N . ASP A 1 208 ? -24.180 4.691 5.269 1.00 91.00 208 ASP A N 1
ATOM 1592 C CA . ASP A 1 208 ? -24.434 3.532 6.136 1.00 91.00 208 ASP A CA 1
ATOM 1593 C C . ASP A 1 208 ? -23.279 3.250 7.114 1.00 91.00 208 ASP A C 1
ATOM 1595 O O . ASP A 1 208 ? -23.127 2.127 7.603 1.00 91.00 208 ASP A O 1
ATOM 1599 N N . PHE A 1 209 ? -22.399 4.225 7.369 1.00 95.75 209 PHE A N 1
ATOM 1600 C CA . PHE A 1 209 ? -21.315 4.033 8.328 1.00 95.75 209 PHE A CA 1
ATOM 1601 C C . PHE A 1 209 ? -21.860 4.027 9.770 1.00 95.75 209 PHE A C 1
ATOM 1603 O O . PHE A 1 209 ? -22.617 4.929 10.139 1.00 95.75 209 PHE A O 1
ATOM 1610 N N . PRO A 1 210 ? -21.478 3.058 10.620 1.00 96.25 210 PRO A N 1
ATOM 1611 C CA . PRO A 1 210 ? -22.061 2.931 11.947 1.00 96.25 210 PRO A CA 1
ATOM 1612 C C . PRO A 1 210 ? -21.750 4.093 12.877 1.00 96.25 210 PRO A C 1
ATOM 1614 O O . PRO A 1 210 ? -20.735 4.781 12.758 1.00 96.25 210 PRO A O 1
ATOM 1617 N N . THR A 1 211 ? -22.600 4.248 13.889 1.00 95.69 211 THR A N 1
ATOM 1618 C CA . THR A 1 211 ? -22.367 5.188 14.983 1.00 95.69 211 THR A CA 1
ATOM 1619 C C . THR A 1 211 ? -21.210 4.730 15.864 1.00 95.69 211 THR A C 1
ATOM 1621 O O . THR A 1 211 ? -21.098 3.551 16.199 1.00 95.69 211 THR A O 1
ATOM 1624 N N . PHE A 1 212 ? -20.395 5.677 16.317 1.00 97.56 212 PHE A N 1
ATOM 1625 C CA . PHE A 1 212 ? -19.283 5.426 17.229 1.00 97.56 212 PHE A CA 1
ATOM 1626 C C . PHE A 1 212 ? -19.113 6.582 18.212 1.00 97.56 212 PHE A C 1
ATOM 1628 O O . PHE A 1 212 ? -19.510 7.717 17.951 1.00 97.56 212 PHE A O 1
ATOM 1635 N N . GLU A 1 213 ? -18.479 6.301 19.348 1.00 97.81 213 GLU A N 1
ATOM 1636 C CA . GLU A 1 213 ? -18.197 7.298 20.380 1.00 97.81 213 GLU A CA 1
ATOM 1637 C C . GLU A 1 213 ? -16.698 7.588 20.489 1.00 97.81 213 GLU A C 1
ATOM 1639 O O . GLU A 1 213 ? -15.853 6.696 20.408 1.00 97.81 213 GLU A O 1
ATOM 1644 N N . ARG A 1 214 ? -16.334 8.844 20.760 1.00 97.88 214 ARG A N 1
ATOM 1645 C CA . ARG A 1 214 ? -14.969 9.162 21.188 1.00 97.88 214 ARG A CA 1
ATOM 1646 C C . ARG A 1 214 ? -14.709 8.570 22.572 1.00 97.88 214 ARG A C 1
ATOM 1648 O O . ARG A 1 214 ? -15.518 8.741 23.486 1.00 97.88 214 ARG A O 1
ATOM 1655 N N . TYR A 1 215 ? -13.546 7.945 22.749 1.00 97.06 215 TYR A N 1
ATOM 1656 C CA . TYR A 1 215 ? -13.131 7.407 24.041 1.00 97.06 215 TYR A CA 1
ATOM 1657 C C . TYR A 1 215 ? -13.260 8.455 25.155 1.00 97.06 215 TYR A C 1
ATOM 1659 O O . TYR A 1 215 ? -12.723 9.562 25.058 1.00 97.06 215 TYR A O 1
ATOM 1667 N N . THR A 1 216 ? -13.943 8.061 26.229 1.00 94.69 216 THR A N 1
ATOM 1668 C CA . THR A 1 216 ? -14.103 8.841 27.457 1.00 94.69 216 THR A CA 1
ATOM 1669 C C . THR A 1 216 ? -13.769 7.948 28.647 1.00 94.69 216 THR A C 1
ATOM 1671 O O . THR A 1 216 ? -14.315 6.849 28.778 1.00 94.69 216 THR A O 1
ATOM 1674 N N . ALA A 1 217 ? -12.870 8.408 29.521 1.00 90.50 217 ALA A N 1
ATOM 1675 C CA . ALA A 1 217 ? -12.467 7.646 30.700 1.00 90.50 217 ALA A CA 1
ATOM 1676 C C . ALA A 1 217 ? -13.688 7.289 31.570 1.00 90.50 217 ALA A C 1
ATOM 1678 O O . ALA A 1 217 ? -14.565 8.121 31.788 1.00 90.50 217 ALA A O 1
ATOM 1679 N N . GLY A 1 218 ? -13.754 6.040 32.037 1.00 90.44 218 GLY A N 1
ATOM 1680 C CA . GLY A 1 218 ? -14.862 5.535 32.857 1.00 90.44 218 GLY A CA 1
ATOM 1681 C C . GLY A 1 218 ? -16.137 5.148 32.094 1.00 90.44 218 GLY A C 1
ATOM 1682 O O . GLY A 1 218 ? -17.044 4.600 32.707 1.00 90.44 218 GLY A O 1
ATOM 1683 N N . ARG A 1 219 ? -16.221 5.375 30.773 1.00 95.00 219 ARG A N 1
ATOM 1684 C CA . ARG A 1 219 ? -17.407 5.036 29.953 1.00 95.00 219 ARG A CA 1
ATOM 1685 C C . ARG A 1 219 ? -17.193 3.885 28.962 1.00 95.00 219 ARG A C 1
ATOM 1687 O O . ARG A 1 219 ? -18.079 3.602 28.162 1.00 95.00 219 ARG A O 1
ATOM 1694 N N . VAL A 1 220 ? -16.020 3.252 28.998 1.00 95.94 220 VAL A N 1
ATOM 1695 C CA . VAL A 1 220 ? -15.614 2.207 28.041 1.00 95.94 220 VAL A CA 1
ATOM 1696 C C . VAL A 1 220 ? -16.125 0.806 28.402 1.00 95.94 220 VAL A C 1
ATOM 1698 O O . VAL A 1 220 ? -16.105 -0.088 27.566 1.00 95.94 220 VAL A O 1
ATOM 1701 N N . GLN A 1 221 ? -16.589 0.604 29.636 1.00 95.25 221 GLN A N 1
ATOM 1702 C CA . GLN A 1 221 ? -17.078 -0.695 30.094 1.00 95.25 221 GLN A CA 1
ATOM 1703 C C . GLN A 1 221 ? -18.255 -1.181 29.233 1.00 95.25 221 GLN A C 1
ATOM 1705 O O . GLN A 1 221 ? -19.172 -0.407 28.956 1.00 95.25 221 GLN A O 1
ATOM 1710 N N . GLY A 1 222 ? -18.226 -2.453 28.819 1.00 95.12 222 GLY A N 1
ATOM 1711 C CA . GLY A 1 222 ? -19.252 -3.044 27.950 1.00 95.12 222 GLY A CA 1
ATOM 1712 C C . GLY A 1 222 ? -19.192 -2.587 26.485 1.00 95.12 222 GLY A C 1
ATOM 1713 O O . GLY A 1 222 ? -20.154 -2.789 25.749 1.00 95.12 222 GLY A O 1
ATOM 1714 N N . LYS A 1 223 ? -18.092 -1.954 26.053 1.00 98.00 223 LYS A N 1
ATOM 1715 C CA . LYS A 1 223 ? -17.888 -1.482 24.676 1.00 98.00 223 LYS A CA 1
ATOM 1716 C C . LYS A 1 223 ? -16.581 -2.012 24.097 1.00 98.00 223 LYS A C 1
ATOM 1718 O O . LYS A 1 223 ? -15.627 -2.268 24.829 1.00 98.00 223 LYS A O 1
ATOM 1723 N N . VAL A 1 224 ? -16.516 -2.102 22.773 1.00 98.69 224 VAL A N 1
ATOM 1724 C CA . VAL A 1 224 ? -15.270 -2.354 22.039 1.00 98.69 224 VAL A CA 1
ATOM 1725 C C . VAL A 1 224 ? -14.495 -1.049 21.928 1.00 98.69 224 VAL A C 1
ATOM 1727 O O . VAL A 1 224 ? -15.028 -0.056 21.439 1.00 98.69 224 VAL A O 1
ATOM 1730 N N . LEU A 1 225 ? -13.238 -1.030 22.371 1.00 98.56 225 LEU A N 1
ATOM 1731 C CA . LEU A 1 225 ? -12.364 0.134 22.237 1.00 98.56 225 LEU A CA 1
ATOM 1732 C C . LEU A 1 225 ? -11.360 -0.078 21.106 1.00 98.56 225 LEU A C 1
ATOM 1734 O O . LEU A 1 225 ? -10.489 -0.933 21.214 1.00 98.56 225 LEU A O 1
ATOM 1738 N N . ILE A 1 226 ? -11.393 0.762 20.075 1.00 98.56 226 ILE A N 1
ATOM 1739 C CA . ILE A 1 226 ? -10.416 0.725 18.979 1.00 98.56 226 ILE A CA 1
ATOM 1740 C C . ILE A 1 226 ? -9.361 1.813 19.184 1.00 98.56 226 ILE A C 1
ATOM 1742 O O . ILE A 1 226 ? -9.674 2.995 19.359 1.00 98.56 226 ILE A O 1
ATOM 1746 N N . CYS A 1 227 ? -8.093 1.413 19.168 1.00 97.06 227 CYS A N 1
ATOM 1747 C CA . CYS A 1 227 ? -6.931 2.259 19.406 1.00 97.06 227 CYS A CA 1
ATOM 1748 C C . CYS A 1 227 ? -5.842 2.031 18.347 1.00 97.06 227 CYS A C 1
ATOM 1750 O O . CYS A 1 227 ? -5.689 0.914 17.856 1.00 97.06 227 CYS A O 1
ATOM 1752 N N . PRO A 1 228 ? -5.017 3.048 18.036 1.00 94.44 228 PRO A N 1
ATOM 1753 C CA . PRO A 1 228 ? -3.802 2.820 17.265 1.00 94.44 228 PRO A CA 1
ATOM 1754 C C . PRO A 1 228 ? -2.825 1.918 18.038 1.00 94.44 228 PRO A C 1
ATOM 1756 O O . PRO A 1 228 ? -2.765 2.019 19.268 1.00 94.44 228 PRO A O 1
ATOM 1759 N N . PRO A 1 229 ? -1.989 1.106 17.358 1.00 91.06 229 PRO A N 1
ATOM 1760 C CA . PRO A 1 229 ? -0.999 0.254 18.023 1.00 91.06 229 PRO A CA 1
ATOM 1761 C C . PRO A 1 229 ? -0.051 1.023 18.956 1.00 91.06 229 PRO A C 1
ATOM 1763 O O . PRO A 1 229 ? 0.319 0.525 20.015 1.00 91.06 229 PRO A O 1
ATOM 1766 N N . SER A 1 230 ? 0.279 2.277 18.628 1.00 89.25 230 SER A N 1
ATOM 1767 C CA . SER A 1 230 ? 1.106 3.150 19.474 1.00 89.25 230 SER A CA 1
ATOM 1768 C C . SER A 1 230 ? 0.480 3.481 20.835 1.00 89.25 230 SER A C 1
ATOM 1770 O O . SER A 1 230 ? 1.196 3.855 21.762 1.00 89.25 230 SER A O 1
ATOM 1772 N N . ALA A 1 231 ? -0.840 3.331 20.986 1.00 89.94 231 ALA A N 1
ATOM 1773 C CA . ALA A 1 231 ? -1.548 3.563 22.241 1.00 89.94 231 ALA A CA 1
ATOM 1774 C C . ALA A 1 231 ? -1.668 2.306 23.120 1.00 89.94 231 ALA A C 1
ATOM 1776 O O . ALA A 1 231 ? -2.127 2.435 24.257 1.00 89.94 231 ALA A O 1
ATOM 1777 N N . ALA A 1 232 ? -1.242 1.127 22.647 1.00 87.81 232 ALA A N 1
ATOM 1778 C CA . ALA A 1 232 ? -1.388 -0.148 23.361 1.00 87.81 232 ALA A CA 1
ATOM 1779 C C . ALA A 1 232 ? -0.828 -0.100 24.793 1.00 87.81 232 ALA A C 1
ATOM 1781 O O . ALA A 1 232 ? -1.465 -0.544 25.744 1.00 87.81 232 ALA A O 1
ATOM 1782 N N . GLU A 1 233 ? 0.336 0.531 24.953 1.00 86.81 233 GLU A N 1
ATOM 1783 C CA . GLU A 1 233 ? 1.049 0.648 26.230 1.00 86.81 233 GLU A CA 1
ATOM 1784 C C . GLU A 1 233 ? 0.797 1.983 26.948 1.00 86.81 233 GLU A C 1
ATOM 1786 O O . GLU A 1 233 ? 1.444 2.304 27.949 1.00 86.81 233 GLU A O 1
ATOM 1791 N N . SER A 1 234 ? -0.140 2.790 26.447 1.00 91.56 234 SER A N 1
ATOM 1792 C CA . SER A 1 234 ? -0.447 4.085 27.046 1.00 91.56 234 SER A CA 1
ATOM 1793 C C . SER A 1 234 ? -1.073 3.929 28.443 1.00 91.56 234 SER A C 1
ATOM 1795 O O . SER A 1 234 ? -1.800 2.962 28.703 1.00 91.56 234 SER A O 1
ATOM 1797 N N . PRO A 1 235 ? -0.889 4.910 29.351 1.00 91.56 235 PRO A N 1
ATOM 1798 C CA . PRO A 1 235 ? -1.583 4.923 30.640 1.00 91.56 235 PRO A CA 1
ATOM 1799 C C . PRO A 1 235 ? -3.110 4.858 30.508 1.00 91.56 235 PRO A C 1
ATOM 1801 O O . PRO A 1 235 ? -3.778 4.370 31.413 1.00 91.56 235 PRO A O 1
ATOM 1804 N N . MET A 1 236 ? -3.656 5.342 29.387 1.00 93.88 236 MET A N 1
ATOM 1805 C CA . MET A 1 236 ? -5.077 5.256 29.061 1.00 93.88 236 MET A CA 1
ATOM 1806 C C . MET A 1 236 ? -5.533 3.797 28.974 1.00 93.88 236 MET A C 1
ATOM 1808 O O . MET A 1 236 ? -6.435 3.412 29.708 1.00 93.88 236 MET A O 1
ATOM 1812 N N . VAL A 1 237 ? -4.883 2.989 28.129 1.00 92.31 237 VAL A N 1
ATOM 1813 C CA . VAL A 1 237 ? -5.236 1.574 27.934 1.00 92.31 237 VAL A CA 1
ATOM 1814 C C . VAL A 1 237 ? -4.913 0.757 29.183 1.00 92.31 237 VAL A C 1
ATOM 1816 O O . VAL A 1 237 ? -5.733 -0.038 29.631 1.00 92.31 237 VAL A O 1
ATOM 1819 N N . ARG A 1 238 ? -3.755 0.991 29.814 1.00 91.94 238 ARG A N 1
ATOM 1820 C CA . ARG A 1 238 ? -3.323 0.223 30.995 1.00 91.94 238 ARG A CA 1
ATOM 1821 C C . ARG A 1 238 ? -4.244 0.366 32.213 1.00 91.94 238 ARG A C 1
ATOM 1823 O O . ARG A 1 238 ? -4.285 -0.549 33.029 1.00 91.94 238 ARG A O 1
ATOM 1830 N N . ARG A 1 239 ? -4.963 1.488 32.345 1.00 93.19 239 ARG A N 1
ATOM 1831 C CA . ARG A 1 239 ? -5.924 1.741 33.438 1.00 93.19 239 ARG A CA 1
ATOM 1832 C C . ARG A 1 239 ? -7.292 1.094 33.220 1.00 93.19 239 ARG A C 1
ATOM 1834 O O . ARG A 1 239 ? -8.105 1.110 34.139 1.00 93.19 239 ARG A O 1
ATOM 1841 N N . ILE A 1 240 ? -7.560 0.552 32.033 1.00 94.69 240 ILE A N 1
ATOM 1842 C CA . ILE A 1 240 ? -8.802 -0.171 31.759 1.00 94.69 240 ILE A CA 1
ATOM 1843 C C . ILE A 1 240 ? -8.741 -1.507 32.503 1.00 94.69 240 ILE A C 1
ATOM 1845 O O . ILE A 1 240 ? -7.845 -2.324 32.257 1.00 94.69 240 ILE A O 1
ATOM 1849 N N . ALA A 1 241 ? -9.674 -1.694 33.436 1.00 91.88 241 ALA A N 1
ATOM 1850 C CA . ALA A 1 241 ? -9.846 -2.938 34.173 1.00 91.88 241 ALA A CA 1
ATOM 1851 C C . ALA A 1 241 ? -10.341 -4.049 33.235 1.00 91.88 241 ALA A C 1
ATOM 1853 O O . ALA A 1 241 ? -11.101 -3.774 32.310 1.00 91.88 241 ALA A O 1
ATOM 1854 N N . ASN A 1 242 ? -9.900 -5.288 33.472 1.00 93.06 242 ASN A N 1
ATOM 1855 C CA . ASN A 1 242 ? -10.318 -6.481 32.720 1.00 93.06 242 ASN A CA 1
ATOM 1856 C C . ASN A 1 242 ? -10.247 -6.318 31.188 1.00 93.06 242 ASN A C 1
ATOM 1858 O O . ASN A 1 242 ? -11.110 -6.791 30.452 1.00 93.06 242 ASN A O 1
ATOM 1862 N N . ARG A 1 243 ? -9.226 -5.614 30.685 1.00 95.00 243 ARG A N 1
ATOM 1863 C CA . ARG A 1 243 ? -9.025 -5.481 29.239 1.00 95.00 243 ARG A CA 1
ATOM 1864 C C . ARG A 1 243 ? -8.456 -6.770 28.648 1.00 95.00 243 ARG A C 1
ATOM 1866 O O . ARG A 1 243 ? -7.559 -7.364 29.244 1.00 95.00 243 ARG A O 1
ATOM 1873 N N . ARG A 1 244 ? -8.890 -7.113 27.439 1.00 95.94 244 ARG A N 1
ATOM 1874 C CA . ARG A 1 244 ? -8.214 -8.078 26.561 1.00 95.94 244 ARG A CA 1
ATOM 1875 C C . ARG A 1 244 ? -7.867 -7.362 25.265 1.00 95.94 244 ARG A C 1
ATOM 1877 O O . ARG A 1 244 ? -8.666 -6.591 24.744 1.00 95.94 244 ARG A O 1
ATOM 1884 N N . THR A 1 245 ? -6.664 -7.565 24.760 1.00 96.88 245 THR A N 1
ATOM 1885 C CA . THR A 1 245 ? -6.111 -6.844 23.613 1.00 96.88 245 THR A CA 1
ATOM 1886 C C . THR A 1 245 ? -6.014 -7.743 22.387 1.00 96.88 245 THR A C 1
ATOM 1888 O O . THR A 1 245 ? -5.456 -8.837 22.453 1.00 96.88 245 THR A O 1
ATOM 1891 N N . VAL A 1 246 ? -6.512 -7.262 21.249 1.00 97.25 246 VAL A N 1
ATOM 1892 C CA . VAL A 1 246 ? -6.366 -7.929 19.950 1.00 97.25 246 VAL A CA 1
ATOM 1893 C C . VAL A 1 246 ? -5.721 -6.988 18.946 1.00 97.25 246 VAL A C 1
ATOM 1895 O O . VAL A 1 246 ? -6.114 -5.830 18.851 1.00 97.25 246 VAL A O 1
ATOM 1898 N N . SER A 1 247 ? -4.731 -7.456 18.189 1.00 96.81 247 SER A N 1
ATOM 1899 C CA . SER A 1 247 ? -4.130 -6.690 17.095 1.00 96.81 247 SER A CA 1
ATOM 1900 C C . SER A 1 247 ? -4.591 -7.206 15.739 1.00 96.81 247 SER A C 1
ATOM 1902 O O . SER A 1 247 ? -4.515 -8.405 15.476 1.00 96.81 247 SER A O 1
ATOM 1904 N N . LEU A 1 248 ? -5.048 -6.292 14.880 1.00 96.69 248 LEU A N 1
ATOM 1905 C CA . LEU A 1 248 ? -5.463 -6.586 13.509 1.00 96.69 248 LEU A CA 1
ATOM 1906 C C . LEU A 1 248 ? -4.405 -6.052 12.541 1.00 96.69 248 LEU A C 1
ATOM 1908 O O . LEU A 1 248 ? -4.249 -4.839 12.388 1.00 96.69 248 LEU A O 1
ATOM 1912 N N . THR A 1 249 ? -3.638 -6.950 11.926 1.00 93.88 249 THR A N 1
ATOM 1913 C CA . THR A 1 249 ? -2.595 -6.574 10.965 1.00 93.88 249 THR A CA 1
ATOM 1914 C C . THR A 1 249 ? -2.117 -7.768 10.149 1.00 93.88 249 THR A C 1
ATOM 1916 O O . THR A 1 249 ? -1.971 -8.861 10.687 1.00 93.88 249 THR A O 1
ATOM 1919 N N . GLY A 1 250 ? -1.749 -7.566 8.880 1.00 93.19 250 GLY A N 1
ATOM 1920 C CA . GLY A 1 250 ? -1.098 -8.611 8.078 1.00 93.19 250 GLY A CA 1
ATOM 1921 C C . GLY A 1 250 ? 0.208 -9.145 8.691 1.00 93.19 250 GLY A C 1
ATOM 1922 O O . GLY A 1 250 ? 0.558 -10.309 8.497 1.00 93.19 250 GLY A O 1
ATOM 1923 N N . TRP A 1 251 ? 0.898 -8.359 9.527 1.00 91.50 251 TRP A N 1
ATOM 1924 C CA . TRP A 1 251 ? 2.112 -8.810 10.221 1.00 91.50 251 TRP A CA 1
ATOM 1925 C C . TRP A 1 251 ? 1.864 -9.932 11.238 1.00 91.50 251 TRP A C 1
ATOM 1927 O O . TRP A 1 251 ? 2.812 -10.615 11.621 1.00 91.50 251 TRP A O 1
ATOM 1937 N N . ALA A 1 252 ? 0.610 -10.176 11.635 1.00 92.88 252 ALA A N 1
ATOM 1938 C CA . ALA A 1 252 ? 0.237 -11.275 12.523 1.00 92.88 252 ALA A CA 1
ATOM 1939 C C . ALA A 1 252 ? 0.408 -12.670 11.890 1.00 92.88 252 ALA A C 1
ATOM 1941 O O . ALA A 1 252 ? 0.292 -13.670 12.592 1.00 92.88 252 ALA A O 1
ATOM 1942 N N . MET A 1 253 ? 0.739 -12.750 10.595 1.00 89.75 253 MET A N 1
ATOM 1943 C CA . MET A 1 253 ? 1.231 -13.989 9.977 1.00 89.75 253 MET A CA 1
ATOM 1944 C C . MET A 1 253 ? 2.539 -14.487 10.604 1.00 89.75 253 MET A C 1
ATOM 1946 O O . MET A 1 253 ? 2.839 -15.675 10.526 1.00 89.75 253 MET A O 1
ATOM 1950 N N . ASP A 1 254 ? 3.329 -13.599 11.216 1.00 84.38 254 ASP A N 1
ATOM 1951 C CA . ASP A 1 254 ? 4.483 -13.988 12.021 1.00 84.38 254 ASP A CA 1
ATOM 1952 C C . ASP A 1 254 ? 4.021 -14.420 13.428 1.00 84.38 254 ASP A C 1
ATOM 1954 O O . ASP A 1 254 ? 3.533 -13.577 14.190 1.00 84.38 254 ASP A O 1
ATOM 1958 N N . PRO A 1 255 ? 4.236 -15.687 13.841 1.00 74.44 255 PRO A N 1
ATOM 1959 C CA . PRO A 1 255 ? 3.872 -16.161 15.178 1.00 74.44 255 PRO A CA 1
ATOM 1960 C C . PRO A 1 255 ? 4.521 -15.357 16.315 1.00 74.44 255 PRO A C 1
ATOM 1962 O O . PRO A 1 255 ? 3.988 -15.292 17.425 1.00 74.44 255 PRO A O 1
ATOM 1965 N N . GLN A 1 256 ? 5.668 -14.717 16.059 1.00 80.75 256 GLN A N 1
ATOM 1966 C CA . GLN A 1 256 ? 6.350 -13.874 17.038 1.00 80.75 256 GLN A CA 1
ATOM 1967 C C . GLN A 1 256 ? 5.696 -12.497 17.200 1.00 80.75 256 GLN A C 1
ATOM 1969 O O . GLN A 1 256 ? 5.955 -11.811 18.194 1.00 80.75 256 GLN A O 1
ATOM 1974 N N . TYR A 1 257 ? 4.836 -12.074 16.267 1.00 81.00 257 TYR A N 1
ATOM 1975 C CA . TYR A 1 257 ? 4.200 -10.758 16.293 1.00 81.00 257 TYR A CA 1
ATOM 1976 C C . TYR A 1 257 ? 3.410 -10.524 17.580 1.00 81.00 257 TYR A C 1
ATOM 1978 O O . TYR A 1 257 ? 3.539 -9.458 18.182 1.00 81.00 257 TYR A O 1
ATOM 1986 N N . ARG A 1 258 ? 2.655 -11.526 18.053 1.00 83.06 258 ARG A N 1
ATOM 1987 C CA . ARG A 1 258 ? 1.880 -11.434 19.302 1.00 83.06 258 ARG A CA 1
ATOM 1988 C C . ARG A 1 258 ? 2.760 -11.046 20.493 1.00 83.06 258 ARG A C 1
ATOM 1990 O O . ARG A 1 258 ? 2.426 -10.138 21.246 1.00 83.06 258 ARG A O 1
ATOM 1997 N N . PHE A 1 259 ? 3.922 -11.684 20.628 1.00 80.44 259 PHE A N 1
ATOM 1998 C CA . PHE A 1 259 ? 4.859 -11.407 21.720 1.00 80.44 259 PHE A CA 1
ATOM 1999 C C . PHE A 1 259 ? 5.520 -10.029 21.581 1.00 80.44 259 PHE A C 1
ATOM 2001 O O . PHE A 1 259 ? 5.693 -9.325 22.574 1.00 80.44 259 PHE A O 1
ATOM 2008 N N . ARG A 1 260 ? 5.852 -9.616 20.349 1.00 80.94 260 ARG A N 1
ATOM 2009 C CA . ARG A 1 260 ? 6.447 -8.297 20.068 1.00 80.94 260 ARG A CA 1
ATOM 2010 C C . ARG A 1 260 ? 5.472 -7.147 20.325 1.00 80.94 260 ARG A C 1
ATOM 2012 O O . ARG A 1 260 ? 5.870 -6.125 20.874 1.00 80.94 260 ARG A O 1
ATOM 2019 N N . SER A 1 261 ? 4.212 -7.328 19.942 1.00 76.94 261 SER A N 1
ATOM 2020 C CA . SER A 1 261 ? 3.131 -6.348 20.117 1.00 76.94 261 SER A CA 1
ATOM 2021 C C . SER A 1 261 ? 2.468 -6.407 21.496 1.00 76.94 261 SER A C 1
ATOM 2023 O O . SER A 1 261 ? 1.694 -5.510 21.818 1.00 76.94 261 SER A O 1
ATOM 2025 N N . ARG A 1 262 ? 2.791 -7.425 22.311 1.00 83.62 262 ARG A N 1
ATOM 2026 C CA . ARG A 1 262 ? 2.266 -7.640 23.672 1.00 83.62 262 ARG A CA 1
ATOM 2027 C C . ARG A 1 262 ? 0.736 -7.641 23.735 1.00 83.62 262 ARG A C 1
ATOM 2029 O O . ARG A 1 262 ? 0.156 -7.176 24.711 1.00 83.62 262 ARG A O 1
ATOM 2036 N N . CYS A 1 263 ? 0.100 -8.151 22.685 1.00 89.44 263 CYS A N 1
ATOM 2037 C CA . CYS A 1 263 ? -1.340 -8.363 22.663 1.00 89.44 263 CYS A CA 1
ATOM 2038 C C . CYS A 1 263 ? -1.694 -9.789 23.101 1.00 89.44 263 CYS A C 1
ATOM 2040 O O . CYS A 1 263 ? -0.878 -10.708 22.988 1.00 89.44 263 CYS A O 1
ATOM 2042 N N . ASP A 1 264 ? -2.922 -9.980 23.575 1.00 92.00 264 ASP A N 1
ATOM 2043 C CA . ASP A 1 264 ? -3.435 -11.297 23.965 1.00 92.00 264 ASP A CA 1
ATOM 2044 C C . ASP A 1 264 ? -3.734 -12.160 22.726 1.00 92.00 264 ASP A C 1
ATOM 2046 O O . ASP A 1 264 ? -3.498 -13.372 22.720 1.00 92.00 264 ASP A O 1
ATOM 2050 N N . LEU A 1 265 ? -4.175 -11.516 21.639 1.00 91.69 265 LEU A N 1
ATOM 2051 C CA . LEU A 1 265 ? -4.448 -12.133 20.343 1.00 91.69 265 LEU A CA 1
ATOM 2052 C C . LEU A 1 265 ? -3.920 -11.263 19.190 1.00 91.69 265 LEU A C 1
ATOM 2054 O O . LEU A 1 265 ? -4.077 -10.047 19.192 1.00 91.69 265 LEU A O 1
ATOM 2058 N N . ALA A 1 266 ? -3.337 -11.883 18.167 1.00 93.94 266 ALA A N 1
ATOM 2059 C CA . ALA A 1 266 ? -2.962 -11.212 16.925 1.00 93.94 266 ALA A CA 1
ATOM 2060 C C . ALA A 1 266 ? -3.627 -11.932 15.751 1.00 93.94 266 ALA A C 1
ATOM 2062 O O . ALA A 1 266 ? -3.527 -13.154 15.653 1.00 93.94 266 ALA A O 1
ATOM 2063 N N . LEU A 1 267 ? -4.299 -11.184 14.878 1.00 94.94 267 LEU A N 1
ATOM 2064 C CA . LEU A 1 267 ? -5.071 -11.721 13.761 1.00 94.94 267 LEU A CA 1
ATOM 2065 C C . LEU A 1 267 ? -4.587 -11.128 12.427 1.00 94.94 267 LEU A C 1
ATOM 2067 O O . LEU A 1 267 ? -4.458 -9.901 12.326 1.00 94.94 267 LEU A O 1
ATOM 2071 N N . PRO A 1 268 ? -4.342 -11.967 11.396 1.00 94.88 268 PRO A N 1
ATOM 2072 C CA . PRO A 1 268 ? -3.789 -11.551 10.107 1.00 94.88 268 PRO A CA 1
ATOM 2073 C C . PRO A 1 268 ? -4.831 -10.892 9.190 1.00 94.88 268 PRO A C 1
ATOM 2075 O O . PRO A 1 268 ? -5.014 -11.301 8.046 1.00 94.88 268 PRO A O 1
ATOM 2078 N N . LEU A 1 269 ? -5.522 -9.864 9.690 1.00 94.75 269 LEU A N 1
ATOM 2079 C CA . LEU A 1 269 ? -6.432 -9.037 8.901 1.00 94.75 269 LEU A CA 1
ATOM 2080 C C . LEU A 1 269 ? -5.659 -7.840 8.333 1.00 94.75 269 LEU A C 1
ATOM 2082 O O . LEU A 1 269 ? -5.280 -6.923 9.064 1.00 94.75 269 LEU A O 1
ATOM 2086 N N . SER A 1 270 ? -5.402 -7.859 7.028 1.00 93.44 270 SER A N 1
ATOM 2087 C CA . SER A 1 270 ? -4.573 -6.876 6.318 1.00 93.44 270 SER A CA 1
ATOM 2088 C C . SER A 1 270 ? -5.421 -5.939 5.457 1.00 93.44 270 SER A C 1
ATOM 2090 O O . SER A 1 270 ? -6.440 -6.372 4.931 1.00 93.44 270 SER A O 1
ATOM 2092 N N . ASP A 1 271 ? -4.998 -4.680 5.319 1.00 93.31 271 ASP A N 1
ATOM 2093 C CA . ASP A 1 271 ? -5.509 -3.748 4.293 1.00 93.31 271 ASP A CA 1
ATOM 2094 C C . ASP A 1 271 ? -4.639 -3.754 3.030 1.00 93.31 271 ASP A C 1
ATOM 2096 O O . ASP A 1 271 ? -4.905 -3.000 2.107 1.00 93.31 271 ASP A O 1
ATOM 2100 N N . HIS A 1 272 ? -3.593 -4.579 2.979 1.00 96.62 272 HIS A N 1
ATOM 2101 C CA . HIS A 1 272 ? -2.746 -4.770 1.800 1.00 96.62 272 HIS A CA 1
ATOM 2102 C C . HIS A 1 272 ? -2.932 -6.174 1.230 1.00 96.62 272 HIS A C 1
ATOM 2104 O O . HIS A 1 272 ? -3.182 -7.127 1.982 1.00 96.62 272 HIS A O 1
ATOM 2110 N N . ALA A 1 273 ? -2.714 -6.301 -0.074 1.00 97.00 273 ALA A N 1
ATOM 2111 C CA . ALA A 1 273 ? -2.706 -7.556 -0.804 1.00 97.00 273 ALA A CA 1
ATOM 2112 C C . ALA A 1 273 ? -1.684 -8.545 -0.217 1.00 97.00 273 ALA A C 1
ATOM 2114 O O . ALA A 1 273 ? -0.528 -8.210 0.044 1.00 97.00 273 ALA A O 1
ATOM 2115 N N . GLY A 1 274 ? -2.12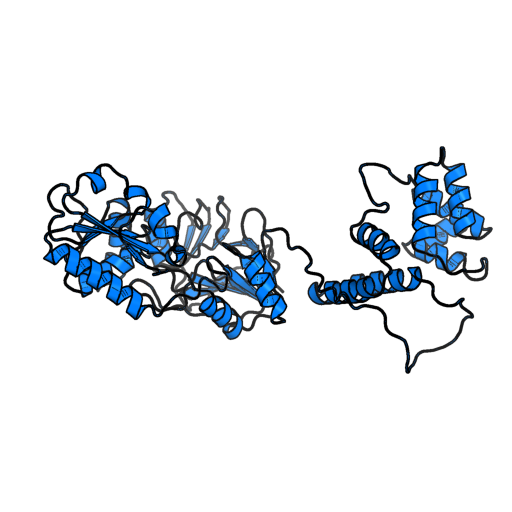1 -9.790 -0.012 1.00 97.00 274 GLY A N 1
ATOM 2116 C CA . GLY A 1 274 ? -1.222 -10.892 0.325 1.00 97.00 274 GLY A CA 1
ATOM 2117 C C . GLY A 1 274 ? -0.466 -11.392 -0.901 1.00 97.00 274 GLY A C 1
ATOM 2118 O O . GLY A 1 274 ? -0.790 -11.041 -2.032 1.00 97.00 274 GLY A O 1
ATOM 2119 N N . TYR A 1 275 ? 0.502 -12.281 -0.690 1.00 97.75 275 TYR A N 1
ATOM 2120 C CA . TYR A 1 275 ? 1.384 -12.771 -1.755 1.00 97.75 275 TYR A CA 1
ATOM 2121 C C . TYR A 1 275 ? 0.643 -13.318 -2.995 1.00 97.75 275 TYR A C 1
ATOM 2123 O O . TYR A 1 275 ? 1.023 -13.024 -4.127 1.00 97.75 275 TYR A O 1
ATOM 2131 N N . ASP A 1 276 ? -0.448 -14.065 -2.796 1.00 97.44 276 ASP A N 1
ATOM 2132 C CA . ASP A 1 276 ? -1.264 -14.589 -3.903 1.00 97.44 276 ASP A CA 1
ATOM 2133 C C . ASP A 1 276 ? -2.039 -13.503 -4.652 1.00 97.44 276 ASP A C 1
ATOM 2135 O O . ASP A 1 276 ? -2.220 -13.597 -5.864 1.00 97.44 276 ASP A O 1
ATOM 2139 N N . ASP A 1 277 ? -2.469 -12.458 -3.948 1.00 97.88 277 ASP A N 1
ATOM 2140 C CA . ASP A 1 277 ? -3.178 -11.331 -4.548 1.00 97.88 277 ASP A CA 1
ATOM 2141 C C . ASP A 1 277 ? -2.206 -10.433 -5.338 1.00 97.88 277 ASP A C 1
ATOM 2143 O O . ASP A 1 277 ? -2.565 -9.943 -6.407 1.00 97.88 277 ASP A O 1
ATOM 2147 N N . LEU A 1 278 ? -0.949 -10.299 -4.888 1.00 98.62 278 LEU A N 1
ATOM 2148 C CA . LEU A 1 278 ? 0.113 -9.638 -5.658 1.00 98.62 278 LEU A CA 1
ATOM 2149 C C . LEU A 1 278 ? 0.360 -10.361 -6.993 1.00 98.62 278 LEU A C 1
ATOM 2151 O O . LEU A 1 278 ? 0.387 -9.726 -8.046 1.00 98.62 278 LEU A O 1
ATOM 2155 N N . LEU A 1 279 ? 0.499 -11.694 -6.968 1.00 98.44 279 LEU A N 1
ATOM 2156 C CA . LEU A 1 279 ? 0.667 -12.501 -8.184 1.00 98.44 279 LEU A CA 1
ATOM 2157 C C . LEU A 1 279 ? -0.551 -12.394 -9.111 1.00 98.44 279 LEU A C 1
ATOM 2159 O O . LEU A 1 279 ? -0.383 -12.231 -10.320 1.00 98.44 279 LEU A O 1
ATOM 2163 N N . ARG A 1 280 ? -1.765 -12.438 -8.547 1.00 98.31 280 ARG A N 1
ATOM 2164 C CA . ARG A 1 280 ? -3.012 -12.292 -9.306 1.00 98.31 280 ARG A CA 1
ATOM 2165 C C . ARG A 1 280 ? -3.085 -10.944 -10.021 1.00 98.31 280 ARG A C 1
ATOM 2167 O O . ARG A 1 280 ? -3.472 -10.915 -11.185 1.00 98.31 280 ARG A O 1
ATOM 2174 N N . LEU A 1 281 ? -2.691 -9.846 -9.367 1.00 98.69 281 LEU A N 1
ATOM 2175 C CA . LEU A 1 281 ? -2.677 -8.536 -10.022 1.00 98.69 281 LEU A CA 1
ATOM 2176 C C . LEU A 1 281 ? -1.719 -8.529 -11.221 1.00 98.69 281 LEU A C 1
ATOM 2178 O O . LEU A 1 281 ? -2.091 -8.053 -12.291 1.00 98.69 281 LEU A O 1
ATOM 2182 N N . VAL A 1 282 ? -0.509 -9.083 -11.068 1.00 98.69 282 VAL A N 1
ATOM 2183 C CA . VAL A 1 282 ? 0.467 -9.173 -12.170 1.00 98.69 282 VAL A CA 1
ATOM 2184 C C . VAL A 1 282 ? -0.108 -9.961 -13.350 1.00 98.69 282 VAL A C 1
ATOM 2186 O O . VAL A 1 282 ? 0.009 -9.518 -14.491 1.00 98.69 282 VAL A O 1
ATOM 2189 N N . GLU A 1 283 ? -0.760 -11.095 -13.086 1.00 98.19 283 GLU A N 1
ATOM 2190 C CA . GLU A 1 283 ? -1.410 -11.912 -14.116 1.00 98.19 283 GLU A CA 1
ATOM 2191 C C . GLU A 1 283 ? -2.524 -11.143 -14.843 1.00 98.19 283 GLU A C 1
ATOM 2193 O O . GLU A 1 283 ? -2.579 -11.145 -16.071 1.00 98.19 283 GLU A O 1
ATOM 2198 N N . GLN A 1 284 ? -3.384 -10.444 -14.100 1.00 98.12 284 GLN A N 1
ATOM 2199 C CA . GLN A 1 284 ? -4.545 -9.750 -14.660 1.00 98.12 284 GLN A CA 1
ATOM 2200 C C . GLN A 1 284 ? -4.192 -8.458 -15.406 1.00 98.12 284 GLN A C 1
ATOM 2202 O O . GLN A 1 284 ? -4.861 -8.113 -16.379 1.00 98.12 284 GLN A O 1
ATOM 2207 N N . VAL A 1 285 ? -3.157 -7.739 -14.966 1.00 98.56 285 VAL A N 1
ATOM 2208 C CA . VAL A 1 285 ? -2.647 -6.546 -15.665 1.00 98.56 285 VAL A CA 1
ATOM 2209 C C . VAL A 1 285 ? -1.859 -6.942 -16.920 1.00 98.56 285 VAL A C 1
ATOM 2211 O O . VAL A 1 285 ? -1.806 -6.163 -17.871 1.00 98.56 285 VAL A O 1
ATOM 2214 N N . ALA A 1 286 ? -1.270 -8.145 -16.933 1.00 97.69 286 ALA A N 1
ATOM 2215 C CA . ALA A 1 286 ? -0.448 -8.689 -18.015 1.00 97.69 286 ALA A CA 1
ATOM 2216 C C . ALA A 1 286 ? 0.626 -7.705 -18.548 1.00 97.69 286 ALA A C 1
ATOM 2218 O O . ALA A 1 286 ? 0.689 -7.446 -19.756 1.00 97.69 286 ALA A O 1
ATOM 2219 N N . PRO A 1 287 ? 1.478 -7.127 -17.676 1.00 98.06 287 PRO A N 1
ATOM 2220 C CA . PRO A 1 287 ? 2.421 -6.097 -18.083 1.00 98.06 287 PRO A CA 1
ATOM 2221 C C . PRO A 1 287 ? 3.627 -6.669 -18.832 1.00 98.06 287 PRO A C 1
ATOM 2223 O O . PRO A 1 287 ? 4.036 -7.811 -18.628 1.00 98.06 287 PRO A O 1
ATOM 2226 N N . ARG A 1 288 ? 4.273 -5.830 -19.652 1.00 96.88 288 ARG A N 1
ATOM 2227 C CA . ARG A 1 288 ? 5.568 -6.171 -20.269 1.00 96.88 288 ARG A CA 1
ATOM 2228 C C . ARG A 1 288 ? 6.698 -6.160 -19.246 1.00 96.88 288 ARG A C 1
ATOM 2230 O O . ARG A 1 288 ? 7.619 -6.956 -19.373 1.00 96.88 288 ARG A O 1
ATOM 2237 N N . ARG A 1 289 ? 6.615 -5.272 -18.248 1.00 96.69 289 ARG A N 1
ATOM 2238 C CA . ARG A 1 289 ? 7.535 -5.225 -17.106 1.00 96.69 289 ARG A CA 1
ATOM 2239 C C . ARG A 1 289 ? 6.834 -4.839 -15.805 1.00 96.69 289 ARG A C 1
ATOM 2241 O O . ARG A 1 289 ? 5.893 -4.043 -15.809 1.00 96.69 289 ARG A O 1
ATOM 2248 N N . VAL A 1 290 ? 7.368 -5.330 -14.694 1.00 98.38 290 VAL A N 1
ATOM 2249 C CA . VAL A 1 290 ? 6.941 -5.008 -13.331 1.00 98.38 290 VAL A CA 1
ATOM 2250 C C . VAL A 1 290 ? 8.061 -4.273 -12.599 1.00 98.38 290 VAL A C 1
ATOM 2252 O O . VAL A 1 290 ? 9.226 -4.669 -12.638 1.00 98.38 290 VAL A O 1
ATOM 2255 N N . LEU A 1 291 ? 7.707 -3.198 -11.913 1.00 97.62 291 LEU A N 1
ATOM 2256 C CA . LEU A 1 291 ? 8.580 -2.449 -11.030 1.00 97.62 291 LEU A CA 1
ATOM 2257 C C . LEU A 1 291 ? 8.023 -2.541 -9.611 1.00 97.62 291 LEU A C 1
ATOM 2259 O O . LEU A 1 291 ? 6.919 -2.071 -9.346 1.00 97.62 291 LEU A O 1
ATOM 2263 N N . THR A 1 292 ? 8.762 -3.174 -8.708 1.00 96.81 292 THR A N 1
ATOM 2264 C CA . THR A 1 292 ? 8.315 -3.402 -7.330 1.00 96.81 292 THR A CA 1
ATOM 2265 C C . THR A 1 292 ? 8.830 -2.305 -6.402 1.00 96.81 292 THR A C 1
ATOM 2267 O O . THR A 1 292 ? 9.966 -1.832 -6.531 1.00 96.81 292 THR A O 1
ATOM 2270 N N . VAL A 1 293 ? 7.980 -1.891 -5.466 1.00 94.50 293 VAL A N 1
ATOM 2271 C CA . VAL A 1 293 ? 8.264 -0.893 -4.424 1.00 94.50 293 VAL A CA 1
ATOM 2272 C C . VAL A 1 293 ? 7.653 -1.334 -3.099 1.00 94.50 293 VAL A C 1
ATOM 2274 O O . VAL A 1 293 ? 6.731 -2.136 -3.090 1.00 94.50 293 VAL A O 1
ATOM 2277 N N . HIS A 1 294 ? 8.135 -0.783 -1.983 1.00 88.31 294 HIS A N 1
ATOM 2278 C CA . HIS A 1 294 ? 7.654 -1.067 -0.620 1.00 88.31 294 HIS A CA 1
ATOM 2279 C C . HIS A 1 294 ? 7.794 -2.539 -0.167 1.00 88.31 294 HIS A C 1
ATOM 2281 O O . HIS A 1 294 ? 7.657 -3.487 -0.933 1.00 88.31 294 HIS A O 1
ATOM 2287 N N . GLY A 1 295 ? 8.071 -2.755 1.121 1.00 88.81 295 GLY A N 1
ATOM 2288 C CA . GLY A 1 295 ? 8.195 -4.104 1.688 1.00 88.81 295 GLY A CA 1
ATOM 2289 C C . GLY A 1 295 ? 9.308 -4.947 1.059 1.00 88.81 295 GLY A C 1
ATOM 2290 O O . GLY A 1 295 ? 10.473 -4.558 1.089 1.00 88.81 295 GLY A O 1
ATOM 2291 N N . PHE A 1 296 ? 8.937 -6.111 0.522 1.00 91.56 296 PHE A N 1
ATOM 2292 C CA . PHE A 1 296 ? 9.842 -7.147 0.002 1.00 91.56 296 PHE A CA 1
ATOM 2293 C C . PHE A 1 296 ? 10.032 -7.022 -1.516 1.00 91.56 296 PHE A C 1
ATOM 2295 O O . PHE A 1 296 ? 9.788 -7.961 -2.278 1.00 91.56 296 PHE A O 1
ATOM 2302 N N . ALA A 1 297 ? 10.402 -5.818 -1.959 1.00 92.06 297 ALA A N 1
ATOM 2303 C CA . ALA A 1 297 ? 10.461 -5.464 -3.375 1.00 92.06 297 ALA A CA 1
ATOM 2304 C C . ALA A 1 297 ? 11.493 -6.285 -4.153 1.00 92.06 297 ALA A C 1
ATOM 2306 O O . ALA A 1 297 ? 11.192 -6.757 -5.252 1.00 92.06 297 ALA A O 1
ATOM 2307 N N . GLU A 1 298 ? 12.689 -6.480 -3.592 1.00 89.75 298 GLU A N 1
ATOM 2308 C CA . GLU A 1 298 ? 13.753 -7.261 -4.228 1.00 89.75 298 GLU A CA 1
ATOM 2309 C C . GLU A 1 298 ? 13.361 -8.740 -4.337 1.00 89.75 298 GLU A C 1
ATOM 2311 O O . GLU A 1 298 ? 13.492 -9.335 -5.410 1.00 89.75 298 GLU A O 1
ATOM 2316 N N . GLU A 1 299 ? 12.825 -9.318 -3.259 1.00 91.75 299 GLU A N 1
ATOM 2317 C CA . GLU A 1 299 ? 12.451 -10.729 -3.189 1.00 91.75 299 GLU A CA 1
ATOM 2318 C C . GLU A 1 299 ? 11.260 -11.054 -4.090 1.00 91.75 299 GLU A C 1
ATOM 2320 O O . GLU A 1 299 ? 11.293 -12.050 -4.815 1.00 91.75 299 GLU A O 1
ATOM 2325 N N . PHE A 1 300 ? 10.228 -10.206 -4.105 1.00 95.31 300 PHE A N 1
ATOM 2326 C CA . PHE A 1 300 ? 9.082 -10.419 -4.985 1.00 95.31 300 PHE A CA 1
ATOM 2327 C C . PHE A 1 300 ? 9.469 -10.241 -6.457 1.00 95.31 300 PHE A C 1
ATOM 2329 O O . PHE A 1 300 ? 9.068 -11.043 -7.298 1.00 95.31 300 PHE A O 1
ATOM 2336 N N . ALA A 1 301 ? 10.314 -9.253 -6.784 1.00 94.88 301 ALA A N 1
ATOM 2337 C CA . ALA A 1 301 ? 10.851 -9.120 -8.137 1.00 94.88 301 ALA A CA 1
ATOM 2338 C C . ALA A 1 301 ? 11.673 -10.352 -8.548 1.00 94.88 301 ALA A C 1
ATOM 2340 O O . ALA A 1 301 ? 11.573 -10.792 -9.692 1.00 94.88 301 ALA A O 1
ATOM 2341 N N . ALA A 1 302 ? 12.469 -10.925 -7.640 1.00 88.25 302 ALA A N 1
ATOM 2342 C CA . ALA A 1 302 ? 13.209 -12.159 -7.901 1.00 88.25 302 ALA A CA 1
ATOM 2343 C C . ALA A 1 302 ? 12.279 -13.345 -8.181 1.00 88.25 302 ALA A C 1
ATOM 2345 O O . ALA A 1 302 ? 12.501 -14.082 -9.143 1.00 88.25 302 ALA A O 1
ATOM 2346 N N . ASP A 1 303 ? 11.206 -13.490 -7.407 1.00 93.31 303 ASP A N 1
ATOM 2347 C CA . ASP A 1 303 ? 10.211 -14.538 -7.626 1.00 93.31 303 ASP A CA 1
ATOM 2348 C C . ASP A 1 303 ? 9.470 -14.375 -8.967 1.00 93.31 303 ASP A C 1
ATOM 2350 O O . ASP A 1 303 ? 9.309 -15.341 -9.712 1.00 93.31 303 ASP A O 1
ATOM 2354 N N . LEU A 1 304 ? 9.098 -13.147 -9.343 1.00 95.00 304 LEU A N 1
ATOM 2355 C CA . LEU A 1 304 ? 8.530 -12.858 -10.665 1.00 95.00 304 LEU A CA 1
ATOM 2356 C C . LEU A 1 304 ? 9.510 -13.201 -11.800 1.00 95.00 304 LEU A C 1
ATOM 2358 O O . LEU A 1 304 ? 9.111 -13.824 -12.788 1.00 95.00 304 LEU A O 1
ATOM 2362 N N . ARG A 1 305 ? 10.803 -12.876 -11.650 1.00 94.88 305 ARG A N 1
ATOM 2363 C CA . ARG A 1 305 ? 11.841 -13.261 -12.626 1.00 94.88 305 ARG A CA 1
ATOM 2364 C C . ARG A 1 305 ? 11.979 -14.776 -12.747 1.00 94.88 305 ARG A C 1
ATOM 2366 O O . ARG A 1 305 ? 12.101 -15.276 -13.864 1.00 94.88 305 ARG A O 1
ATOM 2373 N N . ALA A 1 306 ? 11.909 -15.513 -11.637 1.00 87.19 306 ALA A N 1
ATOM 2374 C CA . ALA A 1 306 ? 11.925 -16.978 -11.645 1.00 87.19 306 ALA A CA 1
ATOM 2375 C C . ALA A 1 306 ? 10.726 -17.581 -12.406 1.00 87.19 306 ALA A C 1
ATOM 2377 O O . ALA A 1 306 ? 10.823 -18.686 -12.937 1.00 87.19 306 ALA A O 1
ATOM 2378 N N . ARG A 1 307 ? 9.620 -16.834 -12.521 1.00 92.25 307 ARG A N 1
ATOM 2379 C CA . ARG A 1 307 ? 8.423 -17.178 -13.312 1.00 92.25 307 ARG A CA 1
ATOM 2380 C C . ARG A 1 307 ? 8.483 -16.687 -14.766 1.00 92.25 307 ARG A C 1
ATOM 2382 O O . ARG A 1 307 ? 7.506 -16.828 -15.492 1.00 92.25 307 ARG A O 1
ATOM 2389 N N . GLY A 1 308 ? 9.605 -16.109 -15.200 1.00 91.19 308 GLY A N 1
ATOM 2390 C CA . GLY A 1 308 ? 9.793 -15.601 -16.563 1.00 91.19 308 GLY A CA 1
ATOM 2391 C C . GLY A 1 308 ? 9.214 -14.205 -16.818 1.00 91.19 308 GLY A C 1
ATOM 2392 O O . GLY A 1 308 ? 9.135 -13.790 -17.973 1.00 91.19 308 GLY A O 1
ATOM 2393 N N . ILE A 1 309 ? 8.827 -13.472 -15.771 1.00 93.94 309 ILE A N 1
ATOM 2394 C CA . ILE A 1 309 ? 8.275 -12.116 -15.873 1.00 93.94 309 ILE A CA 1
ATOM 2395 C C . ILE A 1 309 ? 9.412 -11.098 -15.715 1.00 93.94 309 ILE A C 1
ATOM 2397 O O . ILE A 1 309 ? 10.248 -11.212 -14.816 1.00 93.94 309 ILE A O 1
ATOM 2401 N N . GLU A 1 310 ? 9.469 -10.083 -16.583 1.00 94.62 310 GLU A N 1
ATOM 2402 C CA . GLU A 1 310 ? 10.457 -9.008 -16.454 1.00 94.62 310 GLU A CA 1
ATOM 2403 C C . GLU A 1 310 ? 10.136 -8.142 -15.225 1.00 94.62 310 GLU A C 1
ATOM 2405 O O . GLU A 1 310 ? 9.236 -7.310 -15.280 1.00 94.62 310 GLU A O 1
ATOM 2410 N N . ALA A 1 311 ? 10.869 -8.321 -14.120 1.00 95.56 311 ALA A N 1
ATOM 2411 C CA . ALA A 1 311 ? 10.595 -7.621 -12.864 1.00 95.56 311 ALA A CA 1
ATOM 2412 C C . ALA A 1 311 ? 11.852 -7.105 -12.142 1.00 95.56 311 ALA A C 1
ATOM 2414 O O . ALA A 1 311 ? 12.847 -7.828 -12.000 1.00 95.56 311 ALA A O 1
ATOM 2415 N N . TRP A 1 312 ? 11.785 -5.868 -11.635 1.00 93.88 312 TRP A N 1
ATOM 2416 C CA . TRP A 1 312 ? 12.896 -5.186 -10.955 1.00 93.88 312 TRP A CA 1
ATOM 2417 C C . TRP A 1 312 ? 12.417 -4.352 -9.768 1.00 93.88 312 TRP A C 1
ATOM 2419 O O . TRP A 1 312 ? 11.410 -3.657 -9.876 1.00 93.88 312 TRP A O 1
ATOM 2429 N N . ALA A 1 313 ? 13.174 -4.350 -8.671 1.00 92.56 313 ALA A N 1
ATOM 2430 C CA . ALA A 1 313 ? 12.930 -3.411 -7.582 1.00 92.56 313 ALA A CA 1
ATOM 2431 C C . ALA A 1 313 ? 13.386 -2.007 -7.995 1.00 92.56 313 ALA A C 1
ATOM 2433 O O . ALA A 1 313 ? 14.489 -1.839 -8.528 1.00 92.56 313 ALA A O 1
ATOM 2434 N N . LEU A 1 314 ? 12.539 -1.000 -7.770 1.00 87.69 314 LEU A N 1
ATOM 2435 C CA . LEU A 1 314 ? 12.845 0.401 -8.098 1.00 87.69 314 LEU A CA 1
ATOM 2436 C C . LEU A 1 314 ? 13.901 0.999 -7.164 1.00 87.69 314 LEU A C 1
ATOM 2438 O O . LEU A 1 314 ? 14.741 1.785 -7.598 1.00 87.69 314 LEU A O 1
ATOM 2442 N N . GLU A 1 315 ? 13.881 0.591 -5.898 1.00 74.06 315 GLU A N 1
ATOM 2443 C CA . GLU A 1 315 ? 14.864 0.951 -4.881 1.00 74.06 315 GLU A CA 1
ATOM 2444 C C . GLU A 1 315 ? 15.524 -0.336 -4.370 1.00 74.06 315 GLU A C 1
ATOM 2446 O O . GLU A 1 315 ? 14.826 -1.313 -4.109 1.00 74.06 315 GLU A O 1
ATOM 2451 N N . GLY A 1 316 ? 16.858 -0.358 -4.247 1.00 57.88 316 GLY A N 1
ATOM 2452 C CA . GLY A 1 316 ? 17.586 -1.530 -3.743 1.00 57.88 316 GLY A CA 1
ATOM 2453 C C . GLY A 1 316 ? 18.800 -1.956 -4.572 1.00 57.88 316 GLY A C 1
ATOM 2454 O O . GLY A 1 316 ? 19.062 -1.446 -5.668 1.00 57.88 316 GLY A O 1
ATOM 2455 N N . ARG A 1 317 ? 19.579 -2.906 -4.043 1.00 44.69 317 ARG A N 1
ATOM 2456 C CA . ARG A 1 317 ? 20.661 -3.549 -4.797 1.00 44.69 317 ARG A CA 1
ATOM 2457 C C . ARG A 1 317 ? 20.019 -4.658 -5.614 1.00 44.69 317 ARG A C 1
ATOM 2459 O O . ARG A 1 317 ? 19.939 -5.790 -5.165 1.00 44.69 317 ARG A O 1
ATOM 2466 N N . ASN A 1 318 ? 19.614 -4.340 -6.842 1.00 47.34 318 ASN A N 1
ATOM 2467 C CA . ASN A 1 318 ? 19.248 -5.345 -7.842 1.00 47.34 318 ASN A CA 1
ATOM 2468 C C . ASN A 1 318 ? 20.483 -6.200 -8.183 1.00 47.34 318 ASN A C 1
ATOM 2470 O O . ASN A 1 318 ? 21.142 -5.968 -9.205 1.00 47.34 318 ASN A O 1
ATOM 2474 N N . GLN A 1 319 ? 20.841 -7.127 -7.296 1.00 38.25 319 GLN A N 1
ATOM 2475 C CA . GLN A 1 319 ? 21.916 -8.078 -7.493 1.00 38.25 319 GLN A CA 1
ATOM 2476 C C . GLN A 1 319 ? 21.546 -8.931 -8.708 1.00 38.25 319 GLN A C 1
ATOM 2478 O O . GLN A 1 319 ? 20.403 -9.352 -8.873 1.00 38.25 319 GLN A O 1
ATOM 2483 N N . LEU A 1 320 ? 22.491 -9.083 -9.636 1.00 44.53 320 LEU A N 1
ATOM 2484 C CA . LEU A 1 320 ? 22.294 -9.950 -10.789 1.00 44.53 320 LEU A CA 1
ATOM 2485 C C . LEU A 1 320 ? 22.292 -11.387 -10.261 1.00 44.53 320 LEU A C 1
ATOM 2487 O O . LEU A 1 320 ? 23.353 -11.914 -9.931 1.00 44.53 320 LEU A O 1
ATOM 2491 N N . ASP A 1 321 ? 21.116 -12.000 -10.160 1.00 42.09 321 ASP A N 1
ATOM 2492 C CA . ASP A 1 321 ? 21.006 -13.439 -9.942 1.00 42.09 321 ASP A CA 1
ATOM 2493 C C . ASP A 1 321 ? 21.502 -14.128 -11.216 1.00 42.09 321 ASP A C 1
ATOM 2495 O O . ASP A 1 321 ? 20.807 -14.162 -12.230 1.00 42.09 321 ASP A O 1
ATOM 2499 N N . LEU A 1 322 ? 22.747 -14.603 -11.193 1.00 39.50 322 LEU A N 1
ATOM 2500 C CA . LEU A 1 322 ? 23.310 -15.461 -12.230 1.00 39.50 322 LEU A CA 1
ATOM 2501 C C . LEU A 1 322 ? 22.955 -16.905 -11.857 1.00 39.50 322 LEU A C 1
ATOM 2503 O O . LEU A 1 322 ? 23.545 -17.430 -10.909 1.00 39.50 322 LEU A O 1
ATOM 2507 N N . PRO A 1 323 ? 22.003 -17.564 -12.540 1.00 40.94 323 PRO A N 1
ATOM 2508 C CA . PRO A 1 323 ? 21.732 -18.972 -12.300 1.00 40.94 323 PRO A CA 1
ATOM 2509 C C . PRO A 1 323 ? 22.882 -19.786 -12.902 1.00 40.94 323 PRO A C 1
ATOM 2511 O O . PRO A 1 323 ? 22.796 -20.208 -14.046 1.00 40.94 323 PRO A O 1
ATOM 2514 N N . LEU A 1 324 ? 23.978 -19.956 -12.159 1.00 34.00 324 LEU A N 1
ATOM 2515 C CA . LEU A 1 324 ? 25.103 -20.793 -12.575 1.00 34.00 324 LEU A CA 1
ATOM 2516 C C . LEU A 1 324 ? 24.796 -22.253 -12.226 1.00 34.00 324 LEU A C 1
ATOM 2518 O O . LEU A 1 324 ? 24.688 -22.614 -11.051 1.00 34.00 324 LEU A O 1
ATOM 2522 N N . ARG A 1 325 ? 24.680 -23.115 -13.233 1.00 38.19 325 ARG A N 1
ATOM 2523 C CA . ARG A 1 325 ? 24.706 -24.567 -13.048 1.00 38.19 325 ARG A CA 1
ATOM 2524 C C . ARG A 1 325 ? 26.145 -25.004 -12.790 1.00 38.19 325 ARG A C 1
ATOM 2526 O O . ARG A 1 325 ? 26.960 -25.058 -13.700 1.00 38.19 325 ARG A O 1
ATOM 2533 N N . ILE A 1 326 ? 26.466 -25.359 -11.547 1.00 33.31 326 ILE A N 1
ATOM 2534 C CA . ILE A 1 326 ? 27.733 -26.035 -11.238 1.00 33.31 326 ILE A CA 1
ATOM 2535 C C . ILE A 1 326 ? 27.589 -27.500 -11.667 1.00 33.31 326 ILE A C 1
ATOM 2537 O O . ILE A 1 326 ? 27.119 -28.339 -10.899 1.00 33.31 326 ILE A O 1
ATOM 2541 N N . THR A 1 327 ? 27.944 -27.810 -12.911 1.00 34.94 327 THR A N 1
ATOM 2542 C CA . THR A 1 327 ? 28.032 -29.187 -13.416 1.00 34.94 327 THR A CA 1
ATOM 2543 C C . THR A 1 327 ? 29.492 -29.619 -13.511 1.00 34.94 327 THR A C 1
ATOM 2545 O O . THR A 1 327 ? 30.312 -28.911 -14.086 1.00 34.94 327 THR A O 1
ATOM 2548 N N . GLY A 1 328 ? 29.819 -30.787 -12.945 1.00 32.94 328 GLY A N 1
ATOM 2549 C CA . GLY A 1 328 ? 31.109 -31.457 -13.156 1.00 32.94 328 GLY A CA 1
ATOM 2550 C C . GLY A 1 328 ? 31.323 -31.867 -14.626 1.00 32.94 328 GLY A C 1
ATOM 2551 O O . GLY A 1 328 ? 30.379 -31.831 -15.416 1.00 32.94 328 GLY A O 1
ATOM 2552 N N . PRO A 1 329 ? 32.552 -32.251 -15.012 1.00 31.64 329 PRO A N 1
ATOM 2553 C CA . PRO A 1 329 ? 32.978 -32.256 -16.409 1.00 31.64 329 PRO A CA 1
ATOM 2554 C C . PRO A 1 329 ? 32.346 -33.399 -17.213 1.00 31.64 329 PRO A C 1
ATOM 2556 O O . PRO A 1 329 ? 32.457 -34.564 -16.831 1.00 31.64 329 PRO A O 1
ATOM 2559 N N . SER A 1 330 ? 31.756 -33.088 -18.374 1.00 27.08 330 SER A N 1
ATOM 2560 C CA . SER A 1 330 ? 31.541 -34.082 -19.433 1.00 27.08 330 SER A CA 1
ATOM 2561 C C . SER A 1 330 ? 31.436 -33.473 -20.841 1.00 27.08 330 SER A C 1
ATOM 2563 O O . SER A 1 330 ? 30.553 -32.670 -21.117 1.00 27.08 330 SER A O 1
ATOM 2565 N N . ALA A 1 331 ? 32.399 -33.894 -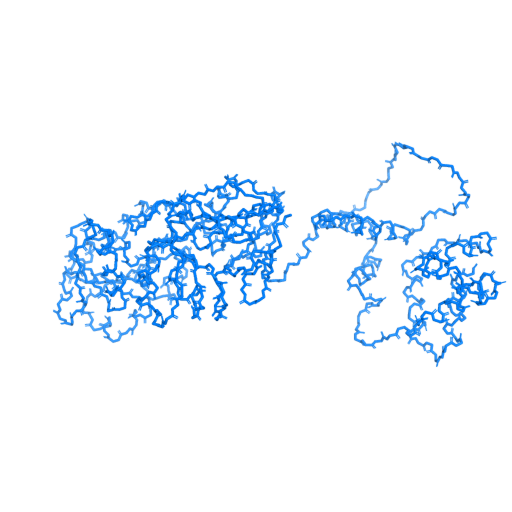21.669 1.00 29.28 331 ALA A N 1
ATOM 2566 C CA . ALA A 1 331 ? 32.462 -34.142 -23.118 1.00 29.28 331 ALA A CA 1
ATOM 2567 C C . ALA A 1 331 ? 31.623 -33.348 -24.157 1.00 29.28 331 ALA A C 1
ATOM 2569 O O . ALA A 1 331 ? 30.404 -33.237 -24.099 1.00 29.28 331 ALA A O 1
ATOM 2570 N N . THR A 1 332 ? 32.350 -32.938 -25.205 1.00 30.39 332 THR A N 1
ATOM 2571 C CA . THR A 1 332 ? 31.977 -32.399 -26.536 1.00 30.39 332 THR A CA 1
ATOM 2572 C C . THR A 1 332 ? 31.083 -33.366 -27.359 1.00 30.39 332 THR A C 1
ATOM 2574 O O . THR A 1 332 ? 31.073 -34.557 -27.068 1.00 30.39 332 THR A O 1
ATOM 2577 N N . ALA A 1 333 ? 30.276 -32.999 -28.380 1.00 28.61 333 ALA A N 1
ATOM 2578 C CA . ALA A 1 333 ? 30.539 -32.308 -29.671 1.00 28.61 333 ALA A CA 1
ATOM 2579 C C . ALA A 1 333 ? 29.191 -32.108 -30.501 1.00 28.61 333 ALA A C 1
ATOM 2581 O O . ALA A 1 333 ? 28.136 -32.222 -29.885 1.00 28.61 333 ALA A O 1
ATOM 2582 N N . PRO A 1 334 ? 29.128 -31.873 -31.852 1.00 41.91 334 PRO A N 1
ATOM 2583 C CA . PRO A 1 334 ? 29.029 -30.552 -32.535 1.00 41.91 334 PRO A CA 1
ATOM 2584 C C . PRO A 1 334 ? 27.941 -30.355 -33.664 1.00 41.91 334 PRO A C 1
ATOM 2586 O O . PRO A 1 334 ? 27.473 -31.329 -34.241 1.00 41.91 334 PRO A O 1
ATOM 2589 N N . GLY A 1 335 ? 27.679 -29.077 -34.057 1.00 33.53 335 GLY A N 1
ATOM 2590 C CA . GLY A 1 335 ? 27.289 -28.508 -35.403 1.00 33.53 335 GLY A CA 1
ATOM 2591 C C . GLY A 1 335 ? 25.914 -28.829 -36.061 1.00 33.53 335 GLY A C 1
ATOM 2592 O O . GLY A 1 335 ? 25.355 -29.851 -35.680 1.00 33.53 335 GLY A O 1
ATOM 2593 N N . PRO A 1 336 ? 25.359 -28.063 -37.069 1.00 40.91 336 PRO A N 1
ATOM 2594 C CA . PRO A 1 336 ? 26.039 -27.194 -38.079 1.00 40.91 336 PRO A CA 1
ATOM 2595 C C . PRO A 1 336 ? 25.369 -25.839 -38.589 1.00 40.91 336 PRO A C 1
ATOM 2597 O O . PRO A 1 336 ? 24.150 -25.699 -38.578 1.00 40.91 336 PRO A O 1
ATOM 2600 N N . THR A 1 337 ? 26.235 -24.894 -39.059 1.00 30.59 337 THR A N 1
ATOM 2601 C CA . THR A 1 337 ? 26.263 -23.845 -40.172 1.00 30.59 337 THR A CA 1
ATOM 2602 C C . THR A 1 337 ? 25.083 -22.897 -40.573 1.00 30.59 337 THR A C 1
ATOM 2604 O O . THR A 1 337 ? 23.942 -23.214 -40.257 1.00 30.59 337 THR A O 1
ATOM 2607 N N . PRO A 1 338 ? 25.284 -21.780 -41.364 1.00 43.19 338 PRO A N 1
ATOM 2608 C CA . PRO A 1 338 ? 26.514 -21.253 -42.026 1.00 43.19 338 PRO A CA 1
ATOM 2609 C C . PRO A 1 338 ? 26.787 -19.715 -42.013 1.00 43.19 338 PRO A C 1
ATOM 2611 O O . PRO A 1 338 ? 25.870 -18.912 -41.869 1.00 43.19 338 PRO A O 1
ATOM 2614 N N . ALA A 1 339 ? 28.034 -19.305 -42.330 1.00 26.42 339 ALA A N 1
ATOM 2615 C CA . ALA A 1 339 ? 28.344 -18.034 -43.019 1.00 26.42 339 ALA A CA 1
ATOM 2616 C C . ALA A 1 339 ? 29.749 -18.010 -43.686 1.00 26.42 339 ALA A C 1
ATOM 2618 O O . ALA A 1 339 ? 30.713 -18.468 -43.088 1.00 26.42 339 ALA A O 1
ATOM 2619 N N . HIS A 1 340 ? 29.769 -17.488 -44.927 1.00 27.91 340 HIS A N 1
ATOM 2620 C CA . HIS A 1 340 ? 30.716 -16.635 -45.698 1.00 27.91 340 HIS A CA 1
ATOM 2621 C C . HIS A 1 340 ? 32.206 -16.412 -45.290 1.00 27.91 340 HIS A C 1
ATOM 2623 O O . HIS A 1 340 ? 32.582 -16.626 -44.148 1.00 27.91 340 HIS A O 1
ATOM 2629 N N . PRO A 1 341 ? 33.070 -15.984 -46.249 1.00 34.00 341 PRO A N 1
ATOM 2630 C CA . PRO A 1 341 ? 34.342 -16.635 -46.567 1.00 34.00 341 PRO A CA 1
ATOM 2631 C C . PRO A 1 341 ? 35.554 -16.218 -45.726 1.00 34.00 341 PRO A C 1
ATOM 2633 O O . PRO A 1 341 ? 35.603 -15.173 -45.084 1.00 34.00 341 PRO A O 1
ATOM 2636 N N . GLU A 1 342 ? 36.537 -17.103 -45.828 1.00 33.53 342 GLU A N 1
ATOM 2637 C CA . GLU A 1 342 ? 37.766 -17.283 -45.067 1.00 33.53 342 GLU A CA 1
ATOM 2638 C C . GLU A 1 342 ? 38.791 -16.141 -45.203 1.00 33.53 342 GLU A C 1
ATOM 2640 O O . GLU A 1 342 ? 39.209 -15.770 -46.299 1.00 33.53 342 GLU A O 1
ATOM 2645 N N . HIS A 1 343 ? 39.289 -15.679 -44.055 1.00 38.59 343 HIS A N 1
ATOM 2646 C CA . HIS A 1 343 ? 40.695 -15.326 -43.880 1.00 38.59 343 HIS A CA 1
ATOM 2647 C C . HIS A 1 343 ? 41.265 -16.302 -42.845 1.00 38.59 343 HIS A C 1
ATOM 2649 O O . HIS A 1 343 ? 40.620 -16.533 -41.827 1.00 38.59 343 HIS A O 1
ATOM 2655 N N . GLU A 1 344 ? 42.432 -16.896 -43.114 1.00 41.72 344 GLU A N 1
ATOM 2656 C CA . GLU A 1 344 ? 43.131 -17.810 -42.197 1.00 41.72 344 GLU A CA 1
ATOM 2657 C C . GLU A 1 344 ? 43.348 -17.142 -40.829 1.00 41.72 344 GLU A C 1
ATOM 2659 O O . GLU A 1 344 ? 44.267 -16.344 -40.643 1.00 41.72 344 GLU A O 1
ATOM 2664 N N . THR A 1 345 ? 42.482 -17.454 -39.866 1.00 46.38 345 THR A N 1
ATOM 2665 C CA . THR A 1 345 ? 42.618 -17.051 -38.467 1.00 46.38 345 THR A CA 1
ATOM 2666 C C . THR A 1 345 ? 43.005 -18.266 -37.637 1.00 46.38 345 THR A C 1
ATOM 2668 O O . THR A 1 345 ? 42.386 -19.325 -37.758 1.00 46.38 345 THR A O 1
ATOM 2671 N N . SER A 1 346 ? 44.011 -18.101 -36.776 1.00 47.84 346 SER A N 1
ATOM 2672 C CA . SER A 1 346 ? 44.332 -19.011 -35.671 1.00 47.84 346 SER A CA 1
ATOM 2673 C C . SER A 1 346 ? 43.055 -19.465 -34.933 1.00 47.84 346 SER A C 1
ATOM 2675 O O . SER A 1 346 ? 42.083 -18.705 -34.888 1.00 47.84 346 SER A O 1
ATOM 2677 N N . PRO A 1 347 ? 43.012 -20.684 -34.358 1.00 49.34 347 PRO A N 1
ATOM 2678 C CA . PRO A 1 347 ? 41.832 -21.162 -33.637 1.00 49.34 347 PRO A CA 1
ATOM 2679 C C . PRO A 1 347 ? 41.442 -20.176 -32.519 1.00 49.34 347 PRO A C 1
ATOM 2681 O O . PRO A 1 347 ? 42.341 -19.662 -31.848 1.00 49.34 347 PRO A O 1
ATOM 2684 N N . PRO A 1 348 ? 40.137 -19.904 -32.313 1.00 59.38 348 PRO A N 1
ATOM 2685 C CA . PRO A 1 348 ? 39.687 -18.896 -31.359 1.00 59.38 348 PRO A CA 1
ATOM 2686 C C . PRO A 1 348 ? 40.146 -19.253 -29.943 1.00 59.38 348 PRO A C 1
ATOM 2688 O O . PRO A 1 348 ? 39.935 -20.370 -29.463 1.00 59.38 348 PRO A O 1
ATOM 2691 N N . GLY A 1 349 ? 40.796 -18.296 -29.289 1.00 66.62 349 GLY A N 1
ATOM 2692 C CA . GLY A 1 349 ? 41.249 -18.394 -27.913 1.00 66.62 349 GLY A CA 1
ATOM 2693 C C . GLY A 1 349 ? 40.158 -18.009 -26.903 1.00 66.62 349 GLY A C 1
ATOM 2694 O O . GLY A 1 349 ? 39.105 -17.480 -27.264 1.00 66.62 349 GLY A O 1
ATOM 2695 N N . PRO A 1 350 ? 40.404 -18.217 -25.597 1.00 68.62 350 PRO A N 1
ATOM 2696 C CA . PRO A 1 350 ? 39.435 -17.915 -24.537 1.00 68.62 350 PRO A CA 1
ATOM 2697 C C . PRO A 1 350 ? 38.963 -16.447 -24.503 1.00 68.62 350 PRO A C 1
ATOM 2699 O O . PRO A 1 350 ? 37.823 -16.167 -24.125 1.00 68.62 350 PRO A O 1
ATOM 2702 N N . LEU A 1 351 ? 39.810 -15.502 -24.932 1.00 80.62 351 LEU A N 1
ATOM 2703 C CA . LEU A 1 351 ? 39.483 -14.073 -24.968 1.00 80.62 351 LEU A CA 1
ATOM 2704 C C . LEU A 1 351 ? 38.556 -13.686 -26.141 1.00 80.62 351 LEU A C 1
ATOM 2706 O O . LEU A 1 351 ? 37.800 -12.722 -26.021 1.00 80.62 351 LEU A O 1
ATOM 2710 N N . ASP A 1 352 ? 38.540 -14.452 -27.235 1.00 79.31 352 ASP A N 1
ATOM 2711 C CA . ASP A 1 352 ? 37.640 -14.209 -28.376 1.00 79.31 352 ASP A CA 1
ATOM 2712 C C . ASP A 1 352 ? 36.171 -14.436 -27.984 1.00 79.31 352 ASP A C 1
ATOM 2714 O O . ASP A 1 352 ? 35.270 -13.673 -28.354 1.00 79.31 352 ASP A O 1
ATOM 2718 N N . GLY A 1 353 ? 35.929 -15.443 -27.137 1.00 82.38 353 GLY A N 1
ATOM 2719 C CA . GLY A 1 353 ? 34.621 -15.673 -26.527 1.00 82.38 353 GLY A CA 1
ATOM 2720 C C . GLY A 1 353 ? 34.182 -14.509 -25.630 1.00 82.38 353 GLY A C 1
ATOM 2721 O O . GLY A 1 353 ? 33.009 -14.137 -25.633 1.00 82.38 353 GLY A O 1
ATOM 2722 N N . PHE A 1 354 ? 35.120 -13.882 -24.912 1.00 85.19 354 PHE A N 1
ATOM 2723 C CA . PHE A 1 354 ? 34.835 -12.704 -24.088 1.00 85.19 354 PHE A CA 1
ATOM 2724 C C . PHE A 1 354 ? 34.493 -11.468 -24.932 1.00 85.19 354 PHE A C 1
ATOM 2726 O O . PHE A 1 354 ? 33.569 -10.727 -24.593 1.00 85.19 354 PHE A O 1
ATOM 2733 N N . GLY A 1 355 ? 35.189 -11.261 -26.055 1.00 83.88 355 GLY A N 1
ATOM 2734 C CA . GLY A 1 355 ? 34.850 -10.218 -27.029 1.00 83.88 355 GLY A CA 1
ATOM 2735 C C . GLY A 1 355 ? 33.431 -10.390 -27.577 1.00 83.88 355 GLY A C 1
ATOM 2736 O O . GLY A 1 355 ? 32.630 -9.456 -27.537 1.00 83.88 355 GLY A O 1
ATOM 2737 N N . THR A 1 356 ? 33.086 -11.620 -27.966 1.00 84.69 356 THR A N 1
ATOM 2738 C CA . THR A 1 356 ? 31.743 -11.981 -28.447 1.00 84.69 356 THR A CA 1
ATOM 2739 C C . THR A 1 356 ? 30.667 -11.746 -27.380 1.00 84.69 356 THR A C 1
ATOM 2741 O O . THR A 1 356 ? 29.597 -11.211 -27.678 1.00 84.69 356 THR A O 1
ATOM 2744 N N . LEU A 1 357 ? 30.946 -12.089 -26.115 1.00 86.19 357 LEU A N 1
ATOM 2745 C CA . LEU A 1 357 ? 30.058 -11.772 -24.994 1.00 86.19 357 LEU A CA 1
ATOM 2746 C C . LEU A 1 357 ? 29.833 -10.257 -24.883 1.00 86.19 357 LEU A C 1
ATOM 2748 O O . LEU A 1 357 ? 28.689 -9.822 -24.767 1.00 86.19 357 LEU A O 1
ATOM 2752 N N . CYS A 1 358 ? 30.897 -9.451 -24.916 1.00 83.38 358 CYS A N 1
ATOM 2753 C CA . CYS A 1 358 ? 30.796 -7.994 -24.816 1.00 83.38 358 CYS A CA 1
ATOM 2754 C C . CYS A 1 358 ? 29.926 -7.398 -25.935 1.00 83.38 358 CYS A C 1
ATOM 2756 O O . CYS A 1 358 ? 29.071 -6.554 -25.656 1.00 83.38 358 CYS A O 1
ATOM 2758 N N . GLU A 1 359 ? 30.079 -7.871 -27.173 1.00 82.12 359 GLU A N 1
ATOM 2759 C CA . GLU A 1 359 ? 29.240 -7.460 -28.305 1.00 82.12 359 GLU A CA 1
ATOM 2760 C C . GLU A 1 359 ? 27.771 -7.866 -28.109 1.00 82.12 359 GLU A C 1
ATOM 2762 O O . GLU A 1 359 ? 26.871 -7.036 -28.266 1.00 82.12 359 GLU A O 1
ATOM 2767 N N . ALA A 1 360 ? 27.506 -9.102 -27.671 1.00 81.62 360 ALA A N 1
ATOM 2768 C CA . ALA A 1 360 ? 26.151 -9.575 -27.379 1.00 81.62 360 ALA A CA 1
ATOM 2769 C C . ALA A 1 360 ? 25.486 -8.781 -26.237 1.00 81.62 360 ALA A C 1
ATOM 2771 O O . ALA A 1 360 ? 24.302 -8.433 -26.311 1.00 81.62 360 ALA A O 1
ATOM 2772 N N . LEU A 1 361 ? 26.243 -8.443 -25.188 1.00 81.81 361 LEU A N 1
ATOM 2773 C CA . LEU A 1 361 ? 25.777 -7.614 -24.074 1.00 81.81 361 LEU A CA 1
ATOM 2774 C C . LEU A 1 361 ? 25.491 -6.169 -24.504 1.00 81.81 361 LEU A C 1
ATOM 2776 O O . LEU A 1 361 ? 24.550 -5.562 -23.982 1.00 81.81 361 LEU A O 1
ATOM 2780 N N . ALA A 1 362 ? 26.280 -5.619 -25.430 1.00 76.25 362 ALA A N 1
ATOM 2781 C CA . ALA A 1 362 ? 26.074 -4.286 -25.987 1.00 76.25 362 ALA A CA 1
ATOM 2782 C C . ALA A 1 362 ? 24.844 -4.233 -26.911 1.00 76.25 362 ALA A C 1
ATOM 2784 O O . ALA A 1 362 ? 24.063 -3.287 -26.827 1.00 76.25 362 ALA A O 1
ATOM 2785 N N . ALA A 1 363 ? 24.632 -5.266 -27.733 1.00 72.81 363 ALA A N 1
ATOM 2786 C CA . ALA A 1 363 ? 23.509 -5.361 -28.670 1.00 72.81 363 ALA A CA 1
ATOM 2787 C C . ALA A 1 363 ? 22.165 -5.713 -28.002 1.00 72.81 363 ALA A C 1
ATOM 2789 O O . ALA A 1 363 ? 21.096 -5.461 -28.558 1.00 72.81 363 ALA A O 1
ATOM 2790 N N . THR A 1 364 ? 22.194 -6.297 -26.804 1.00 79.25 364 THR A N 1
ATOM 2791 C CA . THR A 1 364 ? 20.986 -6.682 -26.067 1.00 79.25 364 THR A CA 1
ATOM 2792 C C . THR A 1 364 ? 20.457 -5.506 -25.243 1.00 79.25 364 THR A C 1
ATOM 2794 O O . THR A 1 364 ? 21.216 -4.819 -24.570 1.00 79.25 364 THR A O 1
ATOM 2797 N N . THR A 1 365 ? 19.145 -5.274 -25.220 1.00 62.19 365 THR A N 1
ATOM 2798 C CA . THR A 1 365 ? 18.516 -4.261 -24.343 1.00 62.19 365 THR A CA 1
ATOM 2799 C C . THR A 1 365 ? 17.891 -4.880 -23.091 1.00 62.19 365 THR A C 1
ATOM 2801 O O . THR A 1 365 ? 17.971 -4.300 -22.011 1.00 62.19 365 THR A O 1
ATOM 2804 N N . SER A 1 366 ? 17.345 -6.097 -23.200 1.00 71.62 366 SER A N 1
ATOM 2805 C CA . SER A 1 366 ? 16.753 -6.836 -22.076 1.00 71.62 366 SER A CA 1
ATOM 2806 C C . SER A 1 366 ? 17.803 -7.242 -21.040 1.00 71.62 366 SER A C 1
ATOM 2808 O O . SER A 1 366 ? 18.723 -8.012 -21.328 1.00 71.62 366 SER A O 1
ATOM 2810 N N . ARG A 1 367 ? 17.634 -6.780 -19.797 1.00 70.88 367 ARG A N 1
ATOM 2811 C CA . ARG A 1 367 ? 18.546 -7.101 -18.690 1.00 70.88 367 ARG A CA 1
ATOM 2812 C C . ARG A 1 367 ? 18.539 -8.595 -18.336 1.00 70.88 367 ARG A C 1
ATOM 2814 O O . ARG A 1 367 ? 19.599 -9.135 -18.043 1.00 70.88 367 ARG A O 1
ATOM 2821 N N . LEU A 1 368 ? 17.397 -9.279 -18.457 1.00 67.81 368 LEU A N 1
ATOM 2822 C CA . LEU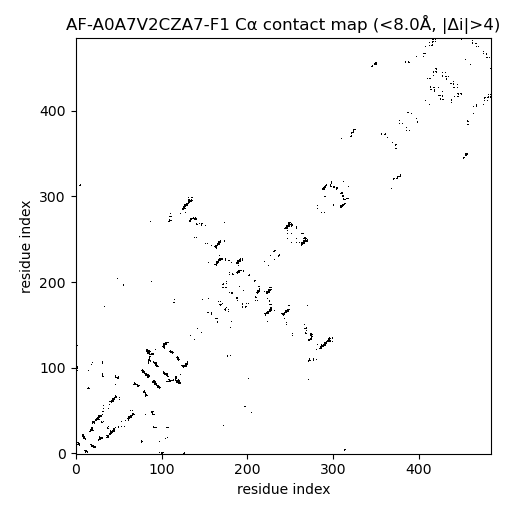 A 1 368 ? 17.307 -10.738 -18.293 1.00 67.81 368 LEU A CA 1
ATOM 2823 C C . LEU A 1 368 ? 18.125 -11.490 -19.353 1.00 67.81 368 LEU A C 1
ATOM 2825 O O . LEU A 1 368 ? 18.875 -12.402 -19.020 1.00 67.81 368 LEU A O 1
ATOM 2829 N N . ARG A 1 369 ? 18.046 -11.075 -20.623 1.00 72.88 369 ARG A N 1
ATOM 2830 C CA . ARG A 1 369 ? 18.854 -11.687 -21.691 1.00 72.88 369 ARG A CA 1
ATOM 2831 C C . ARG A 1 369 ? 20.347 -11.421 -21.508 1.00 72.88 369 ARG A C 1
ATOM 2833 O O . ARG A 1 369 ? 21.144 -12.326 -21.718 1.00 72.88 369 ARG A O 1
ATOM 2840 N N . LYS A 1 370 ? 20.735 -10.226 -21.044 1.00 81.25 370 LYS A N 1
ATOM 2841 C CA . LYS A 1 370 ? 22.134 -9.939 -20.672 1.00 81.25 370 LYS A CA 1
ATOM 2842 C C . LYS A 1 370 ? 22.643 -10.875 -19.578 1.00 81.25 370 LYS A C 1
ATOM 2844 O O . LYS A 1 370 ? 23.747 -11.392 -19.697 1.00 81.25 370 LYS A O 1
ATOM 2849 N N . ILE A 1 371 ? 21.834 -11.113 -18.541 1.00 80.81 371 ILE A N 1
ATOM 2850 C CA . ILE A 1 371 ? 22.157 -12.071 -17.473 1.00 80.81 371 ILE A CA 1
ATOM 2851 C C . ILE A 1 371 ? 22.330 -13.475 -18.052 1.00 80.81 371 ILE A C 1
ATOM 2853 O O . ILE A 1 371 ? 23.302 -14.135 -17.711 1.00 80.81 371 ILE A O 1
ATOM 2857 N N . ALA A 1 372 ? 21.447 -13.909 -18.955 1.00 77.19 372 ALA A N 1
ATOM 2858 C CA . ALA A 1 372 ? 21.559 -15.217 -19.597 1.00 77.19 372 ALA A CA 1
ATOM 2859 C C . ALA A 1 372 ? 22.845 -15.356 -20.434 1.00 77.19 372 ALA A C 1
ATOM 2861 O O . ALA A 1 372 ? 23.541 -16.359 -20.304 1.00 77.19 372 ALA A O 1
ATOM 2862 N N . HIS A 1 373 ? 23.203 -14.343 -21.235 1.00 83.62 373 HIS A N 1
ATOM 2863 C CA . HIS A 1 373 ? 24.469 -14.327 -21.979 1.00 83.62 373 HIS A CA 1
ATOM 2864 C C . HIS A 1 373 ? 25.682 -14.410 -21.046 1.00 83.62 373 HIS A C 1
ATOM 2866 O O . HIS A 1 373 ? 26.602 -15.185 -21.297 1.00 83.62 373 HIS A O 1
ATOM 2872 N N . LEU A 1 374 ? 25.666 -13.642 -19.952 1.00 86.44 374 LEU A N 1
ATOM 2873 C CA . LEU A 1 374 ? 26.743 -13.642 -18.968 1.00 86.44 374 LEU A CA 1
ATOM 2874 C C . LEU A 1 374 ? 26.839 -14.986 -18.230 1.00 86.44 374 LEU A C 1
ATOM 2876 O O . LEU A 1 374 ? 27.931 -15.525 -18.115 1.00 86.44 374 LEU A O 1
ATOM 2880 N N . ALA A 1 375 ? 25.720 -15.554 -17.776 1.00 83.44 375 ALA A N 1
ATOM 2881 C CA . ALA A 1 375 ? 25.691 -16.852 -17.102 1.00 83.44 375 ALA A CA 1
ATOM 2882 C C . ALA A 1 375 ? 26.231 -17.965 -18.010 1.00 83.44 375 ALA A C 1
ATOM 2884 O O . ALA A 1 375 ? 27.160 -18.663 -17.616 1.00 83.44 375 ALA A O 1
ATOM 2885 N N . ALA A 1 376 ? 25.740 -18.053 -19.250 1.00 84.00 376 ALA A N 1
ATOM 2886 C CA . ALA A 1 376 ? 26.189 -19.053 -20.218 1.00 84.00 376 ALA A CA 1
ATOM 2887 C C . ALA A 1 376 ? 27.693 -18.949 -20.526 1.00 84.00 376 ALA A C 1
ATOM 2889 O O . ALA A 1 376 ? 28.361 -19.960 -20.730 1.00 84.00 376 ALA A O 1
ATOM 2890 N N . PHE A 1 377 ? 28.243 -17.733 -20.551 1.00 86.25 377 PHE A N 1
ATOM 2891 C CA . PHE A 1 377 ? 29.678 -17.541 -20.733 1.00 86.25 377 PHE A CA 1
ATOM 2892 C C . PHE A 1 377 ? 30.479 -17.990 -19.506 1.00 86.25 377 PHE A C 1
ATOM 2894 O O . PHE A 1 377 ? 31.447 -18.732 -19.641 1.00 86.25 377 PHE A O 1
ATOM 2901 N N . LEU A 1 378 ? 30.067 -17.564 -18.308 1.00 86.56 378 LEU A N 1
ATOM 2902 C CA . LEU A 1 378 ? 30.784 -17.839 -17.061 1.00 86.56 378 LEU A CA 1
ATOM 2903 C C . LEU A 1 378 ? 30.734 -19.319 -16.646 1.00 86.56 378 LEU A C 1
ATOM 2905 O O . LEU A 1 378 ? 31.690 -19.796 -16.044 1.00 86.56 378 LEU A O 1
ATOM 2909 N N . GLU A 1 379 ? 29.661 -20.046 -16.973 1.00 83.50 379 GLU A N 1
ATOM 2910 C CA . GLU A 1 379 ? 29.520 -21.486 -16.684 1.00 83.50 379 GLU A CA 1
ATOM 2911 C C . GLU A 1 379 ? 30.606 -22.345 -17.340 1.00 83.50 379 GLU A C 1
ATOM 2913 O O . GLU A 1 379 ? 30.976 -23.386 -16.804 1.00 83.50 379 GLU A O 1
ATOM 2918 N N . ASN A 1 380 ? 31.135 -21.902 -18.481 1.00 78.31 380 ASN A N 1
ATOM 2919 C CA . ASN A 1 380 ? 32.104 -22.658 -19.272 1.00 78.31 380 ASN A CA 1
ATOM 2920 C C . ASN A 1 380 ? 33.565 -22.284 -18.964 1.00 78.31 380 ASN A C 1
ATOM 2922 O O . ASN A 1 380 ? 34.469 -22.717 -19.677 1.00 78.31 380 ASN A O 1
ATOM 2926 N N . LEU A 1 381 ? 33.811 -21.465 -17.934 1.00 83.44 381 LEU A N 1
ATOM 2927 C CA . LEU A 1 381 ? 35.156 -21.031 -17.556 1.00 83.44 381 LEU A CA 1
ATOM 2928 C C . LEU A 1 381 ? 35.733 -21.864 -16.412 1.00 83.44 381 LEU A C 1
ATOM 2930 O O . LEU A 1 381 ? 35.081 -22.116 -15.399 1.00 83.44 381 LEU A O 1
ATOM 2934 N N . GLU A 1 382 ? 37.021 -22.181 -16.525 1.00 84.44 382 GLU A N 1
ATOM 2935 C CA . GLU A 1 382 ? 37.796 -22.740 -15.421 1.00 84.44 382 GLU A CA 1
ATOM 2936 C C . GLU A 1 382 ? 37.842 -21.764 -14.225 1.00 84.44 382 GLU A C 1
ATOM 2938 O O . GLU A 1 382 ? 37.863 -20.542 -14.419 1.00 84.44 382 GLU A O 1
ATOM 2943 N N . PRO A 1 383 ? 37.937 -22.244 -12.968 1.00 82.56 383 PRO A N 1
ATOM 2944 C CA . PRO A 1 383 ? 37.832 -21.397 -11.773 1.00 82.56 383 PRO A CA 1
ATOM 2945 C C . PRO A 1 383 ? 38.805 -20.211 -11.717 1.00 82.56 383 PRO A C 1
ATOM 2947 O O . PRO A 1 383 ? 38.507 -19.189 -11.094 1.00 82.56 383 PRO A O 1
ATOM 2950 N N . ALA A 1 384 ? 39.988 -20.340 -12.323 1.00 79.44 384 ALA A N 1
ATOM 2951 C CA . ALA A 1 384 ? 40.966 -19.259 -12.389 1.00 79.44 384 ALA A CA 1
ATOM 2952 C C . ALA A 1 384 ? 40.537 -18.149 -13.364 1.00 79.44 384 ALA A C 1
ATOM 2954 O O . ALA A 1 384 ? 40.636 -16.970 -13.024 1.00 79.44 384 ALA A O 1
ATOM 2955 N N . ASP A 1 385 ? 39.990 -18.518 -14.520 1.00 84.88 385 ASP A N 1
ATOM 2956 C CA . ASP A 1 385 ? 39.533 -17.582 -15.551 1.00 84.88 385 ASP A CA 1
ATOM 2957 C C . ASP A 1 385 ? 38.174 -16.975 -15.212 1.00 84.88 385 ASP A C 1
ATOM 2959 O O . ASP A 1 385 ? 37.935 -15.799 -15.491 1.00 84.88 385 ASP A O 1
ATOM 2963 N N . LEU A 1 386 ? 37.329 -17.719 -14.497 1.00 84.75 386 LEU A N 1
ATOM 2964 C CA . LEU A 1 386 ? 36.100 -17.209 -13.903 1.00 84.75 386 LEU A CA 1
ATOM 2965 C C . LEU A 1 386 ? 36.385 -16.016 -12.977 1.00 84.75 386 LEU A C 1
ATOM 2967 O O . LEU A 1 386 ? 35.751 -14.967 -13.101 1.00 84.75 386 LEU A O 1
ATOM 2971 N N . ARG A 1 387 ? 37.376 -16.136 -12.078 1.00 82.69 387 ARG A N 1
ATOM 2972 C CA . ARG A 1 387 ? 37.760 -15.042 -11.164 1.00 82.69 387 ARG A CA 1
ATOM 2973 C C . ARG A 1 387 ? 38.222 -13.792 -11.917 1.00 82.69 387 ARG A C 1
ATOM 2975 O O . ARG A 1 387 ? 37.807 -12.690 -11.559 1.00 82.69 387 ARG A O 1
ATOM 2982 N N . ARG A 1 388 ? 39.049 -13.965 -12.953 1.00 83.50 388 ARG A N 1
ATOM 2983 C CA . ARG A 1 388 ? 39.560 -12.869 -13.797 1.00 83.50 388 ARG A CA 1
ATOM 2984 C C . ARG A 1 388 ? 38.426 -12.170 -14.539 1.00 83.50 388 ARG A C 1
ATOM 2986 O O . ARG A 1 388 ? 38.260 -10.958 -14.438 1.00 83.50 388 ARG A O 1
ATOM 2993 N N . THR A 1 389 ? 37.589 -12.957 -15.206 1.00 82.56 389 THR A N 1
ATOM 2994 C CA . THR A 1 389 ? 36.482 -12.468 -16.034 1.00 82.56 389 THR A CA 1
ATOM 2995 C C . THR A 1 389 ? 35.448 -11.705 -15.212 1.00 82.56 389 THR A C 1
ATOM 2997 O O . THR A 1 389 ? 35.008 -10.631 -15.620 1.00 82.56 389 THR A O 1
ATOM 3000 N N . VAL A 1 390 ? 35.084 -12.206 -14.026 1.00 83.44 390 VAL A N 1
ATOM 3001 C CA . VAL A 1 390 ? 34.133 -11.520 -13.134 1.00 83.44 390 VAL A CA 1
ATOM 3002 C C . VAL A 1 390 ? 34.650 -10.138 -12.725 1.00 83.44 390 VAL A C 1
ATOM 3004 O O . VAL A 1 390 ? 33.872 -9.182 -12.702 1.00 83.44 390 VAL A O 1
ATOM 3007 N N . ALA A 1 391 ? 35.952 -9.997 -12.451 1.00 80.12 391 ALA A N 1
ATOM 3008 C CA . ALA A 1 391 ? 36.541 -8.697 -12.138 1.00 80.12 391 ALA A CA 1
ATOM 3009 C C . ALA A 1 391 ? 36.408 -7.722 -13.321 1.00 80.12 391 ALA A C 1
ATOM 3011 O O . ALA A 1 391 ? 35.969 -6.583 -13.133 1.00 80.12 391 ALA A O 1
ATOM 3012 N N . TRP A 1 392 ? 36.705 -8.182 -14.539 1.00 82.50 392 TRP A N 1
ATOM 3013 C CA . TRP A 1 392 ? 36.683 -7.350 -15.743 1.00 82.50 392 TRP A CA 1
ATOM 3014 C C . TRP A 1 392 ? 35.275 -6.906 -16.140 1.00 82.50 392 TRP A C 1
ATOM 3016 O O . TRP A 1 392 ? 35.071 -5.726 -16.421 1.00 82.50 392 TRP A O 1
ATOM 3026 N N . VAL A 1 393 ? 34.285 -7.806 -16.087 1.00 79.00 393 VAL A N 1
ATOM 3027 C CA . VAL A 1 393 ? 32.870 -7.466 -16.343 1.00 79.00 393 VAL A CA 1
ATOM 3028 C C . VAL A 1 393 ? 32.346 -6.461 -15.316 1.00 79.00 393 VAL A C 1
ATOM 3030 O O . VAL A 1 393 ? 31.551 -5.586 -15.650 1.00 79.00 393 VAL A O 1
ATOM 3033 N N . ALA A 1 394 ? 32.834 -6.525 -14.075 1.00 78.06 394 ALA A N 1
ATOM 3034 C CA . ALA A 1 394 ? 32.529 -5.542 -13.037 1.00 78.06 394 ALA A CA 1
ATOM 3035 C C . ALA A 1 394 ? 33.284 -4.202 -13.207 1.00 78.06 394 ALA A C 1
ATOM 3037 O O . ALA A 1 394 ? 33.215 -3.349 -12.321 1.00 78.06 394 ALA A O 1
ATOM 3038 N N . GLY A 1 395 ? 34.016 -4.009 -14.311 1.00 72.31 395 GLY A N 1
ATOM 3039 C CA . GLY A 1 395 ? 34.769 -2.789 -14.612 1.00 72.31 395 GLY A CA 1
ATOM 3040 C C . GLY A 1 395 ? 36.106 -2.669 -13.875 1.00 72.31 395 GLY A C 1
ATOM 3041 O O . GLY A 1 395 ? 36.667 -1.576 -13.807 1.00 72.31 395 GLY A O 1
ATOM 3042 N N . ASN A 1 396 ? 36.625 -3.763 -13.309 1.00 75.75 396 ASN A N 1
ATOM 3043 C CA . ASN A 1 396 ? 37.885 -3.776 -12.569 1.00 75.75 396 ASN A CA 1
ATOM 3044 C C . ASN A 1 396 ? 38.948 -4.548 -13.358 1.00 75.75 396 ASN A C 1
ATOM 3046 O O . ASN A 1 396 ? 38.807 -5.756 -13.503 1.00 75.75 396 ASN A O 1
ATOM 3050 N N . PRO A 1 397 ? 40.037 -3.912 -13.823 1.00 69.50 397 PRO A N 1
ATOM 3051 C CA . PRO A 1 397 ? 41.042 -4.605 -14.630 1.00 69.50 397 PRO A CA 1
ATOM 3052 C C . PRO A 1 397 ? 41.860 -5.645 -13.839 1.00 69.50 397 PRO A C 1
ATOM 3054 O O . PRO A 1 397 ? 42.460 -6.516 -14.454 1.00 69.50 397 PRO A O 1
ATOM 3057 N N . LEU A 1 398 ? 41.892 -5.588 -12.499 1.00 71.06 398 LEU A N 1
ATOM 3058 C CA . LEU A 1 398 ? 42.695 -6.479 -11.646 1.00 71.06 398 LEU A CA 1
ATOM 3059 C C . LEU A 1 398 ? 41.893 -6.974 -10.421 1.00 71.06 398 LEU A C 1
ATOM 3061 O O . LEU A 1 398 ? 41.201 -6.160 -9.794 1.00 71.06 398 LEU A O 1
ATOM 3065 N N . PRO A 1 399 ? 42.005 -8.256 -10.014 1.00 62.84 399 PRO A N 1
ATOM 3066 C CA . PRO A 1 399 ? 41.419 -8.754 -8.770 1.00 62.84 399 PRO A CA 1
ATOM 3067 C C . PRO A 1 399 ? 42.128 -8.183 -7.525 1.00 62.84 399 PRO A C 1
ATOM 3069 O O . PRO A 1 399 ? 43.348 -8.224 -7.415 1.00 62.84 399 PRO A O 1
ATOM 3072 N N . GLY A 1 400 ? 41.375 -7.699 -6.527 1.00 61.75 400 GLY A N 1
ATOM 3073 C CA . GLY A 1 400 ? 41.880 -7.652 -5.146 1.00 61.75 400 GLY A CA 1
ATOM 3074 C C . GLY A 1 400 ? 42.505 -6.373 -4.551 1.00 61.75 400 GLY A C 1
ATOM 3075 O O . GLY A 1 400 ? 43.120 -6.532 -3.503 1.00 61.75 400 GLY A O 1
ATOM 3076 N N . ARG A 1 401 ? 42.332 -5.140 -5.081 1.00 56.47 401 ARG A N 1
ATOM 3077 C CA . ARG A 1 401 ? 42.149 -3.857 -4.309 1.00 56.47 401 ARG A CA 1
ATOM 3078 C C . ARG A 1 401 ? 42.533 -2.552 -5.042 1.00 56.47 401 ARG A C 1
ATOM 3080 O O . ARG A 1 401 ? 43.525 -2.462 -5.751 1.00 56.47 401 ARG A O 1
ATOM 3087 N N . ALA A 1 402 ? 41.761 -1.516 -4.688 1.00 50.97 402 ALA A N 1
ATOM 3088 C CA . ALA A 1 402 ? 42.070 -0.093 -4.462 1.00 50.97 402 ALA A CA 1
ATOM 3089 C C . ALA A 1 402 ? 43.236 0.585 -5.224 1.00 50.97 402 ALA A C 1
ATOM 3091 O O . ALA A 1 402 ? 44.390 0.560 -4.804 1.00 50.97 402 ALA A O 1
ATOM 3092 N N . GLY A 1 403 ? 42.881 1.381 -6.240 1.00 56.28 403 GLY A N 1
ATOM 3093 C CA . GLY A 1 403 ? 43.588 2.630 -6.563 1.00 56.28 403 GLY A CA 1
ATOM 3094 C C . GLY A 1 403 ? 44.764 2.560 -7.543 1.00 56.28 403 GLY A C 1
ATOM 3095 O O . GLY A 1 403 ? 45.260 3.615 -7.940 1.00 56.28 403 GLY A O 1
ATOM 3096 N N . ARG A 1 404 ? 45.195 1.377 -7.994 1.00 66.62 404 ARG A N 1
ATOM 3097 C CA . ARG A 1 404 ? 46.228 1.265 -9.041 1.00 66.62 404 ARG A CA 1
ATOM 3098 C C . ARG A 1 404 ? 45.620 1.554 -10.417 1.00 66.62 404 ARG A C 1
ATOM 3100 O O . ARG A 1 404 ? 44.665 0.906 -10.830 1.00 66.62 404 ARG A O 1
ATOM 3107 N N . ARG A 1 405 ? 46.170 2.541 -11.132 1.00 70.38 405 ARG A N 1
ATOM 3108 C CA . ARG A 1 405 ? 45.802 2.866 -12.522 1.00 70.38 405 ARG A CA 1
ATOM 3109 C C . ARG A 1 405 ? 46.888 2.339 -13.457 1.00 70.38 405 ARG A C 1
ATOM 3111 O O . ARG A 1 405 ? 48.061 2.561 -13.183 1.00 70.38 405 ARG A O 1
ATOM 3118 N N . LEU A 1 406 ? 46.500 1.740 -14.584 1.00 78.56 406 LEU A N 1
ATOM 3119 C CA . LEU A 1 406 ? 47.440 1.270 -15.618 1.00 78.56 406 LEU A CA 1
ATOM 3120 C C . LEU A 1 406 ? 48.223 2.422 -16.281 1.00 78.56 406 LEU A C 1
ATOM 3122 O O . LEU A 1 406 ? 49.278 2.208 -16.865 1.00 78.56 406 LEU A O 1
ATOM 3126 N N . GLN A 1 407 ? 47.717 3.661 -16.180 1.00 76.38 407 GLN A N 1
ATOM 3127 C CA . GLN A 1 407 ? 48.301 4.871 -16.786 1.00 76.38 407 GLN A CA 1
ATOM 3128 C C . GLN A 1 407 ? 48.506 4.766 -18.314 1.00 76.38 407 GLN A C 1
ATOM 3130 O O . GLN A 1 407 ? 49.335 5.460 -18.899 1.00 76.38 407 GLN A O 1
ATOM 3135 N N . THR A 1 408 ? 47.699 3.941 -18.982 1.00 75.75 408 THR A N 1
ATOM 3136 C CA . THR A 1 408 ? 47.704 3.709 -20.432 1.00 75.75 408 THR A CA 1
ATOM 3137 C C . THR A 1 408 ? 46.708 4.627 -21.145 1.00 75.75 408 THR A C 1
ATOM 3139 O O . THR A 1 408 ? 45.650 4.208 -21.606 1.00 75.75 408 THR A O 1
ATOM 3142 N N . GLY A 1 409 ? 47.022 5.923 -21.206 1.00 76.69 409 GLY A N 1
ATOM 3143 C CA . GLY A 1 409 ? 46.208 6.896 -21.944 1.00 76.69 409 GLY A CA 1
ATOM 3144 C C . GLY A 1 409 ? 46.269 6.700 -23.467 1.00 76.69 409 GLY A C 1
ATOM 3145 O O . GLY A 1 409 ? 47.199 6.090 -23.993 1.00 76.69 409 GLY A O 1
ATOM 3146 N N . GLY A 1 410 ? 45.322 7.288 -24.206 1.00 75.69 410 GLY A N 1
ATOM 3147 C CA . GLY A 1 410 ? 45.197 7.081 -25.658 1.00 75.69 410 GLY A CA 1
ATOM 3148 C C . GLY A 1 410 ? 46.433 7.454 -26.494 1.00 75.69 410 GLY A C 1
ATOM 3149 O O . GLY A 1 410 ? 46.641 6.883 -27.557 1.00 75.69 410 GLY A O 1
ATOM 3150 N N . ALA A 1 411 ? 47.284 8.378 -26.031 1.00 76.94 411 ALA A N 1
ATOM 3151 C CA . ALA A 1 411 ? 48.554 8.684 -26.704 1.00 76.94 411 ALA A CA 1
ATOM 3152 C C . ALA A 1 411 ? 49.551 7.519 -26.645 1.00 76.94 411 ALA A C 1
ATOM 3154 O O . ALA A 1 411 ? 50.263 7.267 -27.610 1.00 76.94 411 ALA A O 1
ATOM 3155 N N . LEU A 1 412 ? 49.570 6.793 -25.529 1.00 82.38 412 LEU A N 1
ATOM 3156 C CA . LEU A 1 412 ? 50.451 5.653 -25.314 1.00 82.38 412 LEU A CA 1
ATOM 3157 C C . LEU A 1 412 ? 49.981 4.451 -26.143 1.00 82.38 412 LEU A C 1
ATOM 3159 O O . LEU A 1 412 ? 50.777 3.857 -26.862 1.00 82.38 412 LEU A O 1
ATOM 3163 N N . LEU A 1 413 ? 48.670 4.182 -26.147 1.00 84.25 413 LEU A N 1
ATOM 3164 C CA . LEU A 1 413 ? 48.065 3.142 -26.989 1.00 84.25 413 LEU A CA 1
ATOM 3165 C C . LEU A 1 413 ? 48.350 3.370 -28.480 1.00 84.25 413 LEU A C 1
ATOM 3167 O O . LEU A 1 413 ? 48.768 2.450 -29.173 1.00 84.25 413 LEU A O 1
ATOM 3171 N N . ARG A 1 414 ? 48.208 4.609 -28.973 1.00 83.25 414 ARG A N 1
ATOM 3172 C CA . ARG A 1 414 ? 48.525 4.931 -30.376 1.00 83.25 414 ARG A CA 1
ATOM 3173 C C . ARG A 1 414 ? 49.994 4.712 -30.723 1.00 83.25 414 ARG A C 1
ATOM 3175 O O . ARG A 1 414 ? 50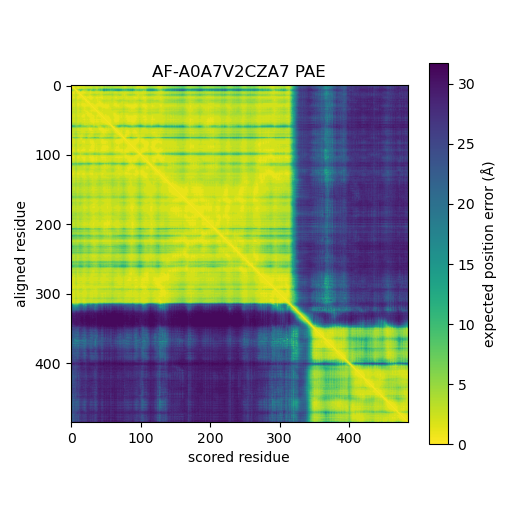.278 4.273 -31.831 1.00 83.25 414 ARG A O 1
ATOM 3182 N N . ARG A 1 415 ? 50.917 5.007 -29.803 1.00 81.69 415 ARG A N 1
ATOM 3183 C CA . ARG A 1 415 ? 52.353 4.752 -30.001 1.00 81.69 415 ARG A CA 1
ATOM 3184 C C . ARG A 1 415 ? 52.669 3.263 -30.037 1.00 81.69 415 ARG A C 1
ATOM 3186 O O . ARG A 1 415 ? 53.432 2.849 -30.898 1.00 81.69 415 ARG A O 1
ATOM 3193 N N . ALA A 1 416 ? 52.050 2.474 -29.161 1.00 87.25 416 ALA A N 1
ATOM 3194 C CA . ALA A 1 416 ? 52.209 1.023 -29.160 1.00 87.25 416 ALA A CA 1
ATOM 3195 C C . ALA A 1 416 ? 51.684 0.397 -30.464 1.00 87.25 416 ALA A C 1
ATOM 3197 O O . ALA A 1 416 ? 52.387 -0.386 -31.094 1.00 87.25 416 ALA A O 1
ATOM 3198 N N . VAL A 1 417 ? 50.504 0.824 -30.932 1.00 87.56 417 VAL A N 1
ATOM 3199 C CA . VAL A 1 417 ? 49.942 0.396 -32.227 1.00 87.56 417 VAL A CA 1
ATOM 3200 C C . VAL A 1 417 ? 50.826 0.838 -33.395 1.00 87.56 417 VAL A C 1
ATOM 3202 O O . VAL A 1 417 ? 51.061 0.053 -34.305 1.00 87.56 417 VAL A O 1
ATOM 3205 N N . ALA A 1 418 ? 51.348 2.069 -33.377 1.00 84.81 418 ALA A N 1
ATOM 3206 C CA . ALA A 1 418 ? 52.267 2.567 -34.404 1.00 84.81 418 ALA A CA 1
ATOM 3207 C C . ALA A 1 418 ? 53.553 1.729 -34.472 1.00 84.81 418 ALA A C 1
ATOM 3209 O O . ALA A 1 418 ? 53.996 1.367 -35.562 1.00 84.81 418 ALA A O 1
ATOM 3210 N N . ALA A 1 419 ? 54.117 1.387 -33.310 1.00 84.12 419 ALA A N 1
ATOM 3211 C CA . ALA A 1 419 ? 55.306 0.552 -33.200 1.00 84.12 419 ALA A CA 1
ATOM 3212 C C . ALA A 1 419 ? 55.052 -0.873 -33.719 1.00 84.12 419 ALA A C 1
ATOM 3214 O O . ALA A 1 419 ? 55.806 -1.345 -34.569 1.00 84.12 419 ALA A O 1
ATOM 3215 N N . ALA A 1 420 ? 53.964 -1.517 -33.283 1.00 87.69 420 ALA A N 1
ATOM 3216 C CA . ALA A 1 420 ? 53.595 -2.866 -33.716 1.00 87.69 420 ALA A CA 1
ATOM 3217 C C . ALA A 1 420 ? 53.265 -2.926 -35.221 1.00 87.69 420 ALA A C 1
ATOM 3219 O O . ALA A 1 420 ? 53.759 -3.794 -35.936 1.00 87.69 420 ALA A O 1
ATOM 3220 N N . ALA A 1 421 ? 52.519 -1.945 -35.740 1.00 86.94 421 ALA A N 1
ATOM 3221 C CA . ALA A 1 421 ? 52.174 -1.854 -37.160 1.00 86.94 421 ALA A CA 1
ATOM 3222 C C . ALA A 1 421 ? 53.338 -1.380 -38.052 1.00 86.94 421 ALA A C 1
ATOM 3224 O O . ALA A 1 421 ? 53.215 -1.416 -39.276 1.00 86.94 421 ALA A O 1
ATOM 3225 N N . ARG A 1 422 ? 54.450 -0.908 -37.464 1.00 86.81 422 ARG A N 1
ATOM 3226 C CA . ARG A 1 422 ? 55.573 -0.248 -38.160 1.00 86.81 422 ARG A CA 1
ATOM 3227 C C . ARG A 1 422 ? 55.123 0.938 -39.026 1.00 86.81 422 ARG A C 1
ATOM 3229 O O . ARG A 1 422 ? 55.608 1.125 -40.140 1.00 86.81 422 ARG A O 1
ATOM 3236 N N . LEU A 1 423 ? 54.194 1.741 -38.504 1.00 86.25 423 LEU A N 1
ATOM 3237 C CA . LEU A 1 423 ? 53.626 2.914 -39.176 1.00 86.25 423 LEU A CA 1
ATOM 3238 C C . LEU A 1 423 ? 53.938 4.210 -38.411 1.00 86.25 423 LEU A C 1
ATOM 3240 O O . LEU A 1 423 ? 54.104 4.188 -37.190 1.00 86.25 423 LEU A O 1
ATOM 3244 N N . PRO A 1 424 ? 53.959 5.374 -39.083 1.00 81.75 424 PRO A N 1
ATOM 3245 C CA . PRO A 1 424 ? 54.013 6.662 -38.399 1.00 81.75 424 PRO A CA 1
ATOM 3246 C C . PRO A 1 424 ? 52.798 6.873 -37.476 1.00 81.75 424 PRO A C 1
ATOM 3248 O O . PRO A 1 424 ? 51.658 6.620 -37.867 1.00 81.75 424 PRO A O 1
ATOM 3251 N N . GLU A 1 425 ? 52.993 7.461 -36.285 1.00 77.75 425 GLU A N 1
ATOM 3252 C CA . GLU A 1 425 ? 51.891 7.778 -35.342 1.00 77.75 425 GLU A CA 1
ATOM 3253 C C . GLU A 1 425 ? 50.804 8.671 -35.987 1.00 77.75 425 GLU A C 1
ATOM 3255 O O . GLU A 1 425 ? 49.636 8.663 -35.587 1.00 77.75 425 GLU A O 1
ATOM 3260 N N . ALA A 1 426 ? 51.174 9.445 -37.014 1.00 74.19 426 ALA A N 1
ATOM 3261 C CA . ALA A 1 426 ? 50.243 10.248 -37.795 1.00 74.19 426 ALA A CA 1
ATOM 3262 C C . ALA A 1 426 ? 49.169 9.408 -38.503 1.00 74.19 426 ALA A C 1
ATOM 3264 O O . ALA A 1 426 ? 48.005 9.806 -38.487 1.00 74.19 426 ALA A O 1
ATOM 3265 N N . GLU A 1 427 ? 49.529 8.246 -39.047 1.00 79.25 427 GLU A N 1
ATOM 3266 C CA . GLU A 1 427 ? 48.591 7.347 -39.726 1.00 79.25 427 GLU A CA 1
ATOM 3267 C C . GLU A 1 427 ? 47.643 6.679 -38.729 1.00 79.25 427 GLU A C 1
ATOM 3269 O O . GLU A 1 427 ? 46.428 6.667 -38.935 1.00 79.25 427 GLU A O 1
ATOM 3274 N N . VAL A 1 428 ? 48.164 6.258 -37.571 1.00 81.12 428 VAL A N 1
ATOM 3275 C CA . VAL A 1 428 ? 47.342 5.716 -36.476 1.00 81.12 428 VAL A CA 1
ATOM 3276 C C . VAL A 1 428 ? 46.321 6.743 -35.989 1.00 81.12 428 VAL A C 1
ATOM 3278 O O . VAL A 1 428 ? 45.155 6.423 -35.745 1.00 81.12 428 VAL A O 1
ATOM 3281 N N . ARG A 1 429 ? 46.728 8.013 -35.885 1.00 77.00 429 ARG A N 1
ATOM 3282 C CA . ARG A 1 429 ? 45.842 9.118 -35.499 1.00 77.00 429 ARG A CA 1
ATOM 3283 C C . ARG A 1 429 ? 44.753 9.383 -36.540 1.00 77.00 429 ARG A C 1
ATOM 3285 O O . ARG A 1 429 ? 43.631 9.693 -36.143 1.00 77.00 429 ARG A O 1
ATOM 3292 N N . VAL A 1 430 ? 45.061 9.276 -37.833 1.00 78.56 430 VAL A N 1
ATOM 3293 C CA . VAL A 1 430 ? 44.068 9.414 -38.913 1.00 78.56 430 VAL A CA 1
ATOM 3294 C C . VAL A 1 430 ? 43.043 8.281 -38.841 1.00 78.56 430 VAL A C 1
ATOM 3296 O O . VAL A 1 430 ? 41.845 8.560 -38.806 1.00 78.56 430 VAL A O 1
ATOM 3299 N N . ALA A 1 431 ? 43.490 7.029 -38.713 1.00 77.94 431 ALA A N 1
ATOM 3300 C CA . ALA A 1 431 ? 42.602 5.871 -38.597 1.00 77.94 431 ALA A CA 1
ATOM 3301 C C . ALA A 1 431 ? 41.715 5.933 -37.339 1.00 77.94 431 ALA A C 1
ATOM 3303 O O . ALA A 1 431 ? 40.501 5.763 -37.431 1.00 77.94 431 ALA A O 1
ATOM 3304 N N . THR A 1 432 ? 42.293 6.281 -36.181 1.00 78.00 432 THR A N 1
ATOM 3305 C CA . THR A 1 432 ? 41.547 6.434 -34.915 1.00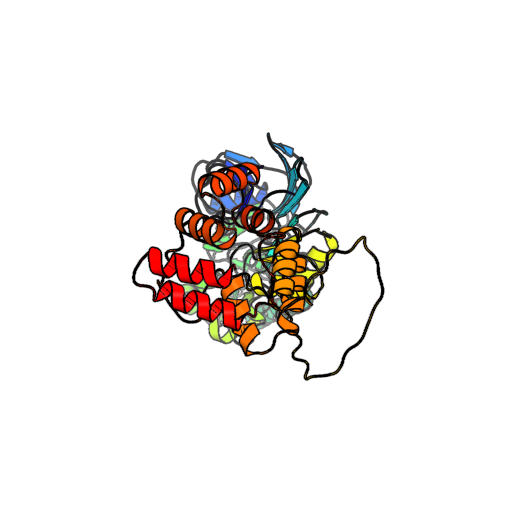 78.00 432 THR A CA 1
ATOM 3306 C C . THR A 1 432 ? 40.466 7.514 -35.022 1.00 78.00 432 THR A C 1
ATOM 3308 O O . THR A 1 432 ? 39.360 7.332 -34.524 1.00 78.00 432 THR A O 1
ATOM 3311 N N . ARG A 1 433 ? 40.753 8.644 -35.691 1.00 76.75 433 ARG A N 1
ATOM 3312 C CA . ARG A 1 433 ? 39.758 9.708 -35.918 1.00 76.75 433 ARG A CA 1
ATOM 3313 C C . ARG A 1 433 ? 38.652 9.277 -36.872 1.00 76.75 433 ARG A C 1
ATOM 3315 O O . ARG A 1 433 ? 37.506 9.639 -36.645 1.00 76.75 433 ARG A O 1
ATOM 3322 N N . ARG A 1 434 ? 38.993 8.531 -37.925 1.00 86.31 434 ARG A N 1
ATOM 3323 C CA . ARG A 1 434 ? 38.021 8.048 -38.912 1.00 86.31 434 ARG A CA 1
ATOM 3324 C C . ARG A 1 434 ? 37.038 7.047 -38.303 1.00 86.31 434 ARG A C 1
ATOM 3326 O O . ARG A 1 434 ? 35.860 7.099 -38.626 1.00 86.31 434 ARG A O 1
ATOM 3333 N N . LEU A 1 435 ? 37.523 6.148 -37.449 1.00 75.38 435 LEU A N 1
ATOM 3334 C CA . LEU A 1 435 ? 36.718 5.065 -36.873 1.00 75.38 435 LEU A CA 1
ATOM 3335 C C . LEU A 1 435 ? 36.077 5.419 -35.527 1.00 75.38 435 LEU A C 1
ATOM 3337 O O . LEU A 1 435 ? 35.210 4.690 -35.063 1.00 75.38 435 LEU A O 1
ATOM 3341 N N . GLY A 1 436 ? 36.520 6.498 -34.877 1.00 73.50 436 GLY A N 1
ATOM 3342 C CA . GLY A 1 436 ? 36.022 6.905 -33.560 1.00 73.50 436 GLY A CA 1
ATOM 3343 C C . GLY A 1 436 ? 36.433 5.982 -32.405 1.00 73.50 436 GLY A C 1
ATOM 3344 O O . GLY A 1 436 ? 36.109 6.284 -31.261 1.00 73.50 436 GLY A O 1
ATOM 3345 N N . ASP A 1 437 ? 37.175 4.905 -32.678 1.00 78.12 437 ASP A N 1
ATOM 3346 C CA . ASP A 1 437 ? 37.582 3.893 -31.704 1.00 78.12 437 ASP A CA 1
ATOM 3347 C C . ASP A 1 437 ? 39.038 3.446 -31.945 1.00 78.12 437 ASP A C 1
ATOM 3349 O O . ASP A 1 437 ? 39.461 3.187 -33.076 1.00 78.12 437 ASP A O 1
ATOM 3353 N N . THR A 1 438 ? 39.833 3.388 -30.871 1.00 73.44 438 THR A N 1
ATOM 3354 C CA . THR A 1 438 ? 41.269 3.050 -30.952 1.00 73.44 438 THR A CA 1
ATOM 3355 C C . THR A 1 438 ? 41.502 1.548 -31.147 1.00 73.44 438 THR A C 1
ATOM 3357 O O . THR A 1 438 ? 42.486 1.176 -31.781 1.00 73.44 438 THR A O 1
ATOM 3360 N N . GLY A 1 439 ? 40.607 0.688 -30.654 1.00 81.69 439 GLY A N 1
ATOM 3361 C CA . GLY A 1 439 ? 40.662 -0.761 -30.851 1.00 81.69 439 GLY A CA 1
ATOM 3362 C C . GLY A 1 439 ? 40.295 -1.163 -32.280 1.00 81.69 439 GLY A C 1
ATOM 3363 O O . GLY A 1 439 ? 41.017 -1.945 -32.896 1.00 81.69 439 GLY A O 1
ATOM 3364 N N . LEU A 1 440 ? 39.252 -0.558 -32.860 1.00 80.50 440 LEU A N 1
ATOM 3365 C CA . LEU A 1 440 ? 38.909 -0.751 -34.275 1.00 80.50 440 LEU A CA 1
ATOM 3366 C C . LEU A 1 440 ? 40.042 -0.288 -35.197 1.00 80.50 440 LEU A C 1
ATOM 3368 O O . LEU A 1 440 ? 40.374 -0.984 -36.157 1.00 80.50 440 LEU A O 1
ATOM 3372 N N . ALA A 1 441 ? 40.670 0.850 -34.879 1.00 82.81 441 ALA A N 1
ATOM 3373 C CA . ALA A 1 441 ? 41.837 1.334 -35.610 1.00 82.81 441 ALA A CA 1
ATOM 3374 C C . ALA A 1 441 ? 43.038 0.393 -35.471 1.00 82.81 441 ALA A C 1
ATOM 3376 O O . ALA A 1 441 ? 43.701 0.118 -36.466 1.00 82.81 441 ALA A O 1
ATOM 3377 N N . ALA A 1 442 ? 43.304 -0.137 -34.273 1.00 86.69 442 ALA A N 1
ATOM 3378 C CA . ALA A 1 442 ? 44.359 -1.125 -34.068 1.00 86.69 442 ALA A CA 1
ATOM 3379 C C . ALA A 1 442 ? 44.113 -2.388 -34.905 1.00 86.69 442 ALA A C 1
ATOM 3381 O O . ALA A 1 442 ? 45.009 -2.811 -35.630 1.00 86.69 442 ALA A O 1
ATOM 3382 N N . ARG A 1 443 ? 42.890 -2.934 -34.890 1.00 86.50 443 ARG A N 1
ATOM 3383 C CA . ARG A 1 443 ? 42.519 -4.105 -35.697 1.00 86.50 443 ARG A CA 1
ATOM 3384 C C . ARG A 1 443 ? 42.759 -3.873 -37.190 1.00 86.50 443 ARG A C 1
ATOM 3386 O O . ARG A 1 443 ? 43.331 -4.732 -37.848 1.00 86.50 443 ARG A O 1
ATOM 3393 N N . GLU A 1 444 ? 42.347 -2.721 -37.723 1.00 87.88 444 GLU A N 1
ATOM 3394 C CA . GLU A 1 444 ? 42.548 -2.397 -39.143 1.00 87.88 444 GLU A CA 1
ATOM 3395 C C . GLU A 1 444 ? 44.033 -2.233 -39.499 1.00 87.88 444 GLU A C 1
ATOM 3397 O O . GLU A 1 444 ? 44.495 -2.731 -40.523 1.00 87.88 444 GLU A O 1
ATOM 3402 N N . LEU A 1 445 ? 44.795 -1.529 -38.661 1.00 89.31 445 LEU A N 1
ATOM 3403 C CA . LEU A 1 445 ? 46.189 -1.197 -38.954 1.00 89.31 445 LEU A CA 1
ATOM 3404 C C . LEU A 1 445 ? 47.127 -2.394 -38.788 1.00 89.31 445 LEU A C 1
ATOM 3406 O O . LEU A 1 445 ? 48.100 -2.506 -39.535 1.00 89.31 445 LEU A O 1
ATOM 3410 N N . LEU A 1 446 ? 46.842 -3.284 -37.838 1.00 88.94 446 LEU A N 1
ATOM 3411 C CA . LEU A 1 446 ? 47.641 -4.483 -37.579 1.00 88.94 446 LEU A CA 1
ATOM 3412 C C . LEU A 1 446 ? 47.310 -5.629 -38.547 1.00 88.94 446 LEU A C 1
ATOM 3414 O O . LEU A 1 446 ? 48.147 -6.505 -38.763 1.00 88.94 446 LEU A O 1
ATOM 3418 N N . ALA A 1 447 ? 46.138 -5.600 -39.194 1.00 87.12 447 ALA A N 1
ATOM 3419 C CA . ALA A 1 447 ? 45.745 -6.598 -40.184 1.00 87.12 447 ALA A CA 1
ATOM 3420 C C . ALA A 1 447 ? 46.797 -6.737 -41.301 1.00 87.12 447 ALA A C 1
ATOM 3422 O O . ALA A 1 447 ? 47.182 -5.761 -41.951 1.00 87.12 447 ALA A O 1
ATOM 3423 N N . GLY A 1 448 ? 47.282 -7.966 -41.501 1.00 83.44 448 GLY A N 1
ATOM 3424 C CA . GLY A 1 448 ? 48.326 -8.286 -42.480 1.00 83.44 448 GLY A CA 1
ATOM 3425 C C . GLY A 1 448 ? 49.730 -7.771 -42.131 1.00 83.44 448 GLY A C 1
ATOM 3426 O O . GLY A 1 448 ? 50.644 -7.939 -42.936 1.00 83.44 448 GLY A O 1
ATOM 3427 N N . ARG A 1 449 ? 49.919 -7.144 -40.960 1.00 86.50 449 ARG A N 1
ATOM 3428 C CA . ARG A 1 449 ? 51.210 -6.614 -40.480 1.00 86.50 449 ARG A CA 1
ATOM 3429 C C . ARG A 1 449 ? 51.738 -7.333 -39.240 1.00 86.50 449 ARG A C 1
ATOM 3431 O O . ARG A 1 449 ? 52.948 -7.331 -39.030 1.00 86.50 449 ARG A O 1
ATOM 3438 N N . THR A 1 450 ? 50.859 -7.964 -38.469 1.00 86.19 450 THR A N 1
ATOM 3439 C CA . THR A 1 450 ? 51.201 -8.822 -37.325 1.00 86.19 450 THR A CA 1
ATOM 3440 C C . THR A 1 450 ? 50.653 -10.234 -37.525 1.00 86.19 450 THR A C 1
ATOM 3442 O O . THR A 1 450 ? 49.923 -10.496 -38.489 1.00 86.19 450 THR A O 1
ATOM 3445 N N . ARG A 1 451 ? 51.043 -11.170 -36.654 1.00 84.38 451 ARG A N 1
ATOM 3446 C CA . ARG A 1 451 ? 50.544 -12.553 -36.669 1.00 84.38 451 ARG A CA 1
ATOM 3447 C C . ARG A 1 451 ? 49.741 -12.811 -35.392 1.00 84.38 451 ARG A C 1
ATOM 3449 O O . ARG A 1 451 ? 50.351 -12.981 -34.346 1.00 84.38 451 ARG A O 1
ATOM 3456 N N . PRO A 1 452 ? 48.398 -12.833 -35.455 1.00 81.38 452 PRO A N 1
ATOM 3457 C CA . PRO A 1 452 ? 47.575 -13.050 -34.272 1.00 81.38 452 PRO A CA 1
ATOM 3458 C C . PRO A 1 452 ? 47.777 -14.448 -33.679 1.00 81.38 452 PRO A C 1
ATOM 3460 O O . PRO A 1 452 ? 47.553 -15.461 -34.351 1.00 81.38 452 PRO A O 1
ATOM 3463 N N . GLU A 1 453 ? 48.140 -14.496 -32.402 1.00 83.12 453 GLU A N 1
ATOM 3464 C CA . GLU A 1 453 ? 48.197 -15.723 -31.607 1.00 83.12 453 GLU A CA 1
ATOM 3465 C C . GLU A 1 453 ? 47.058 -15.747 -30.572 1.00 83.12 453 GLU A C 1
ATOM 3467 O O . GLU A 1 453 ? 46.610 -14.685 -30.127 1.00 83.12 453 GLU A O 1
ATOM 3472 N N . PRO A 1 454 ? 46.565 -16.936 -30.171 1.00 81.69 454 PRO A N 1
ATOM 3473 C CA . PRO A 1 454 ? 45.560 -17.041 -29.119 1.00 81.69 454 PRO A CA 1
ATOM 3474 C C . PRO A 1 454 ? 46.035 -16.387 -27.815 1.00 81.69 454 PRO A C 1
ATOM 3476 O O . PRO A 1 454 ? 47.062 -16.766 -27.254 1.00 81.69 454 PRO A O 1
ATOM 3479 N N . TRP A 1 455 ? 45.256 -15.435 -27.300 1.00 86.31 455 TRP A N 1
ATOM 3480 C CA . TRP A 1 455 ? 45.566 -14.716 -26.064 1.00 86.31 455 TRP A CA 1
ATOM 3481 C C . TRP A 1 455 ? 44.686 -15.207 -24.908 1.00 86.31 455 TRP A C 1
ATOM 3483 O O . TRP A 1 455 ? 43.477 -15.401 -25.066 1.00 86.31 455 TRP A O 1
ATOM 3493 N N . SER A 1 456 ? 45.281 -15.435 -23.735 1.00 87.81 456 SER A N 1
ATOM 3494 C CA . SER A 1 456 ? 44.581 -16.007 -22.576 1.00 87.81 456 SER A CA 1
ATOM 3495 C C . SER A 1 456 ? 44.175 -14.950 -21.547 1.00 87.81 456 SER A C 1
ATOM 3497 O O . SER A 1 456 ? 44.734 -13.853 -21.491 1.00 87.81 456 SER A O 1
ATOM 3499 N N . PHE A 1 457 ? 43.231 -15.306 -20.669 1.00 86.12 457 PHE A N 1
ATOM 3500 C CA . PHE A 1 457 ? 42.861 -14.461 -19.533 1.00 86.12 457 PHE A CA 1
ATOM 3501 C C . PHE A 1 457 ? 44.054 -14.175 -18.606 1.00 86.12 457 PHE A C 1
ATOM 3503 O O . PHE A 1 457 ? 44.204 -13.054 -18.120 1.00 86.12 457 PHE A O 1
ATOM 3510 N N . ALA A 1 458 ? 44.916 -15.173 -18.392 1.00 86.44 458 ALA A N 1
ATOM 3511 C CA . ALA A 1 458 ? 46.122 -15.044 -17.579 1.00 86.44 458 ALA A CA 1
ATOM 3512 C C . ALA A 1 458 ? 47.145 -14.086 -18.211 1.00 86.44 458 ALA A C 1
ATOM 3514 O O . ALA A 1 458 ? 47.636 -13.194 -17.527 1.00 86.44 458 ALA A O 1
ATOM 3515 N N . ALA A 1 459 ? 47.389 -14.191 -19.522 1.00 88.19 459 ALA A N 1
ATOM 3516 C CA . ALA A 1 459 ? 48.322 -13.311 -20.228 1.00 88.19 459 ALA A CA 1
ATOM 3517 C C . ALA A 1 459 ? 47.882 -11.833 -20.185 1.00 88.19 459 ALA A C 1
ATOM 3519 O O . ALA A 1 459 ? 48.706 -10.931 -20.043 1.00 88.19 459 ALA A O 1
ATOM 3520 N N . THR A 1 460 ? 46.572 -11.562 -20.251 1.00 88.56 460 THR A N 1
ATOM 3521 C CA . THR A 1 460 ? 46.033 -10.201 -20.072 1.00 88.56 460 THR A CA 1
ATOM 3522 C C . THR A 1 460 ? 46.256 -9.675 -18.655 1.00 88.56 460 THR A C 1
ATOM 3524 O O . THR A 1 460 ? 46.616 -8.511 -18.486 1.00 88.56 460 THR A O 1
ATOM 3527 N N . GLU A 1 461 ? 46.046 -10.509 -17.633 1.00 86.19 461 GLU A N 1
ATOM 3528 C CA . GLU A 1 461 ? 46.284 -10.134 -16.235 1.00 86.19 461 GLU A CA 1
ATOM 3529 C C . GLU A 1 461 ? 47.770 -9.839 -15.986 1.00 86.19 461 GLU A C 1
ATOM 3531 O O . GLU A 1 461 ? 48.091 -8.779 -15.452 1.00 86.19 461 GLU A O 1
ATOM 3536 N N . GLU A 1 462 ? 48.673 -10.697 -16.466 1.00 88.81 462 GLU A N 1
ATOM 3537 C CA . GLU A 1 462 ? 50.127 -10.493 -16.394 1.00 88.81 462 GLU A CA 1
ATOM 3538 C C . GLU A 1 462 ? 50.556 -9.186 -17.078 1.00 88.81 462 GLU A C 1
ATOM 3540 O O . GLU A 1 462 ? 51.329 -8.403 -16.518 1.00 88.81 462 GLU A O 1
ATOM 3545 N N . LEU A 1 463 ? 50.000 -8.890 -18.259 1.00 90.12 463 LEU A N 1
ATOM 3546 C CA . LEU A 1 463 ? 50.242 -7.626 -18.953 1.00 90.12 463 LEU A CA 1
ATOM 3547 C C . LEU A 1 463 ? 49.739 -6.428 -18.134 1.00 90.12 463 LEU A C 1
ATOM 3549 O O . LEU A 1 463 ? 50.436 -5.418 -18.019 1.00 90.12 463 LEU A O 1
ATOM 3553 N N . PHE A 1 464 ? 48.547 -6.512 -17.539 1.00 88.69 464 PHE A N 1
ATOM 3554 C CA . PHE A 1 464 ? 48.012 -5.444 -16.692 1.00 88.69 464 PHE A CA 1
ATOM 3555 C C . PHE A 1 464 ? 48.848 -5.232 -15.426 1.00 88.69 464 PHE A C 1
ATOM 3557 O O . PHE A 1 464 ? 49.093 -4.083 -15.045 1.00 88.69 464 PHE A O 1
ATOM 3564 N N . GLU A 1 465 ? 49.335 -6.302 -14.800 1.00 87.56 465 GLU A N 1
ATOM 3565 C CA . GLU A 1 465 ? 50.246 -6.221 -13.660 1.00 87.56 465 GLU A CA 1
ATOM 3566 C C . GLU A 1 465 ? 51.579 -5.567 -14.042 1.00 87.56 465 GLU A C 1
ATOM 3568 O O . GLU A 1 465 ? 52.031 -4.650 -13.344 1.00 87.56 465 GLU A O 1
ATOM 3573 N N . ALA A 1 466 ? 52.160 -5.957 -15.181 1.00 89.00 466 ALA A N 1
ATOM 3574 C CA . ALA A 1 466 ? 53.382 -5.362 -15.714 1.00 89.00 466 ALA A CA 1
ATOM 3575 C C . ALA A 1 466 ? 53.200 -3.862 -16.013 1.00 89.00 466 ALA A C 1
ATOM 3577 O O . ALA A 1 466 ? 54.003 -3.030 -15.585 1.00 89.00 466 ALA A O 1
ATOM 3578 N N . LEU A 1 467 ? 52.092 -3.474 -16.653 1.00 88.81 467 LEU A N 1
ATOM 3579 C CA . LEU A 1 467 ? 51.774 -2.071 -16.952 1.00 88.81 467 LEU A CA 1
ATOM 3580 C C . LEU A 1 467 ? 51.560 -1.226 -15.690 1.00 88.81 467 LEU A C 1
ATOM 3582 O O . LEU A 1 467 ? 51.979 -0.062 -15.633 1.00 88.81 467 LEU A O 1
ATOM 3586 N N . ALA A 1 468 ? 50.932 -1.809 -14.668 1.00 85.12 468 ALA A N 1
ATOM 3587 C CA . ALA A 1 468 ? 50.741 -1.179 -13.367 1.00 85.12 468 ALA A CA 1
ATOM 3588 C C . ALA A 1 468 ? 52.043 -1.068 -12.550 1.00 85.12 468 ALA A C 1
ATOM 3590 O O . ALA A 1 468 ? 52.074 -0.310 -11.577 1.00 85.12 468 ALA A O 1
ATOM 3591 N N . GLY A 1 469 ? 53.074 -1.855 -12.877 1.00 85.50 469 GLY A N 1
ATOM 3592 C CA . GLY A 1 469 ? 54.400 -1.838 -12.247 1.00 85.50 469 GLY A CA 1
ATOM 3593 C C . GLY A 1 469 ? 55.448 -0.997 -12.987 1.00 85.50 469 GLY A C 1
ATOM 3594 O O . GLY A 1 469 ? 56.438 -0.592 -12.378 1.00 85.50 469 GLY A O 1
ATOM 3595 N N . ALA A 1 470 ? 55.218 -0.699 -14.267 1.00 88.12 470 ALA A N 1
ATOM 3596 C CA . ALA A 1 470 ? 56.144 0.047 -15.113 1.00 88.12 470 ALA A CA 1
ATOM 3597 C C . ALA A 1 470 ? 56.430 1.465 -14.581 1.00 88.12 470 ALA A C 1
ATOM 3599 O O . ALA A 1 470 ? 55.533 2.185 -14.126 1.00 88.12 470 ALA A O 1
ATOM 3600 N N . ARG A 1 471 ? 57.689 1.899 -14.678 1.00 81.88 471 ARG A N 1
ATOM 3601 C CA . ARG A 1 471 ? 58.208 3.154 -14.107 1.00 81.88 471 ARG A CA 1
ATOM 3602 C C . ARG A 1 471 ? 58.020 4.365 -15.022 1.00 81.88 471 ARG A C 1
ATOM 3604 O O . ARG A 1 471 ? 58.202 5.495 -14.573 1.00 81.88 471 ARG A O 1
ATOM 3611 N N . GLY A 1 472 ? 57.616 4.170 -16.280 1.00 79.31 472 GLY A N 1
ATOM 3612 C CA . GLY A 1 472 ? 57.477 5.266 -17.241 1.00 79.31 472 GLY A CA 1
ATOM 3613 C C . GLY A 1 472 ? 56.677 4.934 -18.507 1.00 79.31 472 GLY A C 1
ATOM 3614 O O . GLY A 1 472 ? 56.286 3.791 -18.729 1.00 79.31 472 GLY A O 1
ATOM 3615 N N . PRO A 1 473 ? 56.380 5.941 -19.347 1.00 76.56 473 PRO A N 1
ATOM 3616 C CA . PRO A 1 473 ? 55.588 5.766 -20.567 1.00 76.56 473 PRO A CA 1
ATOM 3617 C C . PRO A 1 473 ? 56.305 4.964 -21.665 1.00 76.56 473 PRO A C 1
ATOM 3619 O O . PRO A 1 473 ? 55.623 4.345 -22.474 1.00 76.56 473 PRO A O 1
ATOM 3622 N N . VAL A 1 474 ? 57.643 4.962 -21.693 1.00 79.31 474 VAL A N 1
ATOM 3623 C CA . VAL A 1 474 ? 58.445 4.185 -22.659 1.00 79.31 474 VAL A CA 1
ATOM 3624 C C . VAL A 1 474 ? 58.277 2.691 -22.393 1.00 79.31 474 VAL A C 1
ATOM 3626 O O . VAL A 1 474 ? 57.729 1.989 -23.229 1.00 79.31 474 VAL A O 1
ATOM 3629 N N . GLU A 1 475 ? 58.576 2.255 -21.169 1.00 83.56 475 GLU A N 1
ATOM 3630 C CA . GLU A 1 475 ? 58.418 0.862 -20.726 1.00 83.56 475 GLU A CA 1
ATOM 3631 C C . GLU A 1 475 ? 56.993 0.326 -20.951 1.00 83.56 475 GLU A C 1
ATOM 3633 O O . GLU A 1 475 ? 56.804 -0.782 -21.439 1.00 83.56 475 GLU A O 1
ATOM 3638 N N . ARG A 1 476 ? 55.963 1.141 -20.687 1.00 85.50 476 ARG A N 1
ATOM 3639 C CA . ARG A 1 476 ? 54.566 0.770 -20.983 1.00 85.50 476 ARG A CA 1
ATOM 3640 C C . ARG A 1 476 ? 54.280 0.634 -22.478 1.00 85.50 476 ARG A C 1
ATOM 3642 O O . ARG A 1 476 ? 53.455 -0.190 -22.859 1.00 85.50 476 ARG A O 1
ATOM 3649 N N . THR A 1 477 ? 54.906 1.467 -23.308 1.00 82.81 477 THR A N 1
ATOM 3650 C CA . THR A 1 477 ? 54.752 1.400 -24.768 1.00 82.81 477 THR A CA 1
ATOM 3651 C C . THR A 1 477 ? 55.408 0.134 -25.309 1.00 82.81 477 THR A C 1
ATOM 3653 O O . THR A 1 477 ? 54.817 -0.511 -26.166 1.00 82.81 477 THR A O 1
ATOM 3656 N N . ASP A 1 478 ? 56.561 -0.258 -24.765 1.00 83.44 478 ASP A N 1
ATOM 3657 C CA . ASP A 1 478 ? 57.279 -1.474 -25.163 1.00 83.44 478 ASP A CA 1
ATOM 3658 C C . ASP A 1 478 ? 56.516 -2.744 -24.756 1.00 83.44 478 ASP A C 1
ATOM 3660 O O . ASP A 1 478 ? 56.356 -3.655 -25.569 1.00 83.44 478 ASP A O 1
ATOM 3664 N N . LEU A 1 479 ? 55.967 -2.778 -23.533 1.00 89.88 479 LEU A N 1
ATOM 3665 C CA . LEU A 1 479 ? 55.107 -3.871 -23.058 1.00 89.88 479 LEU A CA 1
ATOM 3666 C C . LEU A 1 479 ? 53.872 -4.054 -23.953 1.00 89.88 479 LEU A C 1
ATOM 3668 O O . LEU A 1 479 ? 53.572 -5.166 -24.379 1.00 89.88 479 LEU A O 1
ATOM 3672 N N . LEU A 1 480 ? 53.175 -2.959 -24.278 1.00 88.69 480 LEU A N 1
ATOM 3673 C CA . LEU A 1 480 ? 52.013 -2.998 -25.172 1.00 88.69 480 LEU A CA 1
ATOM 3674 C C . LEU A 1 480 ? 52.399 -3.328 -26.615 1.00 88.69 480 LEU A C 1
ATOM 3676 O O . LEU A 1 480 ? 51.676 -4.057 -27.278 1.00 88.69 480 LEU A O 1
ATOM 3680 N N . GLY A 1 481 ? 53.517 -2.795 -27.108 1.00 84.75 481 GLY A N 1
ATOM 3681 C CA . GLY A 1 481 ? 54.012 -3.074 -28.453 1.00 84.75 481 GLY A CA 1
ATOM 3682 C C . GLY A 1 481 ? 54.366 -4.547 -28.631 1.00 84.75 481 GLY A C 1
ATOM 3683 O O . GLY A 1 481 ? 54.018 -5.123 -29.651 1.00 84.75 481 GLY A O 1
ATOM 3684 N N . THR A 1 482 ? 54.976 -5.163 -27.614 1.00 87.19 482 THR A N 1
ATOM 3685 C CA . THR A 1 482 ? 55.294 -6.600 -27.599 1.00 87.19 482 THR A CA 1
ATOM 3686 C C . THR A 1 482 ? 54.033 -7.457 -27.589 1.00 87.19 482 THR A C 1
ATOM 3688 O O . THR A 1 482 ? 53.983 -8.458 -28.285 1.00 87.19 482 THR A O 1
ATOM 3691 N N . ALA A 1 483 ? 53.003 -7.058 -26.837 1.00 88.62 483 ALA A N 1
ATOM 3692 C CA . ALA A 1 483 ? 51.731 -7.780 -26.804 1.00 88.62 483 ALA A CA 1
ATOM 3693 C C . ALA A 1 483 ? 50.897 -7.628 -28.095 1.00 88.62 483 ALA A C 1
ATOM 3695 O O . ALA A 1 483 ? 49.996 -8.424 -28.336 1.00 88.62 483 ALA A O 1
ATOM 3696 N N . LEU A 1 484 ? 51.148 -6.583 -28.894 1.00 85.75 484 LEU A N 1
ATOM 3697 C CA . LEU A 1 484 ? 50.419 -6.288 -30.135 1.00 85.75 484 LEU A CA 1
ATOM 3698 C C . LEU A 1 484 ? 51.118 -6.797 -31.406 1.00 85.75 484 LEU A C 1
ATOM 3700 O O . LEU A 1 484 ? 50.467 -6.838 -32.452 1.00 85.75 484 LEU A O 1
ATOM 3704 N N . ALA A 1 485 ? 52.421 -7.076 -31.337 1.00 77.31 485 ALA A N 1
ATOM 3705 C CA . ALA A 1 485 ? 53.258 -7.531 -32.450 1.00 77.31 485 ALA A CA 1
ATOM 3706 C C . ALA A 1 485 ? 53.083 -9.030 -32.700 1.00 77.31 485 ALA A C 1
ATOM 3708 O O . ALA A 1 485 ? 53.022 -9.404 -33.899 1.00 77.31 485 ALA A O 1
#

Sequence (485 aa):
MIEVRAEGGIHLPQAGIWLDPRTARDFAFVSHAHSDHIARHRRVLLSGPTSRLLGVRLSGERVEEVLPFGAPRDFDRFRATLLPAGHVLGASMLLLEHEEGSLLYTGDFNLRPGIACETAAWAPAETLVMETTFGLPRYRFPPTESVIASFLDFCRETLEEGGVPVVLAYSLGKAQEALRLAADAGMSVMVHGAIHALAQVYAELLPDFPTFERYTAGRVQGKVLICPPSAAESPMVRRIANRRTVSLTGWAMDPQYRFRSRCDLALPLSDHAGYDDLLRLVEQVAPRRVLTVHGFAEEFAADLRARGIEAWALEGRNQLDLPLRITGPSATAPGPTPAHPEHETSPPGPLDGFGTLCEALAATTSRLRKIAHLAAFLENLEPADLRRTVAWVAGNPLPGRAGRRLQTGGALLRRAVAAAARLPEAEVRVATRRLGDTGLAARELLAGRTRPEPWSFAATEELFEALAGARGPVERTDLLGTALA

Radius of gyration: 31.75 Å; Cα contacts (8 Å, |Δi|>4): 917; chains: 1; bounding box: 83×60×81 Å

Solvent-accessible surface area (backbone atoms only — not comparable to full-atom values): 26456 Å² total; per-residue (Å²): 99,75,63,79,44,71,76,82,35,43,34,28,75,84,64,62,38,27,48,35,28,63,50,65,42,69,40,30,37,36,32,36,66,50,81,77,29,44,50,78,32,49,25,37,39,33,27,63,52,20,50,60,50,32,56,76,76,48,82,75,86,60,47,75,49,70,40,57,70,76,45,73,44,83,50,102,58,34,36,39,28,34,28,33,11,13,26,29,55,35,14,23,17,43,40,38,41,41,100,53,40,33,35,31,36,31,47,64,31,10,74,62,77,48,94,57,32,48,59,43,52,87,63,70,22,47,31,35,39,36,60,18,71,33,32,43,82,78,35,58,63,72,64,65,67,62,52,50,49,54,53,52,49,52,41,50,54,29,39,76,73,71,15,23,24,35,36,28,17,48,48,72,37,52,36,51,37,52,48,44,57,42,38,78,70,74,42,52,42,30,24,32,71,78,28,38,67,52,48,49,54,47,45,75,73,34,89,86,48,70,82,71,40,68,64,50,92,94,68,49,75,75,24,40,35,39,32,38,61,88,45,62,83,30,74,73,51,68,68,47,70,62,58,47,36,36,34,50,28,52,66,33,63,41,82,63,38,30,71,76,70,69,35,80,39,53,36,53,53,50,53,54,34,31,29,63,47,51,54,48,50,51,64,71,28,59,43,69,32,40,33,23,34,58,71,35,13,58,59,31,17,50,53,37,40,77,72,75,41,52,42,39,36,63,70,77,86,81,71,82,82,59,83,66,74,91,70,80,94,79,86,89,90,86,88,85,88,89,82,85,88,88,71,99,66,66,73,84,30,73,44,55,57,52,52,52,48,52,51,53,48,68,74,44,81,54,66,68,58,38,42,51,56,50,27,64,55,52,62,76,42,57,76,72,51,36,56,54,50,54,29,43,78,72,73,30,88,62,84,90,76,86,88,82,65,58,81,76,48,74,72,46,52,40,47,14,47,13,59,31,40,74,45,62,54,67,57,46,50,50,41,23,64,75,65,75,32,66,65,65,27,41,55,63,56,32,56,93,57,42,69,82,69,71,50,46,66,64,58,53,45,52,51,49,53,50,37,54,64,45,93,46,73,65,61,38,25,51,56,48,18,63,76,61,61

Nearest PDB structures (foldseek):
  6v4x-assembly1_H  TM=8.100E-01  e=1.687E-16  Homo sapiens
  6i1d-assembly1_A  TM=7.837E-01  e=5.970E-16  Saccharomyces cerevisiae S288C
  6q5a-assembly1_A  TM=7.756E-01  e=2.112E-15  Cryptosporidium hominis
  6m8q-assembly1_A  TM=7.628E-01  e=6.307E-16  Homo sapiens
  8t1q-assembly1_A  TM=7.474E-01  e=9.265E-16  Homo sapiens

pLDDT: mean 86.94, std 15.58, range [26.42, 98.88]